Protein AF-A0A848ELS6-F1 (afdb_monomer)

Sequence (391 aa):
MSLEEKAADKYSKFLKRFTGLFLILMVSISIGLASFASNVETVEQQTDDFLPDSEPVIKAFDALDAEFFSAGGTNYVILIEPEPRYGNSSEIRDVRNPEFLRYVRTVTAELNSLQKITDVSSPSDLFKDIPSSKRSVQNALDQMGESRWSQSIAKDYSAVKIQVTTAGLTSEEQSQVADTIRNSIQAQQMSSKLDISYTGQLYIDEAFQEQSQESQSLTGLLSLLGVTLVVIILFRSIYYGLNSLLTVVFGLAVGFGIYGLLGLNITPQTSGSISLGIGIAVDFGIQPIARYREERQERDIQKSLKHTLTSVVTPMTVGLIAANIGFLALAFGKLTFLSDLGYLLALTTTFAYIAALTIVPASIVFYDKYITDKIPDINIKQLYYKVTKQS

Nearest PDB structures (foldseek):
  7b8p-assembly1_B  TM=5.856E-01  e=4.509E-08  Acinetobacter baumannii AYE
  6oev-assembly1_A  TM=6.803E-01  e=7.536E-07  Homo sapiens
  6iol-assembly1_F  TM=7.052E-01  e=8.758E-06  Pseudomonas aeruginosa PAO1
  2v50-assembly2_D  TM=6.032E-01  e=4.852E-06  Pseudomonas aeruginosa PAO1
  8p1i-assembly1_A  TM=5.762E-01  e=5.314E-06  Klebsiella pneumoniae subsp. pneumoniae DSM 30104 = JCM 1662 = NBRC 14940

Secondary structure (DSSP, 8-state):
--HHHHHHHHHHHHHHHSHHHHHHHHHHHHHHHHGGGGG--BPPPPSSTTS-TTSHHHHHHHHHHHHH--S-PPEEEEEEEE--SSTT--S---TT-HHHHHHHHHHHHHHTTSTTEEEEE-GGGG-SS--SSHHHHHHHHHHH-HHHHTTTB-TTSS-EEEEEEE----HHHHHHHHHHHHHHHHHS--SS-EEEEEESHHHHHHHHHHHHHHHHHHHHHHHHHHHHHHHHHHHT-HHHHHHHHHHHHHHHHHHHHHHHHTTPPB-GGGTTHHHHHHHHHHHHHHHHHHHHHHHTTTS-HHHHHHHHHHHHHHHHHHHHHHHHHHHHHGGGSS-HHHHHHHHHHHHHHHHHHHHHHTHHHHHHHHHHHHT-SS-----HHHHHHHHTT--

Foldseek 3Di:
DDPLLVVLLVVLVVLLVCLVVLLVVLVVVLVVLLVLLVLAAAFADDPLNQFDCPDPVSVVVVVCCVPPVVQPWFKKKKKKFFDAPDPPDPGDQFCLALLNLVLQVVLLVVLVPDPQWPHKDALNVLDPDNDPGSVVSVVSDVVVDCVVNCVAAPPVRRIGMMMIIGGDDTLVRLLVSVVVSVVSSVVRDDPTDMDMDMDTDSVVRNVLVVVLVVCLVVLLVVLLVVQLVVQCVVVVHNLLSVLLCLLLSSLQSNLSSVCSVVSHYHYSLLSCLSSVLSVLLSVLSSQLSVQLVVLVVPDDLSRSSSVSLSVCVVVLVVVLVVLLVVLCVLCVDSGVSSNSSSSSSNSSNVRSNVCSNRVSSSSVSVCCPPPDVDDPNVPCVVVVVVVVVVD

Mean predicted aligned error: 9.2 Å

Structure (mmCIF, N/CA/C/O backbone):
data_AF-A0A848ELS6-F1
#
_entry.id   AF-A0A848ELS6-F1
#
loop_
_atom_site.group_PDB
_atom_site.id
_atom_site.type_symbol
_atom_site.label_atom_id
_atom_site.label_alt_id
_atom_site.label_comp_id
_atom_site.label_asym_id
_atom_site.label_entity_id
_atom_site.label_seq_id
_atom_site.pdbx_PDB_ins_code
_atom_site.Cartn_x
_atom_site.Cartn_y
_atom_site.Cartn_z
_atom_site.occupancy
_atom_site.B_iso_or_equiv
_atom_site.auth_seq_id
_atom_site.auth_comp_id
_atom_site.auth_asym_id
_atom_site.auth_atom_id
_atom_site.pdbx_PDB_model_num
ATOM 1 N N . MET A 1 1 ? -20.644 12.980 41.607 1.00 61.28 1 MET A N 1
ATOM 2 C CA . MET A 1 1 ? -20.692 12.645 40.171 1.00 61.28 1 MET A CA 1
ATOM 3 C C . MET A 1 1 ? -19.830 13.648 39.423 1.00 61.28 1 MET A C 1
ATOM 5 O O . MET A 1 1 ? -20.187 14.828 39.415 1.00 61.28 1 MET A O 1
ATOM 9 N N . SER A 1 2 ? -18.680 13.216 38.899 1.00 79.56 2 SER A N 1
ATOM 10 C CA . SER A 1 2 ? -17.786 14.071 38.100 1.00 79.56 2 SER A CA 1
ATOM 11 C C . SER A 1 2 ? -18.467 14.497 36.787 1.00 79.56 2 SER A C 1
ATOM 13 O O . SER A 1 2 ? -19.496 13.933 36.401 1.00 79.56 2 SER A O 1
ATOM 15 N N . LEU A 1 3 ? -17.935 15.520 36.106 1.00 77.94 3 LEU A N 1
ATOM 16 C CA . LEU A 1 3 ? -18.437 15.955 34.791 1.00 77.94 3 LEU A CA 1
ATOM 17 C C . LEU A 1 3 ? -18.415 14.806 33.771 1.00 77.94 3 LEU A C 1
ATOM 19 O O . LEU A 1 3 ? -19.400 14.600 33.063 1.00 77.94 3 LEU A O 1
ATOM 23 N N . GLU A 1 4 ? -17.341 14.018 33.771 1.00 78.06 4 GLU A N 1
ATOM 24 C CA . GLU A 1 4 ? -17.178 12.824 32.934 1.00 78.06 4 GLU A CA 1
ATOM 25 C C . GLU A 1 4 ? -18.273 11.791 33.197 1.00 78.06 4 GLU A C 1
ATOM 27 O O . GLU A 1 4 ? -18.920 11.303 32.275 1.00 78.06 4 GLU A O 1
ATOM 32 N N . GLU A 1 5 ? -18.562 11.518 34.468 1.00 80.44 5 GLU A N 1
ATOM 33 C CA . GLU A 1 5 ? -19.562 10.528 34.847 1.00 80.44 5 GLU A CA 1
ATOM 34 C C . GLU A 1 5 ? -20.985 10.969 34.444 1.00 80.44 5 GLU A C 1
ATOM 36 O O . GLU A 1 5 ? -21.829 10.139 34.087 1.00 80.44 5 GLU A O 1
ATOM 41 N N . LYS A 1 6 ? -21.264 12.284 34.455 1.00 81.50 6 LYS A N 1
ATOM 42 C CA . LYS A 1 6 ? -22.530 12.864 33.956 1.00 81.50 6 LYS A CA 1
ATOM 43 C C . LYS A 1 6 ? -22.638 12.772 32.440 1.00 81.50 6 LYS A C 1
ATOM 45 O O . LYS A 1 6 ? -23.714 12.445 31.934 1.00 81.50 6 LYS A O 1
ATOM 50 N N . ALA A 1 7 ? -21.546 13.030 31.725 1.00 84.56 7 ALA A N 1
ATOM 51 C CA . ALA A 1 7 ? -21.493 12.874 30.277 1.00 84.56 7 ALA A CA 1
ATOM 52 C C . ALA A 1 7 ? -21.700 11.404 29.873 1.00 84.56 7 ALA A C 1
ATOM 54 O O . ALA A 1 7 ? -22.560 11.121 29.039 1.00 84.56 7 ALA A O 1
ATOM 55 N N . ALA A 1 8 ? -21.011 10.469 30.534 1.00 83.75 8 ALA A N 1
ATOM 56 C CA . ALA A 1 8 ? -21.144 9.032 30.301 1.00 83.75 8 ALA A CA 1
ATOM 57 C C . ALA A 1 8 ? -22.562 8.513 30.604 1.00 83.75 8 ALA A C 1
ATOM 59 O O . ALA A 1 8 ? -23.108 7.713 29.842 1.00 83.75 8 ALA A O 1
ATOM 60 N N . ASP A 1 9 ? -23.213 8.990 31.671 1.00 85.75 9 ASP A N 1
ATOM 61 C CA . ASP A 1 9 ? -24.608 8.630 31.967 1.00 85.75 9 ASP A CA 1
ATOM 62 C C . ASP A 1 9 ? -25.578 9.144 30.891 1.00 85.75 9 ASP A C 1
ATOM 64 O O . ASP A 1 9 ? -26.430 8.400 30.403 1.00 85.75 9 ASP A O 1
ATOM 68 N N . LYS A 1 10 ? -25.429 10.402 30.457 1.00 88.25 10 LYS A N 1
ATOM 69 C CA . LYS A 1 10 ? -26.273 10.970 29.395 1.00 88.25 10 LYS A CA 1
ATOM 70 C C . LYS A 1 10 ? -26.068 10.240 28.063 1.00 88.25 10 LYS A C 1
ATOM 72 O O . LYS A 1 10 ? -27.044 9.903 27.392 1.00 88.25 10 LYS A O 1
ATOM 77 N N . TYR A 1 11 ? -24.816 9.968 27.703 1.00 89.12 11 TYR A N 1
ATOM 78 C CA . TYR A 1 11 ? -24.450 9.305 26.455 1.00 89.12 11 TYR A CA 1
ATOM 79 C C . TYR A 1 11 ? -24.871 7.829 26.428 1.00 89.12 11 TYR A C 1
ATOM 81 O O . TYR A 1 11 ? -25.490 7.385 25.464 1.00 89.12 11 TYR A O 1
ATOM 89 N N . SER A 1 12 ? -24.665 7.083 27.516 1.00 86.12 12 SER A N 1
ATOM 90 C CA . SER A 1 12 ? -25.131 5.691 27.625 1.00 86.12 12 SER A CA 1
ATOM 91 C C . SER A 1 12 ? -26.656 5.575 27.496 1.00 86.12 12 SER A C 1
ATOM 93 O O . SER A 1 12 ? -27.153 4.690 26.800 1.00 86.12 12 SER A O 1
ATOM 95 N N . LYS A 1 13 ? -27.423 6.494 28.107 1.00 86.88 13 LYS A N 1
ATOM 96 C CA . LYS A 1 13 ? -28.890 6.555 27.943 1.00 86.88 13 LYS A CA 1
ATOM 97 C C . LYS A 1 13 ? -29.293 6.822 26.493 1.00 86.88 13 LYS A C 1
ATOM 99 O O . LYS A 1 13 ? -30.236 6.202 26.002 1.00 86.88 13 LYS A O 1
ATOM 104 N N . PHE A 1 14 ? -28.590 7.730 25.813 1.00 88.44 14 PHE A N 1
AT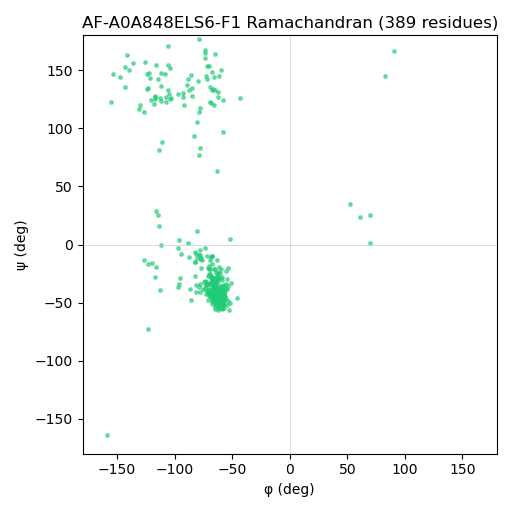OM 105 C CA . PHE A 1 14 ? -28.814 8.023 24.397 1.00 88.44 14 PHE A CA 1
ATOM 106 C C . PHE A 1 14 ? -28.563 6.787 23.521 1.00 88.44 14 PHE A C 1
ATOM 108 O O . PHE A 1 14 ? -29.463 6.380 22.782 1.00 88.44 14 PHE A O 1
ATOM 115 N N . LEU A 1 15 ? -27.405 6.137 23.682 1.00 85.44 15 LEU A N 1
ATOM 116 C CA . LEU A 1 15 ? -27.045 4.920 22.948 1.00 85.44 15 LEU A CA 1
ATOM 117 C C . LEU A 1 15 ? -28.062 3.796 23.158 1.00 85.44 15 LEU A C 1
ATOM 119 O O . LEU A 1 15 ? -28.465 3.156 22.192 1.00 85.44 15 LEU A O 1
ATOM 123 N N . LYS A 1 16 ? -28.531 3.576 24.394 1.00 83.81 16 LYS A N 1
ATOM 124 C CA . LYS A 1 16 ? -29.540 2.546 24.696 1.00 83.81 16 LYS A CA 1
ATOM 125 C C . LYS A 1 16 ? -30.911 2.848 24.083 1.00 83.81 16 LYS A C 1
ATOM 127 O O . LYS A 1 16 ? -31.657 1.926 23.744 1.00 83.81 16 LYS A O 1
ATOM 132 N N . ARG A 1 17 ? -31.279 4.128 23.968 1.00 85.81 17 ARG A N 1
ATOM 133 C CA . ARG A 1 17 ? -32.580 4.542 23.422 1.00 85.81 17 ARG A CA 1
ATOM 134 C C . ARG A 1 17 ? -32.620 4.462 21.897 1.00 85.81 17 ARG A C 1
ATOM 136 O O . ARG A 1 17 ? -33.628 4.016 21.360 1.00 85.81 17 ARG A O 1
ATOM 143 N N . PHE A 1 18 ? -31.546 4.868 21.221 1.00 86.31 18 PHE A N 1
ATOM 144 C CA . PHE A 1 18 ? -31.505 5.030 19.761 1.00 86.31 18 PHE A CA 1
ATOM 145 C C . PHE A 1 18 ? -30.554 4.057 19.053 1.00 86.31 18 PHE A C 1
ATOM 147 O O . PHE A 1 18 ? -30.087 4.342 17.956 1.00 86.31 18 PHE A O 1
ATOM 154 N N . THR A 1 19 ? -30.285 2.893 19.648 1.00 84.06 19 THR A N 1
ATOM 155 C CA . THR A 1 19 ? -29.224 1.971 19.211 1.00 84.06 19 THR A CA 1
ATOM 156 C C . THR A 1 19 ? -29.276 1.613 17.722 1.00 84.06 19 THR A C 1
ATOM 158 O O . THR A 1 19 ? -28.277 1.760 17.028 1.00 84.06 19 THR A O 1
ATOM 161 N N . GLY A 1 20 ? -30.438 1.191 17.209 1.00 82.50 20 GLY A N 1
ATOM 162 C CA . GLY A 1 20 ? -30.575 0.788 15.803 1.00 82.50 20 GLY A CA 1
ATOM 163 C C . GLY A 1 20 ? -30.388 1.951 14.824 1.00 82.50 20 GLY A C 1
ATOM 164 O O . GLY A 1 20 ? -29.643 1.831 13.859 1.00 82.50 20 GLY A O 1
ATOM 165 N N . LEU A 1 21 ? -31.006 3.102 15.108 1.00 86.69 21 LEU A N 1
ATOM 166 C CA . LEU A 1 21 ? -30.900 4.293 14.259 1.00 86.69 21 LEU A CA 1
ATOM 167 C C . LEU A 1 21 ? -29.478 4.873 14.269 1.00 86.69 21 LEU A C 1
ATOM 169 O O . LEU A 1 21 ? -28.989 5.329 13.242 1.00 86.69 21 LEU A O 1
ATOM 173 N N . PHE A 1 22 ? -28.798 4.803 15.414 1.00 88.06 22 PHE A N 1
ATOM 174 C CA . PHE A 1 22 ? -27.411 5.230 15.552 1.00 88.06 22 PHE A CA 1
ATOM 175 C C . PHE A 1 22 ? -26.442 4.334 14.770 1.00 88.06 22 PHE A C 1
ATOM 177 O O . PHE A 1 22 ? -25.554 4.849 14.099 1.00 88.06 22 PHE A O 1
ATOM 184 N N . LEU A 1 23 ? -26.629 3.009 14.800 1.00 88.56 23 LEU A N 1
ATOM 185 C CA . LEU A 1 23 ? -25.822 2.088 13.993 1.00 88.56 23 LEU A CA 1
ATOM 186 C C . LEU A 1 23 ? -26.018 2.333 12.495 1.00 88.56 23 LEU A C 1
ATOM 188 O O . LEU A 1 23 ? -25.032 2.412 11.772 1.00 88.56 23 LEU A O 1
ATOM 192 N N . ILE A 1 24 ? -27.262 2.526 12.041 1.00 90.00 24 ILE A N 1
ATOM 193 C CA . ILE A 1 24 ? -27.548 2.870 10.639 1.00 90.00 24 ILE A CA 1
ATOM 194 C C . ILE A 1 24 ? -26.848 4.176 10.259 1.00 90.00 24 ILE A C 1
ATOM 196 O O . ILE A 1 24 ? -26.190 4.232 9.227 1.00 90.00 24 ILE A O 1
ATOM 200 N N . LEU A 1 25 ? -26.934 5.206 11.106 1.00 91.75 25 LEU A N 1
ATOM 201 C CA . LEU A 1 25 ? -26.254 6.478 10.870 1.00 91.75 25 LEU A CA 1
ATOM 202 C C . LEU A 1 25 ? -24.736 6.297 10.742 1.00 91.75 25 LEU A C 1
ATOM 204 O O . LEU A 1 25 ? -24.143 6.825 9.806 1.00 91.75 25 LEU A O 1
ATOM 208 N N . MET A 1 26 ? -24.111 5.539 11.645 1.00 89.94 26 MET A N 1
ATOM 209 C CA . MET A 1 26 ? -22.665 5.302 11.602 1.00 89.94 26 MET A CA 1
ATOM 210 C C . MET A 1 26 ? -22.239 4.486 10.383 1.00 89.94 26 MET A C 1
ATOM 212 O O . MET A 1 26 ? -21.210 4.791 9.789 1.00 89.94 26 MET A O 1
ATOM 216 N N . VAL A 1 27 ? -23.037 3.499 9.968 1.00 90.38 27 VAL A N 1
ATOM 217 C CA . VAL A 1 27 ? -22.798 2.749 8.728 1.00 90.38 27 VAL A CA 1
ATOM 218 C C . VAL A 1 27 ? -22.915 3.671 7.513 1.00 90.38 27 VAL A C 1
ATOM 220 O O . VAL A 1 27 ? -22.028 3.658 6.668 1.00 90.38 27 VAL A O 1
ATOM 223 N N . SER A 1 28 ? -23.938 4.526 7.446 1.00 90.81 28 SER A N 1
ATOM 224 C CA . SER A 1 28 ? -24.093 5.495 6.353 1.00 90.81 28 SER A CA 1
ATOM 225 C C . SER A 1 28 ? -22.937 6.494 6.288 1.00 90.81 28 SER A C 1
ATOM 227 O O . SER A 1 28 ? -22.431 6.767 5.202 1.00 90.81 28 SER A O 1
ATOM 229 N N . ILE A 1 29 ? -22.483 7.011 7.437 1.00 90.06 29 ILE A N 1
ATOM 230 C CA . ILE A 1 29 ? -21.303 7.887 7.514 1.00 90.06 29 ILE A CA 1
ATOM 231 C C . ILE A 1 29 ? -20.055 7.131 7.054 1.00 90.06 29 ILE A C 1
ATOM 233 O O . ILE A 1 29 ? -19.276 7.664 6.269 1.00 90.06 29 ILE A O 1
ATOM 237 N N . SER A 1 30 ? -19.881 5.886 7.505 1.00 91.62 30 SER A N 1
ATOM 238 C CA . SER A 1 30 ? -18.750 5.051 7.106 1.00 91.62 30 SER A CA 1
ATOM 239 C C . SER A 1 30 ? -18.728 4.822 5.600 1.00 91.62 30 SER A C 1
ATOM 241 O O . SER A 1 30 ? -17.671 4.957 5.008 1.00 91.62 30 SER A O 1
ATOM 243 N N . ILE A 1 31 ? -19.870 4.513 4.978 1.00 92.12 31 ILE A N 1
ATOM 244 C CA . ILE A 1 31 ? -19.972 4.310 3.525 1.00 92.12 31 ILE A CA 1
ATOM 245 C C . ILE A 1 31 ? -19.678 5.616 2.778 1.00 92.12 31 ILE A C 1
ATOM 247 O O . ILE A 1 31 ? -18.914 5.604 1.819 1.00 92.12 31 ILE A O 1
ATOM 251 N N . GLY A 1 32 ? -20.246 6.739 3.228 1.00 91.50 32 GLY A N 1
ATOM 252 C CA . GLY A 1 32 ? -20.046 8.040 2.585 1.00 91.50 32 GLY A CA 1
ATOM 253 C C . GLY A 1 32 ? -18.619 8.579 2.702 1.00 91.50 32 GLY A C 1
ATOM 254 O O . GLY A 1 32 ? -18.162 9.277 1.809 1.00 91.50 32 GLY A O 1
ATOM 255 N N . LEU A 1 33 ? -17.897 8.263 3.780 1.00 91.69 33 LEU A N 1
ATOM 256 C CA . LEU A 1 33 ? -16.477 8.609 3.892 1.00 91.69 33 LEU A CA 1
ATOM 257 C C . LEU A 1 33 ? -15.601 7.604 3.142 1.00 91.69 33 LEU A C 1
ATOM 259 O O . LEU A 1 33 ? -14.688 8.008 2.433 1.00 91.69 33 LEU A O 1
ATOM 263 N N . ALA A 1 34 ? -15.914 6.311 3.225 1.00 90.50 34 ALA A N 1
ATOM 264 C CA . ALA A 1 34 ? -15.180 5.268 2.516 1.00 90.50 34 ALA A CA 1
ATOM 265 C C . ALA A 1 34 ? -15.290 5.384 0.993 1.00 90.50 34 ALA A C 1
ATOM 267 O O . ALA A 1 34 ? -14.385 4.938 0.299 1.00 90.50 34 ALA A O 1
ATOM 268 N N . SER A 1 35 ? -16.342 6.008 0.450 1.00 89.38 35 SER A N 1
ATOM 269 C CA . SER A 1 35 ? -16.414 6.264 -0.992 1.00 89.38 35 SER A CA 1
ATOM 270 C C . SER A 1 35 ? -15.293 7.171 -1.485 1.00 89.38 35 SER A C 1
ATOM 272 O O . SER A 1 35 ? -14.945 7.097 -2.651 1.00 89.38 35 SER A O 1
ATOM 274 N N . PHE A 1 36 ? -14.696 7.997 -0.622 1.00 88.50 36 PHE A N 1
ATOM 275 C CA . PHE A 1 36 ? -13.525 8.790 -0.993 1.00 88.50 36 PHE A CA 1
ATOM 276 C C . PHE A 1 36 ? -12.223 7.987 -0.985 1.00 88.50 36 PHE A C 1
ATOM 278 O O . PHE A 1 36 ? -11.219 8.471 -1.495 1.00 88.50 36 PHE A O 1
ATOM 285 N N . ALA A 1 37 ? -12.227 6.750 -0.479 1.00 85.31 37 ALA A N 1
ATOM 286 C CA . ALA A 1 37 ? -11.070 5.870 -0.593 1.00 85.31 37 ALA A CA 1
ATOM 287 C C . ALA A 1 37 ? -10.795 5.486 -2.057 1.00 85.31 37 ALA A C 1
ATOM 289 O O . ALA A 1 37 ? -9.666 5.146 -2.377 1.00 85.31 37 ALA A O 1
ATOM 290 N N . SER A 1 38 ? -11.781 5.590 -2.961 1.00 80.81 38 SER A N 1
ATOM 291 C CA . SER A 1 38 ? -11.542 5.409 -4.401 1.00 80.81 38 SER A CA 1
ATOM 292 C C . SER A 1 38 ? -10.685 6.513 -5.018 1.00 80.81 38 SER A C 1
ATOM 294 O O . SER A 1 38 ? -10.203 6.333 -6.126 1.00 80.81 38 SER A O 1
ATOM 296 N N . ASN A 1 39 ? -10.529 7.653 -4.336 1.00 81.69 39 ASN A N 1
ATOM 297 C CA . ASN A 1 39 ? -9.629 8.722 -4.768 1.00 81.69 39 ASN A CA 1
ATOM 298 C C . ASN A 1 39 ? -8.179 8.460 -4.348 1.00 81.69 39 ASN A C 1
ATOM 300 O O . ASN A 1 39 ? -7.304 9.243 -4.694 1.00 81.69 39 ASN A O 1
ATOM 304 N N . VAL A 1 40 ? -7.935 7.415 -3.552 1.00 78.31 40 VAL A N 1
ATOM 305 C CA . VAL A 1 40 ? -6.581 6.996 -3.213 1.00 78.31 40 VAL A CA 1
ATOM 306 C C . VAL A 1 40 ? -6.057 6.188 -4.386 1.00 78.31 40 VAL A C 1
ATOM 308 O O . VAL A 1 40 ? -6.457 5.039 -4.587 1.00 78.31 40 VAL A O 1
ATOM 311 N N . GLU A 1 41 ? -5.163 6.786 -5.159 1.00 72.94 41 GLU A N 1
ATOM 312 C CA . GLU A 1 41 ? -4.454 6.068 -6.205 1.00 72.94 41 GLU A CA 1
ATOM 313 C C . GLU A 1 41 ? -3.224 5.386 -5.604 1.00 72.94 41 GLU A C 1
ATOM 315 O O . GLU A 1 41 ? -2.608 5.872 -4.648 1.00 72.94 41 GLU A O 1
ATOM 320 N N . THR A 1 42 ? -2.885 4.214 -6.143 1.00 70.19 42 THR A N 1
ATOM 321 C CA . THR A 1 42 ? -1.579 3.618 -5.860 1.00 70.19 42 THR A CA 1
ATOM 322 C C . THR A 1 42 ? -0.595 4.261 -6.814 1.00 70.19 42 THR A C 1
ATOM 324 O O . THR A 1 42 ? -0.481 3.839 -7.963 1.00 70.19 42 THR A O 1
ATOM 327 N N . VAL A 1 43 ? 0.049 5.320 -6.340 1.00 69.56 43 VAL A N 1
ATOM 328 C CA . VAL A 1 43 ? 1.034 6.054 -7.121 1.00 69.56 43 VAL A CA 1
ATOM 329 C C . VAL A 1 43 ? 2.395 5.475 -6.809 1.00 69.56 43 VAL A C 1
ATOM 331 O O . VAL A 1 43 ? 2.772 5.256 -5.654 1.00 69.56 43 VAL A O 1
ATOM 334 N N . GLU A 1 44 ? 3.118 5.172 -7.869 1.00 65.44 44 GLU A N 1
ATOM 335 C CA . GLU A 1 44 ? 4.512 4.824 -7.742 1.00 65.44 44 GLU A CA 1
ATOM 336 C C . GLU A 1 44 ? 5.317 6.039 -7.283 1.00 65.44 44 GLU A C 1
ATOM 338 O O . GLU A 1 44 ? 5.160 7.127 -7.825 1.00 65.44 44 GLU A O 1
ATOM 343 N N . GLN A 1 45 ? 6.180 5.840 -6.287 1.00 61.88 45 GLN A N 1
ATOM 344 C CA . GLN A 1 45 ? 7.177 6.839 -5.929 1.00 61.88 45 GLN A CA 1
ATOM 345 C C . GLN A 1 45 ? 8.462 6.566 -6.689 1.00 61.88 45 GLN A C 1
ATOM 347 O O . GLN A 1 45 ? 9.084 5.514 -6.497 1.00 61.88 45 GLN A O 1
ATOM 352 N N . GLN 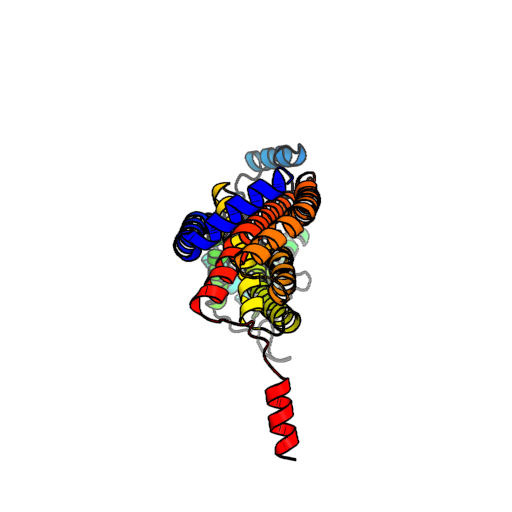A 1 46 ? 8.877 7.545 -7.483 1.00 62.44 46 GLN A N 1
ATOM 353 C CA . GLN A 1 46 ? 10.215 7.577 -8.042 1.00 62.44 46 GLN A CA 1
ATOM 354 C C . GLN A 1 46 ? 11.233 7.951 -6.949 1.00 62.44 46 GLN A C 1
ATOM 356 O O . GLN A 1 46 ? 10.898 8.287 -5.810 1.00 62.44 46 GLN A O 1
ATOM 361 N N . THR A 1 47 ? 12.523 7.774 -7.238 1.00 64.38 47 THR A N 1
ATOM 362 C CA . THR A 1 47 ? 13.579 7.910 -6.212 1.00 64.38 47 THR A CA 1
ATOM 363 C C . THR A 1 47 ? 13.721 9.351 -5.700 1.00 64.38 47 THR A C 1
ATOM 365 O O . THR A 1 47 ? 14.118 9.575 -4.557 1.00 64.38 47 THR A O 1
ATOM 368 N N . ASP A 1 48 ? 13.401 10.322 -6.542 1.00 64.38 48 ASP A N 1
ATOM 369 C CA . ASP A 1 48 ? 13.262 11.748 -6.247 1.00 64.38 48 ASP A CA 1
ATOM 370 C C . ASP A 1 48 ? 12.073 12.048 -5.321 1.00 64.38 48 ASP A C 1
ATOM 372 O O . ASP A 1 48 ? 12.250 12.803 -4.362 1.00 64.38 48 ASP A O 1
ATOM 376 N N . ASP A 1 49 ? 10.939 11.358 -5.487 1.00 72.94 49 ASP A N 1
ATOM 377 C CA . ASP A 1 49 ? 9.749 11.512 -4.630 1.00 72.94 49 ASP A CA 1
ATOM 378 C C . ASP A 1 49 ? 9.984 11.110 -3.165 1.00 72.94 49 ASP A C 1
ATOM 380 O O . ASP A 1 49 ? 9.160 11.385 -2.287 1.00 72.94 49 ASP A O 1
ATOM 384 N N . PHE A 1 50 ? 11.097 10.434 -2.857 1.00 81.25 50 PHE A N 1
ATOM 385 C CA . PHE A 1 50 ? 11.432 10.049 -1.484 1.00 81.25 50 PHE A CA 1
ATOM 386 C C . PHE A 1 50 ? 11.804 11.255 -0.630 1.00 81.25 50 PHE A C 1
ATOM 388 O O . PHE A 1 50 ? 11.696 11.182 0.596 1.00 81.25 50 PHE A O 1
ATOM 395 N N . LEU A 1 51 ? 12.274 12.340 -1.243 1.00 83.38 51 LEU A N 1
ATOM 396 C CA . LEU A 1 51 ? 12.598 13.576 -0.549 1.00 83.38 51 LEU A CA 1
ATOM 397 C C . LEU A 1 51 ? 11.524 14.629 -0.831 1.00 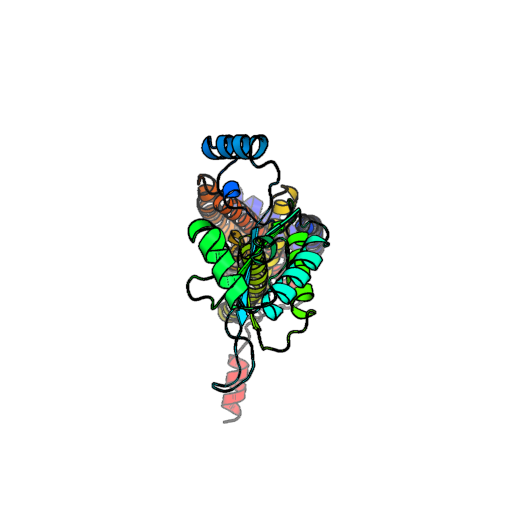83.38 51 LEU A C 1
ATOM 399 O O . LEU A 1 51 ? 10.873 14.589 -1.864 1.00 83.38 51 LEU A O 1
ATOM 403 N N . PRO A 1 52 ? 11.333 15.610 0.062 1.00 83.19 52 PRO A N 1
ATOM 404 C CA . PRO A 1 52 ? 10.370 16.667 -0.180 1.00 83.19 52 PRO A CA 1
ATOM 405 C C . PRO A 1 52 ? 10.896 17.608 -1.271 1.00 83.19 52 PRO A C 1
ATOM 407 O O . PRO A 1 52 ? 12.060 18.013 -1.204 1.00 83.19 52 PRO A O 1
ATOM 410 N N . ASP A 1 53 ? 10.015 18.109 -2.139 1.00 81.44 53 ASP A N 1
ATOM 411 C CA . ASP A 1 53 ? 10.318 19.081 -3.215 1.00 81.44 53 ASP A CA 1
ATOM 412 C C . ASP A 1 53 ? 11.040 20.350 -2.724 1.00 81.44 53 ASP A C 1
ATOM 414 O O . ASP A 1 53 ? 11.651 21.119 -3.470 1.00 81.44 53 ASP A O 1
ATOM 418 N N . SER A 1 54 ? 10.947 20.628 -1.422 1.00 84.00 54 SER A N 1
ATOM 419 C CA . SER A 1 54 ? 11.638 21.750 -0.792 1.00 84.00 54 SER A CA 1
ATOM 420 C C . SER A 1 54 ? 13.163 21.582 -0.716 1.00 84.00 54 SER A C 1
ATOM 422 O O . SER A 1 54 ? 13.856 22.601 -0.596 1.00 84.00 54 SER A O 1
ATOM 424 N N . GLU A 1 55 ? 13.686 20.352 -0.796 1.00 86.62 55 GLU A N 1
ATOM 425 C CA . GLU A 1 55 ? 15.113 20.055 -0.661 1.00 86.62 55 GLU A CA 1
ATOM 426 C C . GLU A 1 55 ? 15.925 20.638 -1.832 1.00 86.62 55 GLU A C 1
ATOM 428 O O . GLU A 1 55 ? 15.560 20.467 -2.997 1.00 86.62 55 GLU A O 1
ATOM 433 N N . PRO A 1 56 ? 17.068 21.305 -1.567 1.00 87.88 56 PRO A N 1
ATOM 434 C CA . PRO A 1 56 ? 17.874 21.927 -2.619 1.00 87.88 56 PRO A CA 1
ATOM 435 C C . PRO A 1 56 ? 18.364 20.952 -3.693 1.00 87.88 56 PRO A C 1
ATOM 437 O O . PRO A 1 56 ? 18.558 21.358 -4.834 1.00 87.88 56 PRO A O 1
ATOM 440 N N . VAL A 1 57 ? 18.584 19.687 -3.320 1.00 85.75 57 VAL A N 1
ATOM 441 C CA . VAL A 1 57 ? 19.042 18.640 -4.243 1.00 85.75 57 VAL A CA 1
ATOM 442 C C . VAL A 1 57 ? 17.955 18.295 -5.259 1.00 85.75 57 VAL A C 1
ATOM 444 O O . VAL A 1 57 ? 18.279 18.200 -6.436 1.00 85.75 57 VAL A O 1
ATOM 447 N N . ILE A 1 58 ? 16.690 18.197 -4.830 1.00 83.69 58 ILE A N 1
ATOM 448 C CA . ILE A 1 58 ? 15.552 17.926 -5.721 1.00 83.69 58 ILE A CA 1
ATOM 449 C C . ILE A 1 58 ? 15.371 19.082 -6.701 1.00 83.69 58 ILE A C 1
ATOM 451 O O . ILE A 1 58 ? 15.444 18.883 -7.902 1.00 83.69 58 ILE A O 1
ATOM 455 N N . LYS A 1 59 ? 15.354 20.327 -6.214 1.00 85.44 59 LYS A N 1
ATOM 456 C CA . LYS A 1 59 ? 15.263 21.508 -7.094 1.00 85.44 59 LYS A CA 1
ATOM 457 C C . LYS A 1 59 ? 16.391 21.608 -8.120 1.00 85.44 59 LYS A C 1
ATOM 459 O O . LYS A 1 59 ? 16.180 22.110 -9.221 1.00 85.44 59 LYS A O 1
ATOM 464 N N . ALA A 1 60 ? 17.609 21.221 -7.736 1.00 86.12 60 ALA A N 1
ATOM 465 C CA . ALA A 1 60 ? 18.741 21.200 -8.654 1.00 86.12 60 ALA A CA 1
ATOM 466 C C . ALA A 1 60 ? 18.588 20.090 -9.702 1.00 86.12 60 ALA A C 1
ATOM 468 O O . ALA A 1 60 ? 18.931 20.311 -10.860 1.00 86.12 60 ALA A O 1
ATOM 469 N N . PHE A 1 61 ? 18.066 18.932 -9.295 1.00 82.06 61 PHE A N 1
ATOM 470 C CA . PHE A 1 61 ? 17.762 17.818 -10.182 1.00 82.06 61 PHE A CA 1
ATOM 471 C C . PHE A 1 61 ? 16.652 18.188 -11.177 1.00 82.06 61 PHE A C 1
ATOM 473 O O . PHE A 1 61 ? 16.903 18.144 -12.374 1.00 82.06 61 PHE A O 1
ATOM 480 N N . ASP A 1 62 ? 15.519 18.720 -10.709 1.00 81.31 62 ASP A N 1
ATOM 481 C CA . ASP A 1 62 ? 14.404 19.178 -11.555 1.00 81.31 62 ASP A CA 1
ATOM 482 C C . ASP A 1 62 ? 14.845 20.220 -12.591 1.00 81.31 62 ASP A C 1
ATOM 484 O O . ASP A 1 62 ? 14.411 20.211 -13.744 1.00 81.31 62 ASP A O 1
ATOM 488 N N . ALA A 1 63 ? 15.726 21.143 -12.187 1.00 83.94 63 ALA A N 1
ATOM 489 C CA . ALA A 1 63 ? 16.270 22.156 -13.084 1.00 83.94 63 ALA A CA 1
ATOM 490 C C . ALA A 1 63 ? 17.172 21.542 -14.168 1.00 83.94 63 ALA A C 1
ATOM 492 O O . ALA A 1 63 ? 17.093 21.952 -15.327 1.00 83.94 63 ALA A O 1
ATOM 493 N N . LEU A 1 64 ? 18.009 20.561 -13.805 1.00 82.19 64 LEU A N 1
ATOM 494 C CA . LEU A 1 64 ? 18.837 19.827 -14.763 1.00 82.19 64 LEU A CA 1
ATOM 495 C C . LEU A 1 64 ? 17.978 18.998 -15.718 1.00 82.19 64 LEU A C 1
ATOM 497 O O . LEU A 1 64 ? 18.243 19.001 -16.919 1.00 82.19 64 LEU A O 1
ATOM 501 N N . ASP A 1 65 ? 16.940 18.340 -15.211 1.00 75.19 65 ASP A N 1
ATOM 502 C CA . ASP A 1 65 ? 16.033 17.526 -16.016 1.00 75.19 65 ASP A CA 1
ATOM 503 C C . ASP A 1 65 ? 15.237 18.362 -17.012 1.00 75.19 65 ASP A C 1
ATOM 505 O O . ASP A 1 65 ? 15.172 18.025 -18.198 1.00 75.19 65 ASP A O 1
ATOM 509 N N . ALA A 1 66 ? 14.734 19.518 -16.578 1.00 78.44 66 ALA A N 1
ATOM 510 C CA . ALA A 1 66 ? 14.059 20.460 -17.459 1.00 78.44 66 ALA A CA 1
ATOM 511 C C . ALA A 1 66 ? 14.973 20.971 -18.592 1.00 78.44 66 ALA A C 1
ATOM 513 O O . ALA A 1 66 ? 14.517 21.107 -19.732 1.00 78.44 66 ALA A O 1
ATOM 514 N N . GLU A 1 67 ? 16.248 21.251 -18.298 1.00 78.88 67 GLU A N 1
ATOM 515 C CA . GLU A 1 67 ? 17.184 21.879 -19.242 1.00 78.88 67 GLU A CA 1
ATOM 516 C C . GLU A 1 67 ? 17.906 20.880 -20.164 1.00 78.88 67 GLU A C 1
ATOM 518 O O . GLU A 1 67 ? 18.108 21.172 -21.344 1.00 78.88 67 GLU A O 1
ATOM 523 N N . PHE A 1 68 ? 18.287 19.705 -19.656 1.00 73.25 68 PHE A N 1
ATOM 524 C CA . PHE A 1 68 ? 19.160 18.757 -20.362 1.00 73.25 68 PHE A CA 1
ATOM 525 C C . PHE A 1 68 ? 18.502 17.418 -20.684 1.00 73.25 68 PHE A C 1
ATOM 527 O O . PHE A 1 68 ? 18.891 16.779 -21.666 1.00 73.25 68 PHE A O 1
ATOM 534 N N . PHE A 1 69 ? 17.526 16.986 -19.887 1.00 63.62 69 PHE A N 1
ATOM 535 C CA . PHE A 1 69 ? 16.951 15.644 -19.966 1.00 63.62 69 PHE A CA 1
ATOM 536 C C . PHE A 1 69 ? 15.472 15.667 -20.357 1.00 63.62 69 PHE A C 1
ATOM 538 O O . PHE A 1 69 ? 14.754 14.741 -20.010 1.00 63.62 69 PHE A O 1
ATOM 545 N N . SER A 1 70 ? 15.024 16.678 -21.123 1.00 50.72 70 SER A N 1
ATOM 546 C CA . SER A 1 70 ? 13.625 16.999 -21.493 1.00 50.72 70 SER A CA 1
ATOM 547 C C . SER A 1 70 ? 12.773 15.862 -22.109 1.00 50.72 70 SER A C 1
ATOM 549 O O . SER A 1 70 ? 11.639 16.090 -22.524 1.00 50.72 70 SER A O 1
ATOM 551 N N . ALA A 1 71 ? 13.293 14.640 -22.180 1.00 53.06 71 ALA A N 1
ATOM 552 C CA . ALA A 1 71 ? 12.545 13.401 -22.265 1.00 53.06 71 ALA A CA 1
ATOM 553 C C . ALA A 1 71 ? 12.738 12.630 -20.945 1.00 53.06 71 ALA A C 1
ATOM 555 O O . ALA A 1 71 ? 13.656 11.819 -20.846 1.00 53.06 71 ALA A O 1
ATOM 556 N N . GLY A 1 72 ? 11.885 12.893 -19.946 1.00 54.72 72 GLY A N 1
ATOM 557 C CA . GLY A 1 72 ? 11.772 12.137 -18.687 1.00 54.72 72 GLY A CA 1
ATOM 558 C C . GLY A 1 72 ? 11.325 10.693 -18.930 1.00 54.72 72 GLY A C 1
ATOM 559 O O . GLY A 1 72 ? 10.219 10.293 -18.580 1.00 54.72 72 GLY A O 1
ATOM 560 N N . GLY A 1 73 ? 12.159 9.950 -19.647 1.00 64.62 73 GLY A N 1
ATOM 561 C CA . GLY A 1 73 ? 11.905 8.609 -20.117 1.00 64.62 73 GLY A CA 1
ATOM 562 C C . GLY A 1 73 ? 12.511 7.587 -19.185 1.00 64.62 73 GLY A C 1
ATOM 563 O O . GLY A 1 73 ? 13.700 7.643 -18.868 1.00 64.62 73 GLY A O 1
ATOM 564 N N . THR A 1 74 ? 11.712 6.610 -18.778 1.00 76.50 74 THR A N 1
ATOM 565 C CA . THR A 1 74 ? 12.233 5.455 -18.057 1.00 76.50 74 THR A CA 1
ATOM 566 C C . THR A 1 74 ? 12.853 4.478 -19.049 1.00 76.50 74 THR A C 1
ATOM 568 O O . THR A 1 74 ? 12.364 4.267 -20.165 1.00 76.50 74 THR A O 1
ATOM 571 N N . ASN A 1 75 ? 13.976 3.890 -18.639 1.00 86.69 75 ASN A N 1
ATOM 572 C CA . ASN A 1 75 ? 14.674 2.890 -19.431 1.00 86.69 75 ASN A CA 1
ATOM 573 C C . ASN A 1 75 ? 14.112 1.501 -19.131 1.00 86.69 75 ASN A C 1
ATOM 575 O O . ASN A 1 75 ? 14.020 1.098 -17.970 1.00 86.69 75 ASN A O 1
ATOM 579 N N . TYR A 1 76 ? 13.840 0.746 -20.186 1.00 90.19 76 TYR A N 1
ATOM 580 C CA . TYR A 1 76 ? 13.522 -0.673 -20.152 1.00 90.19 76 TYR A CA 1
ATOM 581 C C . TYR A 1 76 ? 14.608 -1.428 -20.917 1.00 90.19 76 TYR A C 1
ATOM 583 O O . TYR A 1 76 ? 14.938 -1.101 -22.055 1.00 90.19 76 TYR A O 1
ATOM 591 N N . VAL A 1 77 ? 15.227 -2.412 -20.281 1.00 93.25 77 VAL A N 1
ATOM 592 C CA . VAL A 1 77 ? 16.398 -3.111 -20.813 1.00 93.25 77 VAL A CA 1
ATOM 593 C C . VAL A 1 77 ? 16.049 -4.571 -21.032 1.00 93.25 77 VAL A C 1
ATOM 595 O O . VAL A 1 77 ? 15.593 -5.257 -20.123 1.00 93.25 77 VAL A O 1
ATOM 598 N N . ILE A 1 78 ? 16.312 -5.055 -22.238 1.00 94.56 78 ILE A N 1
ATOM 599 C CA . ILE A 1 78 ? 16.107 -6.446 -22.629 1.00 94.56 78 ILE A CA 1
ATOM 600 C C . ILE A 1 78 ? 17.477 -7.064 -22.885 1.00 94.56 78 ILE A C 1
ATOM 602 O O . ILE A 1 78 ? 18.265 -6.549 -23.683 1.00 94.56 78 ILE A O 1
ATOM 606 N N . LEU A 1 79 ? 17.753 -8.180 -22.226 1.00 94.19 79 LEU A N 1
ATOM 607 C CA . LEU A 1 79 ? 18.914 -9.019 -22.472 1.00 94.19 79 LEU A CA 1
ATOM 608 C C . LEU A 1 79 ? 18.456 -10.260 -23.240 1.00 94.19 79 LEU A C 1
ATOM 610 O O . LEU A 1 79 ? 17.542 -10.953 -22.800 1.00 94.19 79 LEU A O 1
ATOM 614 N N . ILE A 1 80 ? 19.068 -10.521 -24.394 1.00 93.31 80 ILE A N 1
ATOM 615 C CA . ILE A 1 80 ? 18.752 -11.682 -25.234 1.00 93.31 80 ILE A CA 1
ATOM 616 C C . ILE A 1 80 ? 19.992 -12.561 -25.349 1.00 93.31 80 ILE A C 1
ATOM 618 O O . ILE A 1 80 ? 21.026 -12.123 -25.869 1.00 93.31 80 ILE A O 1
ATOM 622 N N . GLU A 1 81 ? 19.851 -13.810 -24.919 1.00 91.62 81 GLU A N 1
ATOM 623 C CA . GLU A 1 81 ? 20.889 -14.836 -24.927 1.00 91.62 81 GLU A CA 1
ATOM 624 C C . GLU A 1 81 ? 20.435 -16.033 -25.774 1.00 91.62 81 GLU A C 1
ATOM 626 O O . GLU A 1 81 ? 19.372 -16.607 -25.534 1.00 91.62 81 GLU A O 1
ATOM 631 N N . PRO A 1 82 ? 21.196 -16.449 -26.799 1.00 88.88 82 PRO A N 1
ATOM 632 C CA . PRO A 1 82 ? 20.920 -17.699 -27.491 1.00 88.88 82 PRO A CA 1
ATOM 633 C C . PRO A 1 82 ? 21.193 -18.901 -26.573 1.00 88.88 82 PRO A C 1
ATOM 635 O O . PRO A 1 82 ? 22.325 -19.107 -26.135 1.00 88.88 82 PRO A O 1
ATOM 638 N N . GLU A 1 83 ? 20.179 -19.737 -26.338 1.00 83.56 83 GLU A N 1
ATOM 639 C CA . GLU A 1 83 ? 20.255 -20.898 -25.442 1.00 83.56 83 GLU A CA 1
ATOM 640 C C . GLU A 1 83 ? 20.125 -22.214 -26.245 1.00 83.56 83 GLU A C 1
ATOM 642 O O . GLU A 1 83 ? 19.043 -22.803 -26.347 1.00 83.56 83 GLU A O 1
ATOM 647 N N . PRO A 1 84 ? 21.211 -22.702 -26.874 1.00 75.81 84 PRO A N 1
ATOM 648 C CA . PRO A 1 84 ? 21.176 -23.908 -27.699 1.00 75.81 84 PRO A CA 1
ATOM 649 C C . PRO A 1 84 ? 20.783 -25.143 -26.870 1.00 75.81 84 PRO A C 1
ATOM 651 O O . PRO A 1 84 ? 21.391 -25.444 -25.844 1.00 75.81 84 PRO A O 1
ATOM 654 N N . ARG A 1 85 ? 19.822 -25.935 -27.357 1.00 67.00 85 ARG A N 1
ATOM 655 C CA . ARG A 1 85 ? 19.247 -27.091 -26.644 1.00 67.00 85 ARG A CA 1
ATOM 656 C C . ARG A 1 85 ? 20.233 -28.244 -26.447 1.00 67.00 85 ARG A C 1
ATOM 658 O O . ARG A 1 85 ? 20.099 -29.010 -25.497 1.00 67.00 85 ARG A O 1
ATOM 665 N N . TYR A 1 86 ? 21.204 -28.399 -27.352 1.00 72.75 86 TYR A N 1
ATOM 666 C CA . TYR A 1 86 ? 22.182 -29.492 -27.322 1.00 72.75 86 TYR A CA 1
ATOM 667 C C . TYR A 1 86 ? 23.574 -29.042 -27.765 1.00 72.75 86 TYR A C 1
ATOM 669 O O . TYR A 1 86 ? 23.720 -28.171 -28.621 1.00 72.75 86 TYR A O 1
ATOM 677 N N . GLY A 1 87 ? 24.607 -29.732 -27.264 1.00 64.62 87 GLY A N 1
ATOM 678 C CA . GLY A 1 87 ? 26.025 -29.493 -27.572 1.00 64.62 87 GLY A CA 1
ATOM 679 C C . GLY A 1 87 ? 26.392 -29.507 -29.066 1.00 64.62 87 GLY A C 1
ATOM 680 O O . GLY A 1 87 ? 27.267 -28.740 -29.461 1.00 64.62 87 GLY A O 1
ATOM 681 N N . ASN A 1 88 ? 25.667 -30.271 -29.889 1.00 72.00 88 ASN A N 1
ATOM 682 C CA . ASN A 1 88 ? 25.914 -30.434 -31.329 1.00 72.00 88 ASN A CA 1
ATOM 683 C C . ASN A 1 88 ? 24.795 -29.855 -32.222 1.00 72.00 88 ASN A C 1
ATOM 685 O O . ASN A 1 88 ? 24.713 -30.227 -33.392 1.00 72.00 88 ASN A O 1
ATOM 689 N N . SER A 1 89 ? 23.898 -29.010 -31.697 1.00 73.12 89 SER A N 1
ATOM 690 C CA . SER A 1 89 ? 22.856 -28.398 -32.535 1.00 73.12 89 SER A CA 1
ATOM 691 C C . SER A 1 89 ? 23.448 -27.334 -33.469 1.00 73.12 89 SER A C 1
ATOM 693 O O . SER A 1 89 ? 24.479 -26.726 -33.178 1.00 73.12 89 SER A O 1
ATOM 695 N N . SER A 1 90 ? 22.783 -27.097 -34.602 1.00 74.25 90 SER A N 1
ATOM 696 C CA . SER A 1 90 ? 23.082 -25.986 -35.516 1.00 74.25 90 SER A CA 1
ATOM 697 C C . SER A 1 90 ? 22.475 -24.656 -35.051 1.00 74.25 90 SER A C 1
ATOM 699 O O . SER A 1 90 ? 22.402 -23.713 -35.836 1.00 74.25 90 SER A O 1
ATOM 701 N N . GLU A 1 91 ? 21.986 -24.595 -33.811 1.00 81.56 91 GLU A N 1
ATOM 702 C CA . GLU A 1 91 ? 21.384 -23.393 -33.245 1.00 81.56 91 GLU A CA 1
ATOM 703 C C . GLU A 1 91 ? 22.449 -22.324 -33.007 1.00 81.56 91 GLU A C 1
ATOM 705 O O . GLU A 1 91 ? 23.645 -22.587 -32.832 1.00 81.56 91 GLU A O 1
ATOM 710 N N . ILE A 1 92 ? 21.994 -21.082 -33.026 1.00 82.50 92 ILE A N 1
ATOM 711 C CA . ILE A 1 92 ? 22.837 -19.917 -32.848 1.00 82.50 92 ILE A CA 1
ATOM 712 C C . ILE A 1 92 ? 23.327 -19.890 -31.401 1.00 82.50 92 ILE A C 1
ATOM 714 O O . ILE A 1 92 ? 22.566 -20.116 -30.469 1.00 82.50 92 ILE A O 1
ATOM 718 N N . ARG A 1 93 ? 24.622 -19.613 -31.231 1.00 83.31 93 ARG A N 1
ATOM 719 C CA . ARG A 1 93 ? 25.293 -19.477 -29.924 1.00 83.31 93 ARG A CA 1
ATOM 720 C C . ARG A 1 93 ? 26.054 -18.176 -29.755 1.00 83.31 93 ARG A C 1
ATOM 722 O O . ARG A 1 93 ? 26.566 -17.886 -28.688 1.00 83.31 93 ARG A O 1
ATOM 729 N N . ASP A 1 94 ? 26.245 -17.473 -30.861 1.00 88.81 94 ASP A N 1
ATOM 730 C CA . ASP A 1 94 ? 27.097 -16.303 -30.932 1.00 88.81 94 ASP A CA 1
ATOM 731 C C . ASP A 1 94 ? 26.300 -15.204 -31.603 1.00 88.81 94 ASP A C 1
ATOM 733 O O . ASP A 1 94 ? 25.862 -15.347 -32.752 1.00 88.81 94 ASP A O 1
ATOM 737 N N . VAL A 1 95 ? 26.119 -14.115 -30.872 1.00 91.44 95 VAL A N 1
ATOM 738 C CA . VAL A 1 95 ? 25.242 -13.015 -31.271 1.00 91.44 95 VAL A CA 1
ATOM 739 C C . VAL A 1 95 ? 25.767 -12.235 -32.478 1.00 91.44 95 VAL A C 1
ATOM 741 O O . VAL A 1 95 ? 25.027 -11.473 -33.092 1.00 91.44 95 VAL A O 1
ATOM 744 N N . ARG A 1 96 ? 27.020 -12.474 -32.900 1.00 92.56 96 ARG A N 1
ATOM 745 C CA . ARG A 1 96 ? 27.567 -11.958 -34.168 1.00 92.56 96 ARG A CA 1
ATOM 746 C C . ARG A 1 96 ? 27.019 -12.689 -35.398 1.00 92.56 96 ARG A C 1
ATOM 748 O O . ARG A 1 96 ? 27.409 -12.362 -36.520 1.00 92.56 96 ARG A O 1
ATOM 755 N N . ASN A 1 97 ? 26.185 -13.718 -35.234 1.00 92.75 97 ASN A N 1
ATOM 756 C CA . ASN A 1 97 ? 25.532 -14.373 -36.363 1.00 92.75 97 ASN A CA 1
ATOM 757 C C . ASN A 1 97 ? 24.613 -13.366 -37.101 1.00 92.75 97 ASN A C 1
ATOM 759 O O . ASN A 1 97 ? 23.744 -12.768 -36.468 1.00 92.75 97 ASN A O 1
ATOM 763 N N . PRO A 1 98 ? 24.751 -13.189 -38.431 1.00 92.00 98 PRO A N 1
ATOM 764 C CA . PRO A 1 98 ? 23.891 -12.293 -39.206 1.00 92.00 98 PRO A CA 1
ATOM 765 C C . PRO A 1 98 ? 22.386 -12.561 -39.081 1.00 92.00 98 PRO A C 1
ATOM 767 O O . PRO A 1 98 ? 21.603 -11.617 -39.130 1.00 92.00 98 PRO A O 1
ATOM 770 N N . GLU A 1 99 ? 21.966 -13.820 -38.926 1.00 91.00 99 GLU A N 1
ATOM 771 C CA . GLU A 1 99 ? 20.557 -14.176 -38.702 1.00 91.00 99 GLU A CA 1
ATOM 772 C C . GLU A 1 99 ? 20.057 -13.604 -37.369 1.00 91.00 99 GLU A C 1
ATOM 774 O O . GLU A 1 99 ? 18.987 -13.002 -37.319 1.00 91.00 99 GLU A O 1
ATOM 779 N N . PHE A 1 100 ? 20.878 -13.687 -36.319 1.00 92.19 100 PHE A N 1
ATOM 780 C CA . PHE A 1 100 ? 20.572 -13.116 -35.008 1.00 92.19 100 PHE A CA 1
ATOM 781 C C . PHE A 1 100 ? 20.488 -11.592 -35.043 1.00 92.19 100 PHE A C 1
ATOM 783 O O . PHE A 1 100 ? 19.519 -11.017 -34.561 1.00 92.19 100 PHE A O 1
ATOM 790 N N . LEU A 1 101 ? 21.441 -10.922 -35.693 1.00 92.94 101 LEU A N 1
ATOM 791 C CA . LEU A 1 101 ? 21.393 -9.464 -35.834 1.00 92.94 101 LEU A CA 1
ATOM 792 C C . LEU A 1 101 ? 20.174 -8.988 -36.643 1.00 92.94 101 LEU A C 1
ATOM 794 O O . LEU A 1 101 ? 19.664 -7.899 -36.386 1.00 92.94 101 LEU A O 1
ATOM 798 N N . ARG A 1 102 ? 19.682 -9.786 -37.604 1.00 92.31 102 ARG A N 1
ATOM 799 C CA . ARG A 1 102 ? 18.445 -9.483 -38.353 1.00 92.31 102 ARG A CA 1
ATOM 800 C C . ARG A 1 102 ? 17.198 -9.660 -37.499 1.00 92.31 102 ARG A C 1
ATOM 802 O O . ARG A 1 102 ? 16.293 -8.834 -37.594 1.00 92.31 102 ARG A O 1
ATOM 809 N N . TYR A 1 103 ? 17.169 -10.698 -36.667 1.00 92.31 103 TYR A N 1
ATOM 810 C CA . TYR A 1 103 ? 16.129 -10.869 -35.658 1.00 92.31 103 TYR A CA 1
ATOM 811 C C . TYR A 1 103 ? 16.091 -9.654 -34.720 1.00 92.31 103 TYR A C 1
ATOM 813 O O . TYR A 1 103 ? 15.057 -9.001 -34.622 1.00 92.31 103 TYR A O 1
ATOM 821 N N . VAL A 1 104 ? 17.241 -9.262 -34.156 1.00 92.88 104 VAL A N 1
ATOM 822 C CA . VAL A 1 104 ? 17.356 -8.069 -33.298 1.00 92.88 104 VAL A CA 1
ATOM 823 C C . VAL A 1 104 ? 16.872 -6.815 -34.027 1.00 92.88 104 VAL A C 1
ATOM 825 O O . VAL A 1 104 ? 16.078 -6.074 -33.469 1.00 92.88 104 VAL A O 1
ATOM 828 N N . ARG A 1 105 ? 17.261 -6.602 -35.292 1.00 94.06 105 ARG A N 1
ATOM 829 C CA . ARG A 1 105 ? 16.776 -5.460 -36.090 1.00 94.06 105 ARG A CA 1
ATOM 830 C C . ARG A 1 105 ? 15.257 -5.453 -36.264 1.00 94.06 105 ARG A C 1
ATOM 832 O O . ARG A 1 105 ? 14.656 -4.385 -36.272 1.00 94.06 105 ARG A O 1
ATOM 839 N N . THR A 1 106 ? 14.651 -6.626 -36.432 1.00 92.69 106 THR A N 1
ATOM 840 C CA . THR A 1 106 ? 13.195 -6.761 -36.587 1.00 92.69 106 THR A CA 1
ATOM 841 C C . THR A 1 106 ? 12.488 -6.400 -35.286 1.00 92.69 106 THR A C 1
ATOM 843 O O . THR A 1 106 ? 11.589 -5.565 -35.305 1.00 92.69 106 THR A O 1
ATOM 846 N N . VAL A 1 107 ? 12.965 -6.940 -34.159 1.00 92.12 107 VAL A N 1
ATOM 847 C CA . VAL A 1 107 ? 12.478 -6.594 -32.816 1.00 92.12 107 VAL A C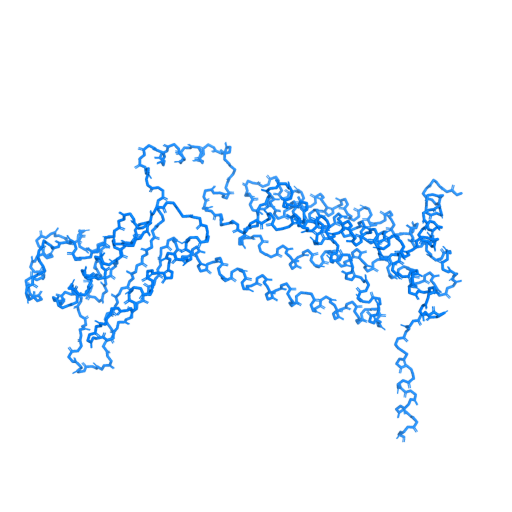A 1
ATOM 848 C C . VAL A 1 107 ? 12.625 -5.091 -32.559 1.00 92.12 107 VAL A C 1
ATOM 850 O O . VAL A 1 107 ? 11.655 -4.439 -32.196 1.00 92.12 107 VAL A O 1
ATOM 853 N N . THR A 1 108 ? 13.799 -4.506 -32.818 1.00 93.12 108 THR A N 1
ATOM 854 C CA . THR A 1 108 ? 14.043 -3.064 -32.649 1.00 93.12 108 THR A CA 1
ATOM 855 C C . THR A 1 108 ? 13.088 -2.213 -33.488 1.00 93.12 108 THR A C 1
ATOM 857 O O . THR A 1 108 ? 12.577 -1.207 -33.005 1.00 93.12 108 THR A O 1
ATOM 860 N N . ALA A 1 109 ? 12.830 -2.597 -34.742 1.00 92.81 109 ALA A N 1
ATOM 861 C CA . ALA A 1 109 ? 11.916 -1.866 -35.617 1.00 92.81 109 ALA A CA 1
ATOM 862 C C . ALA A 1 109 ? 10.456 -1.948 -35.141 1.00 92.81 109 ALA A C 1
ATOM 864 O O . ALA A 1 109 ? 9.737 -0.955 -35.224 1.00 92.81 109 ALA A O 1
ATOM 865 N N . GLU A 1 110 ? 10.028 -3.104 -34.628 1.00 92.06 110 GLU A N 1
ATOM 866 C CA . GLU A 1 110 ? 8.695 -3.272 -34.044 1.00 92.06 110 GLU A CA 1
ATOM 867 C C . GLU A 1 110 ? 8.541 -2.438 -32.770 1.00 92.06 110 GLU A C 1
ATOM 869 O O . GLU A 1 110 ? 7.590 -1.665 -32.668 1.00 92.06 110 GLU A O 1
ATOM 874 N N . LEU A 1 111 ? 9.497 -2.519 -31.841 1.00 92.38 111 LEU A N 1
ATOM 875 C CA . LEU A 1 111 ? 9.458 -1.746 -30.598 1.00 92.38 111 LEU A CA 1
ATOM 876 C C . LEU A 1 111 ? 9.449 -0.235 -30.876 1.00 92.38 111 LEU A C 1
ATOM 878 O O . LEU A 1 111 ? 8.634 0.483 -30.310 1.00 92.38 111 LEU A O 1
ATOM 882 N N . ASN A 1 112 ? 10.258 0.247 -31.825 1.00 91.62 112 ASN A N 1
ATOM 883 C CA . ASN A 1 112 ? 10.230 1.653 -32.253 1.00 91.62 112 ASN A CA 1
ATOM 884 C C . ASN A 1 112 ? 8.880 2.098 -32.849 1.00 91.62 112 ASN A C 1
ATOM 886 O O . ASN A 1 112 ? 8.624 3.295 -32.951 1.00 91.62 112 ASN A O 1
ATOM 890 N N . SER A 1 113 ? 8.027 1.166 -33.286 1.00 90.81 113 SER A N 1
ATOM 891 C CA . SER A 1 113 ? 6.699 1.485 -33.828 1.00 90.81 113 SER A CA 1
ATOM 892 C C . SER A 1 113 ? 5.605 1.580 -32.759 1.00 90.81 113 SER A C 1
ATOM 894 O O . SER A 1 113 ? 4.499 2.039 -33.059 1.00 90.81 113 SER A O 1
ATOM 896 N N . LEU A 1 114 ? 5.893 1.154 -31.525 1.00 88.75 114 LEU A N 1
ATOM 897 C CA . LEU A 1 114 ? 4.931 1.187 -30.429 1.00 88.75 114 LEU A CA 1
ATOM 898 C C . LEU A 1 114 ? 4.708 2.619 -29.936 1.00 88.75 114 LEU A C 1
ATOM 900 O O . LEU A 1 114 ? 5.615 3.450 -29.887 1.00 88.75 114 LEU A O 1
ATOM 904 N N . GLN A 1 115 ? 3.473 2.908 -29.527 1.00 84.38 115 GLN A N 1
ATOM 905 C CA . GLN A 1 115 ? 3.150 4.192 -28.915 1.00 84.38 115 GLN A CA 1
ATOM 906 C C . GLN A 1 115 ? 3.876 4.335 -27.572 1.00 84.38 115 GLN A C 1
ATOM 908 O O . GLN A 1 115 ? 3.997 3.369 -26.824 1.00 84.38 115 GLN A O 1
ATOM 913 N N . LYS A 1 116 ? 4.313 5.562 -27.261 1.00 85.56 116 LYS A N 1
ATOM 914 C CA . LYS A 1 116 ? 5.019 5.942 -26.020 1.00 85.56 116 LYS A CA 1
ATOM 915 C C . LYS A 1 116 ? 6.446 5.415 -25.858 1.00 85.56 116 LYS A C 1
ATOM 917 O O . LYS A 1 116 ? 7.093 5.755 -24.869 1.00 85.56 116 LYS A O 1
ATOM 922 N N . ILE A 1 117 ? 6.960 4.676 -26.835 1.00 88.56 117 ILE A N 1
ATOM 923 C CA . ILE A 1 117 ? 8.396 4.434 -26.979 1.00 88.56 117 ILE A CA 1
ATOM 924 C C . ILE A 1 117 ? 8.999 5.615 -27.745 1.00 88.56 117 ILE A C 1
ATOM 926 O O . ILE A 1 117 ? 8.485 6.015 -28.790 1.00 88.56 117 ILE A O 1
ATOM 930 N N . THR A 1 118 ? 10.046 6.220 -27.188 1.00 88.00 118 THR A N 1
ATOM 931 C CA . THR A 1 118 ? 10.724 7.394 -27.760 1.00 88.00 118 THR A CA 1
ATOM 932 C C . THR A 1 118 ? 11.964 7.004 -28.550 1.00 88.00 118 THR A C 1
ATOM 934 O O . THR A 1 118 ? 12.232 7.605 -29.588 1.00 88.00 118 THR A O 1
ATOM 937 N N . ASP A 1 119 ? 12.696 5.996 -28.078 1.00 89.75 119 ASP A N 1
ATOM 938 C CA . ASP A 1 119 ? 13.906 5.492 -28.721 1.00 89.75 119 ASP A CA 1
ATOM 939 C C . ASP A 1 119 ? 14.131 4.018 -28.374 1.00 89.75 119 ASP A C 1
ATOM 941 O O . ASP A 1 119 ? 13.841 3.578 -27.259 1.00 89.75 119 ASP A O 1
ATOM 945 N N . VAL A 1 120 ? 14.687 3.252 -29.311 1.00 91.88 120 VAL A N 1
ATOM 946 C CA . VAL A 1 120 ? 15.176 1.895 -29.055 1.00 91.88 120 VAL A CA 1
ATOM 947 C C . VAL A 1 120 ? 16.581 1.761 -29.614 1.00 91.88 120 VAL A C 1
ATOM 949 O O . VAL A 1 120 ? 16.788 1.810 -30.826 1.00 91.88 120 VAL A O 1
ATOM 952 N N . SER A 1 121 ? 17.533 1.518 -28.720 1.00 91.94 121 SER A N 1
ATOM 953 C CA . SER A 1 121 ? 18.945 1.321 -29.021 1.00 91.94 121 SER A CA 1
ATOM 954 C C . SER A 1 121 ? 19.313 -0.156 -28.953 1.00 91.94 121 SER A C 1
ATOM 956 O O . SER A 1 121 ? 19.082 -0.843 -27.953 1.00 91.94 121 SER A O 1
ATOM 958 N N . SER A 1 122 ? 19.913 -0.666 -30.025 1.00 93.81 122 SER A N 1
ATOM 959 C CA . SER A 1 122 ? 20.274 -2.072 -30.163 1.00 93.81 122 SER A CA 1
ATOM 960 C C . SER A 1 122 ? 21.631 -2.256 -30.855 1.00 93.81 122 SER A C 1
ATOM 962 O O . SER A 1 122 ? 22.114 -1.373 -31.567 1.00 93.81 122 SER A O 1
ATOM 964 N N . PRO A 1 123 ? 22.256 -3.444 -30.758 1.00 92.31 123 PRO A N 1
ATOM 965 C CA . PRO A 1 123 ? 23.455 -3.745 -31.540 1.00 92.31 123 PRO A CA 1
ATOM 966 C C . PRO A 1 123 ? 23.245 -3.671 -33.052 1.00 92.31 123 PRO A C 1
ATOM 968 O O . PRO A 1 123 ? 24.214 -3.551 -33.799 1.00 92.31 123 PRO A O 1
ATOM 971 N N . SER A 1 124 ? 22.000 -3.787 -33.525 1.00 90.31 124 SER A N 1
ATOM 972 C CA . SER A 1 124 ? 21.702 -3.749 -34.956 1.00 90.31 124 SER A CA 1
ATOM 973 C C . SER A 1 124 ? 21.895 -2.356 -35.571 1.00 90.31 124 SER A C 1
ATOM 975 O O . SER A 1 124 ? 22.106 -2.266 -36.785 1.00 90.31 124 SER A O 1
ATOM 977 N N . ASP A 1 125 ? 21.916 -1.315 -34.729 1.00 90.00 125 ASP A N 1
ATOM 978 C CA . ASP A 1 125 ? 22.139 0.091 -35.090 1.00 90.00 125 ASP A CA 1
ATOM 979 C C . ASP A 1 125 ? 23.630 0.424 -35.241 1.00 90.00 125 ASP A C 1
ATOM 981 O O . ASP A 1 125 ? 24.002 1.418 -35.866 1.00 90.00 125 ASP A O 1
ATOM 985 N N . LEU A 1 126 ? 24.517 -0.450 -34.741 1.00 88.81 126 LEU A N 1
ATOM 986 C CA . LEU A 1 126 ? 25.963 -0.349 -34.972 1.00 88.81 126 LEU A CA 1
ATOM 987 C C . LEU A 1 126 ? 26.321 -0.543 -36.454 1.00 88.81 126 LEU A C 1
ATOM 989 O O . LEU A 1 126 ? 27.388 -0.119 -36.898 1.00 88.81 126 LEU A O 1
ATOM 993 N N . PHE A 1 127 ? 25.437 -1.172 -37.230 1.00 90.75 127 PHE A N 1
ATOM 994 C CA . PHE A 1 127 ? 25.671 -1.506 -38.627 1.00 90.75 127 PHE A CA 1
ATOM 995 C C . PHE A 1 127 ? 24.673 -0.778 -39.521 1.00 90.75 127 PHE A C 1
ATOM 997 O O . PHE A 1 127 ? 23.466 -0.949 -39.379 1.00 90.75 127 PHE A O 1
ATOM 1004 N N . LYS A 1 128 ? 25.160 -0.047 -40.530 1.00 87.62 128 LYS A N 1
ATOM 1005 C CA . LYS A 1 128 ? 24.286 0.504 -41.578 1.00 87.62 128 LYS A CA 1
ATOM 1006 C C . LYS A 1 128 ? 23.514 -0.624 -42.281 1.00 87.62 128 LYS A C 1
ATOM 1008 O O . LYS A 1 128 ? 22.287 -0.651 -42.277 1.00 87.62 128 LYS A O 1
ATOM 1013 N N . ASP A 1 129 ? 24.248 -1.631 -42.744 1.00 90.94 129 ASP A N 1
ATOM 1014 C CA . ASP A 1 129 ? 23.716 -2.875 -43.297 1.00 90.94 129 ASP A CA 1
ATOM 1015 C C . ASP A 1 129 ? 24.288 -4.059 -42.518 1.00 90.94 129 ASP A C 1
ATOM 1017 O O . ASP A 1 129 ? 25.493 -4.101 -42.258 1.00 90.94 129 ASP A O 1
ATOM 1021 N N . ILE A 1 130 ? 23.442 -5.026 -42.144 1.00 91.56 130 ILE A N 1
ATOM 1022 C CA . ILE A 1 130 ? 23.898 -6.212 -41.406 1.00 91.56 130 ILE A CA 1
ATOM 1023 C C . ILE A 1 130 ? 24.820 -7.035 -42.317 1.00 91.56 130 ILE A C 1
ATOM 1025 O O . ILE A 1 130 ? 24.363 -7.503 -43.369 1.00 91.56 130 ILE A O 1
ATOM 1029 N N . PRO A 1 131 ? 26.093 -7.255 -41.933 1.00 92.75 131 PRO A N 1
ATOM 1030 C CA . PRO A 1 131 ? 27.031 -8.010 -42.753 1.00 92.75 131 PRO A CA 1
ATOM 1031 C C . PRO A 1 131 ? 26.557 -9.443 -43.014 1.00 92.75 131 PRO A C 1
ATOM 1033 O O . PRO A 1 131 ? 25.903 -10.064 -42.183 1.00 92.75 131 PRO A O 1
ATOM 1036 N N . SER A 1 132 ? 26.933 -10.010 -44.160 1.00 90.94 132 SER A N 1
ATOM 1037 C CA . SER A 1 132 ? 26.476 -11.340 -44.590 1.00 90.94 132 SER A CA 1
ATOM 1038 C C . SER A 1 132 ? 27.163 -12.514 -43.886 1.00 90.94 132 SER A C 1
ATOM 1040 O O . SER A 1 132 ? 26.708 -13.648 -44.018 1.00 90.94 132 SER A O 1
ATOM 1042 N N . SER A 1 133 ? 28.251 -12.275 -43.145 1.00 93.12 133 SER A N 1
ATOM 1043 C CA . SER A 1 133 ? 29.005 -13.327 -42.457 1.00 93.12 133 SER A CA 1
ATOM 1044 C C . SER A 1 133 ? 29.466 -12.894 -41.068 1.00 93.12 133 SER A C 1
ATOM 1046 O O . SER A 1 133 ? 29.803 -11.731 -40.848 1.00 93.12 133 SER A O 1
ATOM 1048 N N . LYS A 1 134 ? 29.584 -13.861 -40.152 1.00 91.94 134 LYS A N 1
ATOM 1049 C CA . LYS A 1 134 ? 30.119 -13.652 -38.796 1.00 91.94 134 LYS A CA 1
ATOM 1050 C C . LYS A 1 134 ? 31.508 -12.997 -38.799 1.00 91.94 134 LYS A C 1
ATOM 1052 O O . LYS A 1 134 ? 31.799 -12.146 -37.967 1.00 91.94 134 LYS A O 1
ATOM 1057 N N . ARG A 1 135 ? 32.371 -13.366 -39.753 1.00 92.50 135 ARG A N 1
ATOM 1058 C CA . ARG A 1 135 ? 33.715 -12.780 -39.889 1.00 92.50 135 ARG A CA 1
ATOM 1059 C C . ARG A 1 135 ? 33.648 -11.303 -40.274 1.00 92.50 135 ARG A C 1
ATOM 1061 O O . ARG A 1 135 ? 34.416 -10.502 -39.759 1.00 92.50 135 ARG A O 1
ATOM 1068 N N . SER A 1 136 ? 32.722 -10.946 -41.159 1.00 92.75 136 SER A N 1
ATOM 1069 C CA . SER A 1 136 ? 32.489 -9.555 -41.547 1.00 92.75 136 SER A CA 1
ATOM 1070 C C . SER A 1 136 ? 31.940 -8.730 -40.383 1.00 92.75 136 SER A C 1
ATOM 1072 O O . SER A 1 136 ? 32.362 -7.591 -40.215 1.00 92.75 136 SER A O 1
ATOM 1074 N N . VAL A 1 137 ? 31.061 -9.316 -39.557 1.00 92.56 137 VAL A N 1
ATOM 1075 C CA . VAL A 1 137 ? 30.596 -8.693 -38.307 1.00 92.56 137 VAL A CA 1
ATOM 1076 C C . VAL A 1 137 ? 31.776 -8.434 -37.372 1.00 92.56 137 VAL A C 1
ATOM 1078 O O . VAL A 1 137 ? 31.944 -7.305 -36.928 1.00 92.56 137 VAL A O 1
ATOM 1081 N N . GLN A 1 138 ? 32.646 -9.426 -37.142 1.00 92.25 138 GLN A N 1
ATOM 1082 C CA . GLN A 1 138 ? 33.823 -9.244 -36.285 1.00 92.25 138 GLN A CA 1
ATOM 1083 C C . GLN A 1 138 ? 34.736 -8.115 -36.774 1.00 92.25 138 GLN A C 1
ATOM 1085 O O . GLN A 1 138 ? 35.078 -7.232 -35.997 1.00 92.25 138 GLN A O 1
ATOM 1090 N N . ASN A 1 139 ? 35.075 -8.102 -38.065 1.00 93.00 139 ASN A N 1
ATOM 1091 C CA . ASN A 1 139 ? 35.939 -7.065 -38.630 1.00 93.00 139 ASN A CA 1
ATOM 1092 C C . ASN A 1 139 ? 35.352 -5.653 -38.447 1.00 93.00 139 ASN A C 1
ATOM 1094 O O . ASN A 1 139 ? 36.101 -4.697 -38.267 1.00 93.00 139 ASN A O 1
ATOM 1098 N N . ALA A 1 140 ? 34.026 -5.512 -38.525 1.00 92.56 140 ALA A N 1
ATOM 1099 C CA . ALA A 1 140 ? 33.354 -4.239 -38.292 1.00 92.56 140 ALA A CA 1
ATOM 1100 C C . ALA A 1 140 ? 33.418 -3.826 -36.810 1.00 92.56 140 ALA A C 1
ATOM 1102 O O . ALA A 1 140 ? 33.716 -2.669 -36.519 1.00 92.56 140 ALA A O 1
ATOM 1103 N N . LEU A 1 141 ? 33.224 -4.767 -35.879 1.00 91.88 141 LEU A N 1
ATOM 1104 C CA . LEU A 1 141 ? 33.372 -4.511 -34.441 1.00 91.88 141 LEU A CA 1
ATOM 1105 C C . LEU A 1 141 ? 34.805 -4.089 -34.075 1.00 91.88 141 LEU A C 1
ATOM 1107 O O . LEU A 1 141 ? 34.986 -3.137 -33.315 1.00 91.88 141 LEU A O 1
ATOM 1111 N N . ASP A 1 142 ? 35.814 -4.741 -34.660 1.00 91.38 142 ASP A N 1
ATOM 1112 C CA . ASP A 1 142 ? 37.229 -4.413 -34.444 1.00 91.38 142 ASP A CA 1
ATOM 1113 C C . ASP A 1 142 ? 37.561 -2.981 -34.905 1.00 91.38 142 ASP A C 1
ATOM 1115 O O . ASP A 1 142 ? 38.323 -2.276 -34.247 1.00 91.38 142 ASP A O 1
ATOM 1119 N N . GLN A 1 143 ? 36.956 -2.521 -36.008 1.00 91.56 143 GLN A N 1
ATOM 1120 C CA . GLN A 1 143 ? 37.147 -1.159 -36.526 1.00 91.56 143 GLN A CA 1
ATOM 1121 C C . GLN A 1 143 ? 36.470 -0.082 -35.670 1.00 91.56 143 GLN A C 1
ATOM 1123 O O . GLN A 1 143 ? 36.984 1.031 -35.575 1.00 91.56 143 GLN A O 1
ATOM 1128 N N . MET A 1 144 ? 35.318 -0.385 -35.062 1.00 90.19 144 MET A N 1
ATOM 1129 C CA . MET A 1 144 ? 34.572 0.571 -34.231 1.00 90.19 144 MET A CA 1
ATOM 1130 C C . MET A 1 144 ? 35.184 0.769 -32.839 1.00 90.19 144 MET A C 1
ATOM 1132 O O . MET A 1 144 ? 34.916 1.789 -32.201 1.00 90.19 144 MET A O 1
ATOM 1136 N N . GLY A 1 145 ? 35.997 -0.185 -32.381 1.00 89.81 145 GLY A N 1
ATOM 1137 C CA . GLY A 1 145 ? 36.602 -0.188 -31.054 1.00 89.81 145 GLY A CA 1
ATOM 1138 C C . GLY A 1 145 ? 35.673 -0.737 -29.965 1.00 89.81 145 GLY A C 1
ATOM 1139 O O . GLY A 1 145 ? 34.456 -0.537 -29.983 1.00 89.81 145 GLY A O 1
ATOM 1140 N N . GLU A 1 146 ? 36.267 -1.427 -28.987 1.00 89.69 146 GLU A N 1
ATOM 1141 C CA . GLU A 1 146 ? 35.550 -2.156 -27.929 1.00 89.69 146 GLU A CA 1
ATOM 1142 C C . GLU A 1 146 ? 34.592 -1.279 -27.120 1.00 89.69 146 GLU A C 1
ATOM 1144 O O . GLU A 1 146 ? 33.474 -1.701 -26.833 1.00 89.69 146 GLU A O 1
ATOM 1149 N N . SER A 1 147 ? 34.979 -0.043 -26.795 1.00 89.06 147 SER A N 1
ATOM 1150 C CA . SER A 1 147 ? 34.177 0.860 -25.958 1.00 89.06 147 SER A CA 1
ATOM 1151 C C . SER A 1 147 ? 32.791 1.161 -26.528 1.00 89.06 147 SER A C 1
ATOM 1153 O O . SER A 1 147 ? 31.870 1.427 -25.762 1.00 89.06 147 SER A O 1
ATOM 1155 N N . ARG A 1 148 ? 32.631 1.110 -27.856 1.00 87.94 148 ARG A N 1
ATOM 1156 C CA . ARG A 1 148 ? 31.372 1.445 -28.524 1.00 87.94 148 ARG A CA 1
ATOM 1157 C C . ARG A 1 148 ? 30.423 0.256 -28.599 1.00 87.94 148 ARG A C 1
ATOM 1159 O O . ARG A 1 148 ? 29.252 0.400 -28.276 1.00 87.94 148 ARG A O 1
ATOM 1166 N N . TRP A 1 149 ? 30.906 -0.915 -29.013 1.00 90.62 149 TRP A N 1
ATOM 1167 C CA . TRP A 1 149 ? 30.033 -2.082 -29.174 1.00 90.62 149 TRP A CA 1
ATOM 1168 C C . TRP A 1 149 ? 29.770 -2.825 -27.862 1.00 90.62 149 TRP A C 1
ATOM 1170 O O . TRP A 1 149 ? 28.707 -3.428 -27.715 1.00 90.62 149 TRP A O 1
ATOM 1180 N N . SER A 1 150 ? 30.690 -2.753 -26.891 1.00 91.38 150 SER A N 1
ATOM 1181 C CA . SER A 1 150 ? 30.531 -3.422 -25.587 1.00 91.38 150 SER A CA 1
ATOM 1182 C C . SER A 1 150 ? 29.411 -2.832 -24.723 1.00 91.38 150 SER A C 1
ATOM 1184 O O . SER A 1 150 ? 29.029 -3.431 -23.721 1.00 91.38 150 SER A O 1
ATOM 1186 N N . GLN A 1 151 ? 28.839 -1.688 -25.118 1.00 89.06 151 GLN A N 1
ATOM 1187 C CA . GLN A 1 151 ? 27.639 -1.133 -24.489 1.00 89.06 151 GLN A CA 1
ATOM 1188 C C . GLN A 1 151 ? 26.377 -1.949 -24.799 1.00 89.06 151 GLN A C 1
ATOM 1190 O O . GLN A 1 151 ? 25.456 -1.950 -23.980 1.00 89.06 151 GLN A O 1
ATOM 1195 N N . SER A 1 152 ? 26.344 -2.653 -25.938 1.00 90.50 152 SER A N 1
ATOM 1196 C CA . SER A 1 152 ? 25.167 -3.390 -26.422 1.00 90.50 152 SER A CA 1
ATOM 1197 C C . SER A 1 152 ? 25.430 -4.882 -26.659 1.00 90.50 152 SER A C 1
ATOM 1199 O O . SER A 1 152 ? 24.479 -5.649 -26.758 1.00 90.50 152 SER A O 1
ATOM 1201 N N . ILE A 1 153 ? 26.686 -5.328 -26.750 1.00 94.19 153 ILE A N 1
ATOM 1202 C CA . ILE A 1 153 ? 27.053 -6.740 -26.948 1.00 94.19 153 ILE A CA 1
ATOM 1203 C C . ILE A 1 153 ? 27.992 -7.186 -25.820 1.00 94.19 153 ILE A C 1
ATOM 1205 O O . ILE A 1 153 ? 28.967 -6.495 -25.519 1.00 94.19 153 ILE A O 1
ATOM 1209 N N . ALA A 1 154 ? 27.735 -8.352 -25.223 1.00 93.31 154 ALA A N 1
ATOM 1210 C CA . ALA A 1 154 ? 28.623 -8.941 -24.222 1.00 93.31 154 ALA A CA 1
ATOM 1211 C C . ALA A 1 154 ? 30.011 -9.247 -24.811 1.00 93.31 154 ALA A C 1
ATOM 1213 O O . ALA A 1 154 ? 30.141 -9.624 -25.977 1.00 93.31 154 ALA A O 1
ATOM 1214 N N . LYS A 1 155 ? 31.075 -9.103 -24.010 1.00 91.19 155 LYS A N 1
ATOM 1215 C CA . LYS A 1 155 ? 32.465 -9.246 -24.493 1.00 91.19 155 LYS A CA 1
ATOM 1216 C C . LYS A 1 155 ? 32.799 -10.640 -25.023 1.00 91.19 155 LYS A C 1
ATOM 1218 O O . LYS A 1 155 ? 33.671 -10.784 -25.873 1.00 91.19 155 LYS A O 1
ATOM 1223 N N . ASP A 1 156 ? 32.118 -11.653 -24.509 1.00 90.81 156 ASP A N 1
ATOM 1224 C CA . ASP A 1 156 ? 32.220 -13.045 -24.942 1.00 90.81 156 ASP A CA 1
ATOM 1225 C C . ASP A 1 156 ? 31.254 -13.391 -26.093 1.00 90.81 156 ASP A C 1
ATOM 1227 O O . ASP A 1 156 ? 31.251 -14.525 -26.571 1.00 90.81 156 ASP A O 1
ATOM 1231 N N . TYR A 1 157 ? 30.478 -12.415 -26.576 1.00 92.31 157 TYR A N 1
ATOM 1232 C CA . TYR A 1 157 ? 29.475 -12.551 -27.635 1.00 92.31 157 TYR A CA 1
ATOM 1233 C C . TYR A 1 157 ? 28.342 -13.539 -27.309 1.00 92.31 157 TYR A C 1
ATOM 1235 O O . TYR A 1 157 ? 27.702 -14.061 -28.229 1.00 92.31 157 TYR A O 1
ATOM 1243 N N . SER A 1 158 ? 28.094 -13.783 -26.018 1.00 90.81 158 SER A N 1
ATOM 1244 C CA . SER A 1 158 ? 27.002 -14.635 -25.531 1.00 90.81 158 SER A CA 1
ATOM 1245 C C . SER A 1 158 ? 25.646 -13.930 -25.563 1.00 90.81 158 SER A C 1
ATOM 1247 O O . SER A 1 158 ? 24.640 -14.560 -25.866 1.00 90.81 158 SER A O 1
ATOM 1249 N N . ALA A 1 159 ? 25.624 -12.619 -25.320 1.00 93.19 159 ALA A N 1
ATOM 1250 C CA . ALA A 1 159 ? 24.397 -11.865 -25.104 1.00 93.19 159 ALA A CA 1
ATOM 1251 C C . ALA A 1 159 ? 24.385 -10.528 -25.846 1.00 93.19 159 ALA A C 1
ATOM 1253 O O . ALA A 1 159 ? 25.433 -9.927 -26.125 1.00 93.19 159 ALA A O 1
ATOM 1254 N N . VAL A 1 160 ? 23.179 -10.025 -26.105 1.00 94.81 160 VAL A N 1
ATOM 1255 C CA . VAL A 1 160 ? 22.956 -8.637 -26.520 1.00 94.81 160 VAL A CA 1
ATOM 1256 C C . VAL A 1 160 ? 21.997 -7.922 -25.593 1.00 94.81 160 VAL A C 1
ATOM 1258 O O . VAL A 1 160 ? 21.040 -8.507 -25.098 1.00 94.81 160 VAL A O 1
ATOM 1261 N N . LYS A 1 161 ? 22.238 -6.627 -25.425 1.00 94.81 161 LYS A N 1
ATOM 1262 C CA . LYS A 1 161 ? 21.403 -5.698 -24.680 1.00 94.81 161 LYS A CA 1
ATOM 1263 C C . LYS A 1 161 ? 20.671 -4.780 -25.656 1.00 94.81 161 LYS A C 1
ATOM 1265 O O . LYS A 1 161 ? 21.317 -4.081 -26.439 1.00 94.81 161 LYS A O 1
ATOM 1270 N N . ILE A 1 162 ? 19.347 -4.767 -25.583 1.00 94.44 162 ILE A N 1
ATOM 1271 C CA . ILE A 1 162 ? 18.475 -3.787 -26.234 1.00 94.44 162 ILE A CA 1
ATOM 1272 C C . ILE A 1 162 ? 17.979 -2.838 -25.145 1.00 94.44 162 ILE A C 1
ATOM 1274 O O . ILE A 1 162 ? 17.519 -3.285 -24.096 1.00 94.44 162 ILE A O 1
ATOM 1278 N N . GLN A 1 163 ? 18.102 -1.537 -25.371 1.00 93.00 163 GLN A N 1
ATOM 1279 C CA . GLN A 1 163 ? 17.621 -0.506 -24.462 1.00 93.00 163 GLN A CA 1
ATOM 1280 C C . GLN A 1 163 ? 16.462 0.229 -25.123 1.00 93.00 163 GLN A C 1
ATOM 1282 O O . GLN A 1 163 ? 16.608 0.762 -26.215 1.00 93.00 163 GLN A O 1
ATOM 1287 N N . VAL A 1 164 ? 15.321 0.240 -24.455 1.00 92.69 164 VAL A N 1
ATOM 1288 C CA . VAL A 1 164 ? 14.100 0.928 -24.856 1.00 92.69 164 VAL A CA 1
ATOM 1289 C C . VAL A 1 164 ? 13.928 2.122 -23.927 1.00 92.69 164 VAL A C 1
ATOM 1291 O O . VAL A 1 164 ? 13.944 1.967 -22.708 1.00 92.69 164 VAL A O 1
ATOM 1294 N N . THR A 1 165 ? 13.763 3.303 -24.500 1.00 90.00 165 THR A N 1
ATOM 1295 C CA . THR A 1 165 ? 13.461 4.539 -23.779 1.00 90.00 165 THR A CA 1
ATOM 1296 C C . THR A 1 165 ? 12.000 4.879 -24.028 1.00 90.00 165 THR A C 1
ATOM 1298 O O . THR A 1 165 ? 11.524 4.820 -25.164 1.00 90.00 165 THR A O 1
ATOM 1301 N N . THR A 1 166 ? 11.268 5.208 -22.970 1.00 87.00 166 THR A N 1
ATOM 1302 C CA . THR A 1 166 ? 9.853 5.593 -23.059 1.00 87.00 166 THR A CA 1
ATOM 1303 C C . THR A 1 166 ? 9.677 7.100 -22.873 1.00 87.00 166 THR A C 1
ATOM 1305 O O . THR A 1 166 ? 10.636 7.814 -22.593 1.00 87.00 166 THR A O 1
ATOM 1308 N N . ALA A 1 167 ? 8.480 7.630 -23.116 1.00 81.44 167 ALA A N 1
ATOM 1309 C CA . ALA A 1 167 ? 8.100 8.954 -22.616 1.00 81.44 167 ALA A CA 1
ATOM 1310 C C . ALA A 1 167 ? 7.711 8.857 -21.128 1.00 81.44 167 ALA A C 1
ATOM 1312 O O . ALA A 1 167 ? 7.659 7.760 -20.587 1.00 81.44 167 ALA A O 1
ATOM 1313 N N . GLY A 1 168 ? 7.391 9.973 -20.467 1.00 74.44 168 GLY A N 1
ATOM 1314 C CA . GLY A 1 168 ? 6.792 9.910 -19.129 1.00 74.44 168 GLY A CA 1
ATOM 1315 C C . GLY A 1 168 ? 5.491 9.096 -19.158 1.00 74.44 168 GLY A C 1
ATOM 1316 O O . GLY A 1 168 ? 4.602 9.396 -19.959 1.00 74.44 168 GLY A O 1
ATOM 1317 N N . LEU A 1 169 ? 5.405 8.058 -18.323 1.00 74.31 169 LEU A N 1
ATOM 1318 C CA . LEU A 1 169 ? 4.272 7.131 -18.229 1.00 74.31 169 LEU A CA 1
ATOM 1319 C C . LEU A 1 169 ? 3.596 7.265 -16.863 1.00 74.31 169 LEU A C 1
ATOM 1321 O O . LEU A 1 169 ? 4.282 7.401 -15.850 1.00 74.31 169 LEU A O 1
ATOM 1325 N N . THR A 1 170 ? 2.268 7.161 -16.819 1.00 74.19 170 THR A N 1
ATOM 1326 C CA . THR A 1 170 ? 1.561 6.914 -15.548 1.00 74.19 170 THR A CA 1
ATOM 1327 C C . THR A 1 170 ? 1.753 5.459 -15.105 1.00 74.19 170 THR A C 1
ATOM 1329 O O . THR A 1 170 ? 2.054 4.601 -15.934 1.00 74.19 170 THR A O 1
ATOM 1332 N N . SER A 1 171 ? 1.535 5.140 -13.824 1.00 69.56 171 SER A N 1
ATOM 1333 C CA . SER A 1 171 ? 1.699 3.766 -13.313 1.00 69.56 171 SER A CA 1
ATOM 1334 C C . SER A 1 171 ? 0.855 2.727 -14.071 1.00 69.56 171 SER A C 1
ATOM 1336 O O . SER A 1 171 ? 1.324 1.631 -14.354 1.00 69.56 171 SER A O 1
ATOM 1338 N N . GLU A 1 172 ? -0.371 3.072 -14.482 1.00 73.12 172 GLU A N 1
ATOM 1339 C CA . GLU A 1 172 ? -1.208 2.170 -15.292 1.00 73.12 172 GLU A CA 1
ATOM 1340 C C . GLU A 1 172 ? -0.616 1.938 -16.693 1.00 73.12 172 GLU A C 1
ATOM 1342 O O . GLU A 1 172 ? -0.655 0.834 -17.237 1.00 73.12 172 GLU A O 1
ATOM 1347 N N . GLU A 1 173 ? -0.032 2.979 -17.280 1.00 81.88 173 GLU A N 1
ATOM 1348 C CA . GLU A 1 173 ? 0.554 2.924 -18.615 1.00 81.88 173 GLU A CA 1
ATOM 1349 C C . GLU A 1 173 ? 1.872 2.148 -18.632 1.00 81.88 173 GLU A C 1
ATOM 1351 O O . GLU A 1 173 ? 2.186 1.507 -19.633 1.00 81.88 173 GLU A O 1
ATOM 1356 N N . GLN A 1 174 ? 2.630 2.178 -17.535 1.00 79.25 174 GLN A N 1
ATOM 1357 C CA . GLN A 1 174 ? 3.882 1.443 -17.400 1.00 79.25 174 GLN A CA 1
ATOM 1358 C C . GLN A 1 174 ? 3.696 -0.064 -17.583 1.00 79.25 174 GLN A C 1
ATOM 1360 O O . GLN A 1 174 ? 4.372 -0.656 -18.427 1.00 79.25 174 GLN A O 1
ATOM 1365 N N . SER A 1 175 ? 2.745 -0.666 -16.858 1.00 81.94 175 SER A N 1
ATOM 1366 C CA . SER A 1 175 ? 2.476 -2.105 -16.973 1.00 81.94 175 SER A CA 1
ATOM 1367 C C . SER A 1 175 ? 1.980 -2.472 -18.375 1.00 81.94 175 SER A C 1
ATOM 1369 O O . SER A 1 175 ? 2.473 -3.415 -18.992 1.00 81.94 175 SER A O 1
ATOM 1371 N N . GLN A 1 176 ? 1.104 -1.650 -18.966 1.00 85.81 176 GLN A N 1
ATOM 1372 C CA . GLN A 1 176 ? 0.638 -1.859 -20.343 1.00 85.81 176 GLN A CA 1
ATOM 1373 C C . GLN A 1 176 ? 1.783 -1.813 -21.366 1.00 85.81 176 GLN A C 1
ATOM 1375 O O . GLN A 1 176 ? 1.831 -2.631 -22.291 1.00 85.81 176 GLN A O 1
ATOM 1380 N N . VAL A 1 177 ? 2.708 -0.858 -21.228 1.00 88.44 177 VAL A N 1
ATOM 1381 C CA . VAL A 1 177 ? 3.867 -0.726 -22.121 1.00 88.44 177 VAL A CA 1
ATOM 1382 C C . VAL A 1 177 ? 4.819 -1.905 -21.938 1.00 88.44 177 VAL A C 1
ATOM 1384 O O . VAL A 1 177 ? 5.241 -2.496 -22.933 1.00 88.44 177 VAL A O 1
ATOM 1387 N N . ALA A 1 178 ? 5.122 -2.292 -20.700 1.00 88.94 178 ALA A N 1
ATOM 1388 C CA . ALA A 1 178 ? 5.999 -3.419 -20.411 1.00 88.94 178 ALA A CA 1
ATOM 1389 C C . ALA A 1 178 ? 5.425 -4.753 -20.925 1.00 88.94 178 ALA A C 1
ATOM 1391 O O . ALA A 1 178 ? 6.141 -5.509 -21.590 1.00 88.94 178 ALA A O 1
ATOM 1392 N N . ASP A 1 179 ? 4.128 -5.007 -20.729 1.00 89.50 179 ASP A N 1
ATOM 1393 C CA . ASP A 1 179 ? 3.417 -6.149 -21.315 1.00 89.50 179 ASP A CA 1
ATOM 1394 C C . ASP A 1 179 ? 3.484 -6.135 -22.846 1.00 89.50 179 ASP A C 1
ATOM 1396 O O . ASP A 1 179 ? 3.748 -7.163 -23.475 1.00 89.50 179 ASP A O 1
ATOM 1400 N N . THR A 1 180 ? 3.277 -4.971 -23.466 1.00 90.00 180 THR A N 1
ATOM 1401 C CA . THR A 1 180 ? 3.336 -4.829 -24.928 1.00 90.00 180 THR A CA 1
ATOM 1402 C C . THR A 1 180 ? 4.735 -5.156 -25.455 1.00 90.00 180 THR A C 1
ATOM 1404 O O . THR A 1 180 ? 4.857 -5.925 -26.408 1.00 90.00 180 THR A O 1
ATOM 1407 N N . ILE A 1 181 ? 5.794 -4.658 -24.804 1.00 91.06 181 ILE A N 1
ATOM 1408 C CA . ILE A 1 181 ? 7.188 -4.978 -25.150 1.00 91.06 181 ILE A CA 1
ATOM 1409 C C . ILE A 1 181 ? 7.434 -6.491 -25.046 1.00 91.06 181 ILE A C 1
ATOM 1411 O O . ILE A 1 181 ? 7.962 -7.096 -25.984 1.00 91.06 181 ILE A O 1
ATOM 1415 N N . ARG A 1 182 ? 7.031 -7.119 -23.930 1.00 91.06 182 ARG A N 1
ATOM 1416 C CA . ARG A 1 182 ? 7.195 -8.566 -23.709 1.00 91.06 182 ARG A CA 1
ATOM 1417 C C . ARG A 1 182 ? 6.468 -9.382 -24.784 1.00 91.06 182 ARG A C 1
ATOM 1419 O O . ARG A 1 182 ? 7.065 -10.291 -25.363 1.00 91.06 182 ARG A O 1
ATOM 1426 N N . ASN A 1 183 ? 5.229 -9.016 -25.106 1.00 90.38 183 ASN A N 1
ATOM 1427 C CA . ASN A 1 183 ? 4.410 -9.697 -26.109 1.00 90.38 183 ASN A CA 1
ATOM 1428 C C . ASN A 1 183 ? 4.965 -9.548 -27.534 1.00 90.38 183 ASN A C 1
ATOM 1430 O O . ASN A 1 183 ? 5.013 -10.539 -28.263 1.00 90.38 183 ASN A O 1
ATOM 1434 N N . SER A 1 184 ? 5.436 -8.359 -27.921 1.00 88.00 184 SER A N 1
ATOM 1435 C CA . SER A 1 184 ? 6.075 -8.132 -29.226 1.00 88.00 184 SER A CA 1
ATOM 1436 C C . SER A 1 184 ? 7.313 -9.002 -29.418 1.00 88.00 184 SER A C 1
ATOM 1438 O O . SER A 1 184 ? 7.476 -9.650 -30.449 1.00 88.00 184 SER A O 1
ATOM 1440 N N . ILE A 1 185 ? 8.159 -9.110 -28.392 1.00 87.88 185 ILE A N 1
ATOM 1441 C CA . ILE A 1 185 ? 9.362 -9.945 -28.461 1.00 87.88 185 ILE A CA 1
ATOM 1442 C C . ILE A 1 185 ? 8.998 -11.432 -28.562 1.00 87.88 185 ILE A C 1
ATOM 1444 O O . ILE A 1 185 ? 9.584 -12.152 -29.365 1.00 87.88 185 ILE A O 1
ATOM 1448 N N . GLN A 1 186 ? 8.018 -11.897 -27.782 1.00 85.25 186 GLN A N 1
ATOM 1449 C CA . GLN A 1 186 ? 7.581 -13.298 -27.804 1.00 85.25 186 GLN A CA 1
ATOM 1450 C C . GLN A 1 186 ? 6.869 -13.692 -29.107 1.00 85.25 186 GLN A C 1
ATOM 1452 O O . GLN A 1 186 ? 6.902 -14.862 -29.493 1.00 85.25 186 GLN A O 1
ATOM 1457 N N . ALA A 1 187 ? 6.234 -12.739 -29.796 1.00 84.25 187 ALA A N 1
ATOM 1458 C CA . ALA A 1 187 ? 5.593 -12.973 -31.087 1.00 84.25 187 ALA A CA 1
ATOM 1459 C C . ALA A 1 187 ? 6.610 -13.239 -32.212 1.00 84.25 187 ALA A C 1
ATOM 1461 O O . ALA A 1 187 ? 6.284 -13.918 -33.193 1.00 84.25 187 ALA A O 1
ATOM 1462 N N . GLN A 1 188 ? 7.842 -12.742 -32.074 1.00 83.62 188 GLN A N 1
ATOM 1463 C CA . GLN A 1 188 ? 8.901 -12.951 -33.053 1.00 83.62 188 GLN A CA 1
ATOM 1464 C C . GLN A 1 188 ? 9.500 -14.353 -32.912 1.00 83.62 188 GLN A C 1
ATOM 1466 O O . GLN A 1 188 ? 10.097 -14.720 -31.902 1.00 83.62 188 GLN A O 1
ATOM 1471 N N . GLN A 1 189 ? 9.361 -15.162 -33.961 1.00 75.12 189 GLN A N 1
ATOM 1472 C CA . GLN A 1 189 ? 9.908 -16.515 -33.977 1.00 75.12 189 GLN A CA 1
ATOM 1473 C C . GLN A 1 189 ? 11.372 -16.511 -34.415 1.00 75.12 189 GLN A C 1
ATOM 1475 O O . GLN A 1 189 ? 11.732 -15.913 -35.429 1.00 75.12 189 GLN A O 1
ATOM 1480 N N . MET A 1 190 ? 12.203 -17.262 -33.691 1.00 78.50 190 MET A N 1
ATOM 1481 C CA . MET A 1 190 ? 13.573 -17.562 -34.090 1.00 78.50 190 MET A CA 1
ATOM 1482 C C . MET A 1 190 ? 13.799 -19.073 -34.181 1.00 78.50 190 MET A C 1
ATOM 1484 O O . MET A 1 190 ? 13.239 -19.851 -33.411 1.00 78.50 190 MET A O 1
ATOM 1488 N N . SER A 1 191 ? 14.668 -19.489 -35.104 1.00 72.06 191 SER A N 1
ATOM 1489 C CA . SER A 1 191 ? 15.079 -20.887 -35.290 1.00 72.06 191 SER A CA 1
ATOM 1490 C C . SER A 1 191 ? 15.757 -21.491 -34.050 1.00 72.06 191 SER A C 1
ATOM 1492 O O . SER A 1 191 ? 15.788 -22.708 -33.895 1.00 72.06 191 SER A O 1
ATOM 1494 N N . SER A 1 192 ? 16.338 -20.648 -33.189 1.00 77.44 192 SER A N 1
ATOM 1495 C CA . SER A 1 192 ? 17.040 -21.046 -31.963 1.00 77.44 192 SER A CA 1
ATOM 1496 C C . SER A 1 192 ? 16.216 -20.668 -30.738 1.00 77.44 192 SER A C 1
ATOM 1498 O O . SER A 1 192 ? 15.540 -19.641 -30.746 1.00 77.44 192 SER A O 1
ATOM 1500 N N . LYS A 1 193 ? 16.289 -21.473 -29.674 1.00 84.44 193 LYS A N 1
ATOM 1501 C CA . LYS A 1 193 ? 15.721 -21.081 -28.380 1.00 84.44 193 LYS A CA 1
ATOM 1502 C C . LYS A 1 193 ? 16.499 -19.869 -27.848 1.00 84.44 193 LYS A C 1
ATOM 1504 O O . LYS A 1 193 ? 17.728 -19.856 -27.895 1.00 84.44 193 LYS A O 1
ATOM 1509 N N . LEU A 1 194 ? 15.769 -18.864 -27.383 1.00 87.81 194 LEU A N 1
ATOM 1510 C CA . LEU A 1 194 ? 16.314 -17.662 -26.766 1.00 87.81 194 LEU A CA 1
ATOM 1511 C C . LEU A 1 194 ? 15.935 -17.665 -25.290 1.00 87.81 194 LEU A C 1
ATOM 1513 O O . LEU A 1 194 ? 14.785 -17.966 -24.962 1.00 87.81 194 LEU A O 1
ATOM 1517 N N . ASP A 1 195 ? 16.891 -17.326 -24.438 1.00 89.75 195 ASP A N 1
ATOM 1518 C CA . ASP A 1 195 ? 16.623 -16.866 -23.087 1.00 89.75 195 ASP A CA 1
ATOM 1519 C C . ASP A 1 195 ? 16.541 -15.337 -23.115 1.00 89.75 195 ASP A C 1
ATOM 1521 O O . ASP A 1 195 ? 17.398 -14.657 -23.690 1.00 89.75 195 ASP A O 1
ATOM 1525 N N . ILE A 1 196 ? 15.445 -14.801 -22.588 1.00 91.44 196 ILE A N 1
ATOM 1526 C CA . ILE A 1 196 ? 15.129 -13.375 -22.656 1.00 91.44 196 ILE A CA 1
ATOM 1527 C C . ILE A 1 196 ? 14.876 -12.903 -21.238 1.00 91.44 196 ILE A C 1
ATOM 1529 O O . ILE A 1 196 ? 13.910 -13.308 -20.596 1.00 91.44 196 ILE A O 1
ATOM 1533 N N . SER A 1 197 ? 15.757 -12.029 -20.773 1.00 92.50 197 SER A N 1
ATOM 1534 C CA . SER A 1 197 ? 15.682 -11.418 -19.454 1.00 92.50 197 SER A CA 1
ATOM 1535 C C . SER A 1 197 ? 15.371 -9.932 -19.578 1.00 92.50 197 SER A C 1
ATOM 1537 O O . SER A 1 197 ? 15.797 -9.267 -20.524 1.00 92.50 197 SER A O 1
ATOM 1539 N N . TYR A 1 198 ? 14.645 -9.401 -18.602 1.00 92.44 198 TYR A N 1
ATOM 1540 C CA . TYR A 1 198 ? 14.189 -8.014 -18.580 1.00 92.44 198 TYR A CA 1
ATOM 1541 C C . TYR A 1 198 ? 14.719 -7.306 -17.333 1.00 92.44 198 TYR A C 1
ATOM 1543 O O . TYR A 1 198 ? 14.858 -7.907 -16.267 1.00 92.44 198 TYR A O 1
ATOM 1551 N N . THR A 1 199 ? 15.069 -6.033 -17.476 1.00 91.38 199 THR A N 1
ATOM 1552 C CA . THR A 1 199 ? 15.523 -5.160 -16.391 1.00 91.38 199 THR A CA 1
ATOM 1553 C C . THR A 1 199 ? 15.335 -3.694 -16.797 1.00 91.38 199 THR A C 1
ATOM 1555 O O . THR A 1 199 ? 14.614 -3.389 -17.744 1.00 91.38 199 THR A O 1
ATOM 1558 N N . GLY A 1 200 ? 15.977 -2.767 -16.093 1.00 88.25 200 GLY A N 1
ATOM 1559 C CA . GLY A 1 200 ? 15.748 -1.336 -16.243 1.00 88.25 200 GLY A CA 1
ATOM 1560 C C . GLY A 1 200 ? 14.660 -0.840 -15.299 1.00 88.25 200 GLY A C 1
ATOM 1561 O O . GLY A 1 200 ? 13.943 -1.631 -14.689 1.00 88.25 200 GLY A O 1
ATOM 1562 N N . GLN A 1 201 ? 14.584 0.481 -15.174 1.00 84.12 201 GLN A N 1
ATOM 1563 C CA . GLN A 1 201 ? 13.733 1.154 -14.202 1.00 84.12 201 GLN A CA 1
ATOM 1564 C C . GLN A 1 201 ? 12.267 0.753 -14.395 1.00 84.12 201 GLN A C 1
ATOM 1566 O O . GLN A 1 201 ? 11.685 0.192 -13.481 1.00 84.12 201 GLN A O 1
ATOM 1571 N N . LEU A 1 202 ? 11.750 0.840 -15.627 1.00 85.44 202 LEU A N 1
ATOM 1572 C CA . LEU A 1 202 ? 10.356 0.504 -15.941 1.00 85.44 202 LEU A CA 1
ATOM 1573 C C . LEU A 1 202 ? 9.970 -0.946 -15.581 1.00 85.44 202 LEU A C 1
ATOM 1575 O O . LEU A 1 202 ? 8.853 -1.196 -15.148 1.00 85.44 202 LEU A O 1
ATOM 1579 N N . TYR A 1 203 ? 10.879 -1.911 -15.763 1.00 88.44 203 TYR A N 1
ATOM 1580 C CA . TYR A 1 203 ? 10.613 -3.307 -15.394 1.00 88.44 203 TYR A CA 1
ATOM 1581 C C . TYR A 1 203 ? 10.628 -3.511 -13.876 1.00 88.44 203 TYR A C 1
ATOM 1583 O O . TYR A 1 203 ? 9.814 -4.258 -13.341 1.00 88.44 203 TYR A O 1
ATOM 1591 N N . ILE A 1 204 ? 11.595 -2.891 -13.190 1.00 86.44 204 ILE A N 1
ATOM 1592 C CA . ILE A 1 204 ? 11.734 -2.995 -11.732 1.00 86.44 204 ILE A CA 1
ATOM 1593 C C . ILE A 1 204 ? 10.512 -2.377 -11.051 1.00 86.44 204 ILE A C 1
ATOM 1595 O O . ILE A 1 204 ? 9.971 -2.982 -10.131 1.00 86.44 204 ILE A O 1
ATOM 1599 N N . ASP A 1 205 ? 10.088 -1.223 -11.547 1.00 80.56 205 ASP A N 1
ATOM 1600 C CA . ASP A 1 205 ? 8.927 -0.447 -11.119 1.00 80.56 205 ASP A CA 1
ATOM 1601 C C . ASP A 1 205 ? 7.632 -1.260 -11.241 1.00 80.56 205 ASP A C 1
ATOM 1603 O O . ASP A 1 205 ? 6.975 -1.555 -10.236 1.00 80.56 205 ASP A O 1
ATOM 1607 N N . GLU A 1 206 ? 7.352 -1.783 -12.441 1.00 83.12 206 GLU A N 1
ATOM 1608 C CA . GLU A 1 206 ? 6.220 -2.684 -12.684 1.00 83.12 206 GLU A CA 1
ATOM 1609 C C . GLU A 1 206 ? 6.246 -3.901 -11.743 1.00 83.12 206 GLU A C 1
ATOM 1611 O O . GLU A 1 206 ? 5.263 -4.185 -11.052 1.00 83.12 206 GLU A O 1
ATOM 1616 N N . ALA A 1 207 ? 7.377 -4.613 -11.682 1.00 84.88 207 ALA A N 1
ATOM 1617 C CA . ALA A 1 207 ? 7.501 -5.824 -10.877 1.00 84.88 207 ALA A CA 1
ATOM 1618 C C . ALA A 1 207 ? 7.330 -5.534 -9.377 1.00 84.88 207 ALA A C 1
ATOM 1620 O O . ALA A 1 207 ? 6.732 -6.324 -8.643 1.00 84.88 207 ALA A O 1
ATOM 1621 N N . PHE A 1 208 ? 7.838 -4.394 -8.903 1.00 82.38 208 PHE A N 1
ATOM 1622 C CA . PHE A 1 208 ? 7.684 -3.977 -7.516 1.00 82.38 208 PHE A CA 1
ATOM 1623 C C . PHE A 1 208 ? 6.235 -3.609 -7.204 1.00 82.38 208 PHE A C 1
ATOM 1625 O O . PHE A 1 208 ? 5.731 -3.977 -6.138 1.00 82.38 208 PHE A O 1
ATOM 1632 N N . GLN A 1 209 ? 5.546 -2.936 -8.125 1.00 79.12 209 GLN A N 1
ATOM 1633 C CA . GLN A 1 209 ? 4.143 -2.581 -7.975 1.00 79.12 209 GLN A CA 1
ATOM 1634 C C . GLN A 1 209 ? 3.238 -3.822 -7.966 1.00 79.12 209 GLN A C 1
ATOM 1636 O O . GLN A 1 209 ? 2.407 -3.955 -7.062 1.00 79.12 209 GLN A O 1
ATOM 1641 N N . GLU A 1 210 ? 3.412 -4.747 -8.913 1.00 82.19 210 GLU A N 1
ATOM 1642 C CA . GLU A 1 210 ? 2.643 -5.996 -8.990 1.00 82.19 210 GLU A CA 1
ATOM 1643 C C . GLU A 1 210 ? 2.842 -6.839 -7.723 1.00 82.19 210 GLU A C 1
ATOM 1645 O O . GLU A 1 210 ? 1.877 -7.190 -7.031 1.00 82.19 210 GLU A O 1
ATOM 1650 N N . GLN A 1 211 ? 4.102 -7.074 -7.343 1.00 83.69 211 GLN A N 1
ATOM 1651 C CA . GLN A 1 211 ? 4.428 -7.874 -6.166 1.00 83.69 211 GLN A CA 1
ATOM 1652 C C . GLN A 1 211 ? 3.933 -7.220 -4.870 1.00 83.69 211 GLN A C 1
ATOM 1654 O O . GLN A 1 211 ? 3.536 -7.924 -3.933 1.00 83.69 211 GLN A O 1
ATOM 1659 N N . SER A 1 212 ? 3.939 -5.886 -4.794 1.00 83.06 212 SER A N 1
ATOM 1660 C CA . SER A 1 212 ? 3.435 -5.149 -3.631 1.00 83.06 212 SER A CA 1
ATOM 1661 C C . SER A 1 212 ? 1.918 -5.241 -3.509 1.00 83.06 212 SER A C 1
ATOM 1663 O O . SER A 1 212 ? 1.430 -5.472 -2.403 1.00 83.06 212 SER A O 1
ATOM 1665 N N . GLN A 1 213 ? 1.170 -5.130 -4.611 1.00 80.38 213 GLN A N 1
ATOM 1666 C CA . GLN A 1 213 ? -0.289 -5.298 -4.604 1.00 80.38 213 GLN A CA 1
ATOM 1667 C C . GLN A 1 213 ? -0.688 -6.721 -4.194 1.00 80.38 213 GLN A C 1
ATOM 1669 O O . GLN A 1 213 ? -1.541 -6.905 -3.315 1.00 80.38 213 GLN A O 1
ATOM 1674 N N . GLU A 1 214 ? -0.028 -7.734 -4.764 1.00 84.19 214 GLU A N 1
ATOM 1675 C CA . GLU A 1 214 ? -0.247 -9.130 -4.384 1.00 84.19 214 GLU A CA 1
ATOM 1676 C C . GLU A 1 214 ? 0.043 -9.329 -2.888 1.00 84.19 214 GLU A C 1
ATOM 1678 O O . GLU A 1 214 ? -0.814 -9.804 -2.134 1.00 84.19 214 GLU A O 1
ATOM 1683 N N . SER A 1 215 ? 1.213 -8.873 -2.428 1.00 84.94 215 SER A N 1
ATOM 1684 C CA . SER A 1 215 ? 1.633 -8.988 -1.028 1.00 84.94 215 SER A CA 1
ATOM 1685 C C . SER A 1 215 ? 0.690 -8.255 -0.076 1.00 84.94 215 SER A C 1
ATOM 1687 O O . SER A 1 215 ? 0.381 -8.767 1.002 1.00 84.94 215 SER A O 1
ATOM 1689 N N . GLN A 1 216 ? 0.192 -7.077 -0.446 1.00 83.81 216 GLN A N 1
ATOM 1690 C CA . GLN A 1 216 ? -0.751 -6.304 0.359 1.00 83.81 216 GLN A CA 1
ATOM 1691 C C . GLN A 1 216 ? -2.082 -7.039 0.521 1.00 83.81 216 GLN A C 1
ATOM 1693 O O . GLN A 1 216 ? -2.596 -7.144 1.637 1.00 83.81 216 GLN A O 1
ATOM 1698 N N . SER A 1 217 ? -2.618 -7.598 -0.567 1.00 85.25 217 SER A N 1
ATOM 1699 C CA . SER A 1 217 ? -3.867 -8.362 -0.527 1.00 85.25 217 SER A CA 1
ATOM 1700 C C . SER A 1 217 ? -3.731 -9.624 0.336 1.00 85.25 217 SER A C 1
ATOM 1702 O O . SER A 1 217 ? -4.570 -9.883 1.207 1.00 85.25 217 SER A O 1
ATOM 1704 N N . LEU A 1 218 ? -2.626 -10.360 0.173 1.00 90.19 218 LEU A N 1
ATOM 1705 C CA . LEU A 1 218 ? -2.346 -11.584 0.914 1.00 90.19 218 LEU A CA 1
ATOM 1706 C C . LEU A 1 218 ? -2.111 -11.296 2.400 1.00 90.19 218 LEU A C 1
ATOM 1708 O O . LEU A 1 218 ? -2.740 -11.912 3.261 1.00 90.19 218 LEU A O 1
ATOM 1712 N N . THR A 1 219 ? -1.228 -10.348 2.722 1.00 89.88 219 THR A N 1
ATOM 1713 C CA . THR A 1 219 ? -0.912 -10.001 4.115 1.00 89.88 219 THR A CA 1
ATOM 1714 C C . THR A 1 219 ? -2.099 -9.364 4.824 1.00 89.88 219 THR A C 1
ATOM 1716 O O . THR A 1 219 ? -2.328 -9.680 5.992 1.00 89.88 219 THR A O 1
ATOM 1719 N N . GLY A 1 220 ? -2.900 -8.549 4.134 1.00 89.81 220 GLY A N 1
ATOM 1720 C CA . GLY A 1 220 ? -4.137 -7.988 4.669 1.00 89.81 220 GLY A CA 1
ATOM 1721 C C . GLY A 1 220 ? -5.150 -9.079 5.018 1.00 89.81 220 GLY A C 1
ATOM 1722 O O . GLY A 1 220 ? -5.674 -9.101 6.135 1.00 89.81 220 GLY A O 1
ATOM 1723 N N . LEU A 1 221 ? -5.369 -10.041 4.112 1.00 91.94 221 LEU A N 1
ATOM 1724 C CA . LEU A 1 221 ? -6.263 -11.177 4.353 1.00 91.94 221 LEU A CA 1
ATOM 1725 C C . LEU A 1 221 ? -5.770 -12.058 5.508 1.00 91.94 221 LEU A C 1
ATOM 1727 O O . LEU A 1 221 ? -6.545 -12.392 6.406 1.00 91.94 221 LEU A O 1
ATOM 1731 N N . LEU A 1 222 ? -4.482 -12.412 5.515 1.00 94.31 222 LEU A N 1
ATOM 1732 C CA . LEU A 1 222 ? -3.882 -13.219 6.578 1.00 94.31 222 LEU A CA 1
ATOM 1733 C C . LEU A 1 222 ? -3.929 -12.502 7.932 1.00 94.31 222 LEU A C 1
ATOM 1735 O O . LEU A 1 222 ? -4.242 -13.135 8.940 1.00 94.31 222 LEU A O 1
ATOM 1739 N N . SER A 1 223 ? -3.688 -11.189 7.960 1.00 93.94 223 SER A N 1
ATOM 1740 C CA . SER A 1 223 ? -3.789 -10.373 9.175 1.00 93.94 223 SER A CA 1
ATOM 1741 C C . SER A 1 223 ? -5.222 -10.334 9.694 1.00 93.94 223 SER A C 1
ATOM 1743 O O . SER A 1 223 ? -5.446 -10.562 10.881 1.00 93.94 223 SER A O 1
ATOM 1745 N N . LEU A 1 224 ? -6.208 -10.122 8.815 1.00 94.19 224 LEU A N 1
ATOM 1746 C CA . LEU A 1 224 ? -7.620 -10.119 9.195 1.00 94.19 224 LEU A CA 1
ATOM 1747 C C . LEU A 1 224 ? -8.052 -11.479 9.753 1.00 94.19 224 LEU A C 1
ATOM 1749 O O . LEU A 1 224 ? -8.672 -11.531 10.815 1.00 94.19 224 LEU A O 1
ATOM 1753 N N . LEU A 1 225 ? -7.708 -12.580 9.079 1.00 95.88 225 LEU A N 1
ATOM 1754 C CA . LEU A 1 225 ? -8.022 -13.935 9.543 1.00 95.88 225 LEU A CA 1
ATOM 1755 C C . LEU A 1 225 ? -7.322 -14.256 10.868 1.00 95.88 225 LEU A C 1
ATOM 1757 O O . LEU A 1 225 ? -7.963 -14.757 11.794 1.00 95.88 225 LEU A O 1
ATOM 1761 N N . GLY A 1 226 ? -6.033 -13.930 10.977 1.00 96.06 226 GLY A N 1
ATOM 1762 C CA . GLY A 1 226 ? -5.236 -14.145 12.180 1.00 96.06 226 GLY A CA 1
ATOM 1763 C C . GLY A 1 226 ? -5.800 -13.386 13.377 1.00 96.06 226 GLY A C 1
ATOM 1764 O O . GLY A 1 226 ? -6.080 -13.988 14.414 1.00 96.06 226 GLY A O 1
ATOM 1765 N N . VAL A 1 227 ? -6.057 -12.086 13.217 1.00 95.94 227 VAL A N 1
ATOM 1766 C CA . VAL A 1 227 ? -6.654 -11.250 14.264 1.00 95.94 227 VAL A CA 1
ATOM 1767 C C . VAL A 1 227 ? -8.051 -11.740 14.630 1.00 95.94 227 VAL A C 1
ATOM 1769 O O . VAL A 1 227 ? -8.335 -11.890 15.817 1.00 95.94 227 VAL A O 1
ATOM 1772 N N . THR A 1 228 ? -8.897 -12.068 13.647 1.00 95.81 228 THR A N 1
ATOM 1773 C CA . THR A 1 228 ? -10.243 -12.624 13.880 1.00 95.81 228 THR A CA 1
ATOM 1774 C C . THR A 1 228 ? -10.181 -13.884 14.742 1.00 95.81 228 THR A C 1
ATOM 1776 O O . THR A 1 228 ? -10.915 -14.012 15.724 1.00 95.81 228 THR A O 1
ATOM 1779 N N . LEU A 1 229 ? -9.278 -14.808 14.412 1.00 96.50 229 LEU A N 1
ATOM 1780 C CA . LEU A 1 229 ? -9.087 -16.042 15.165 1.00 96.50 229 LEU A CA 1
ATOM 1781 C C . LEU A 1 229 ? -8.626 -15.754 16.600 1.00 96.50 229 LEU A C 1
ATOM 1783 O O . LEU A 1 229 ? -9.199 -16.298 17.546 1.00 96.50 229 LEU A O 1
ATOM 1787 N N . VAL A 1 230 ? -7.656 -14.854 16.775 1.00 95.88 230 VAL A N 1
ATOM 1788 C CA . VAL A 1 230 ? -7.150 -14.457 18.096 1.00 95.88 230 VAL A CA 1
ATOM 1789 C C . VAL A 1 230 ? -8.257 -13.850 18.959 1.00 95.88 230 VAL A C 1
ATOM 1791 O O . VAL A 1 230 ? -8.425 -14.281 20.100 1.00 95.88 230 VAL A O 1
ATOM 1794 N N . VAL A 1 231 ? -9.060 -12.914 18.441 1.00 95.12 231 VAL A N 1
ATOM 1795 C CA . VAL A 1 231 ? -10.122 -12.274 19.241 1.00 95.12 231 VAL A CA 1
ATOM 1796 C C . VAL A 1 231 ? -11.280 -13.221 19.558 1.00 95.12 231 VAL A C 1
ATOM 1798 O O . VAL A 1 231 ? -11.833 -13.166 20.658 1.00 95.12 231 VAL A O 1
ATOM 1801 N N . ILE A 1 232 ? -11.621 -14.146 18.653 1.00 93.69 232 ILE A N 1
ATOM 1802 C CA . ILE A 1 232 ? -12.627 -15.184 18.927 1.00 93.69 232 ILE A CA 1
ATOM 1803 C C . ILE A 1 232 ? -12.142 -16.115 20.042 1.00 93.69 232 ILE A C 1
ATOM 1805 O O . ILE A 1 232 ? -12.924 -16.446 20.938 1.00 93.69 232 ILE A O 1
ATOM 1809 N N . ILE A 1 233 ? -10.864 -16.508 20.028 1.00 93.69 233 ILE A N 1
ATOM 1810 C CA . ILE A 1 233 ? -10.259 -17.329 21.086 1.00 93.69 233 ILE A CA 1
ATOM 1811 C C . ILE A 1 233 ? -10.207 -16.555 22.407 1.00 93.69 233 ILE A C 1
ATOM 1813 O O . ILE A 1 233 ? -10.605 -17.095 23.442 1.00 93.69 233 ILE A O 1
ATOM 1817 N N . LEU A 1 234 ? -9.776 -15.290 22.369 1.00 92.62 234 LEU A N 1
ATOM 1818 C CA . LEU A 1 234 ? -9.664 -14.411 23.534 1.00 92.62 234 LEU A CA 1
ATOM 1819 C C . LEU A 1 234 ? -11.010 -14.266 24.249 1.00 92.62 234 LEU A C 1
ATOM 1821 O O . LEU A 1 234 ? -11.112 -14.484 25.457 1.00 92.62 234 LEU A O 1
ATOM 1825 N N . PHE A 1 235 ? -12.066 -13.939 23.502 1.00 89.50 235 PHE A N 1
ATOM 1826 C CA . PHE A 1 235 ? -13.393 -13.766 24.081 1.00 89.50 235 PHE A CA 1
ATOM 1827 C C . PHE A 1 235 ? -14.147 -15.081 24.282 1.00 89.50 235 PHE A C 1
ATOM 1829 O O . PHE A 1 235 ? -15.121 -15.101 25.038 1.00 89.50 235 PHE A O 1
ATOM 1836 N N . A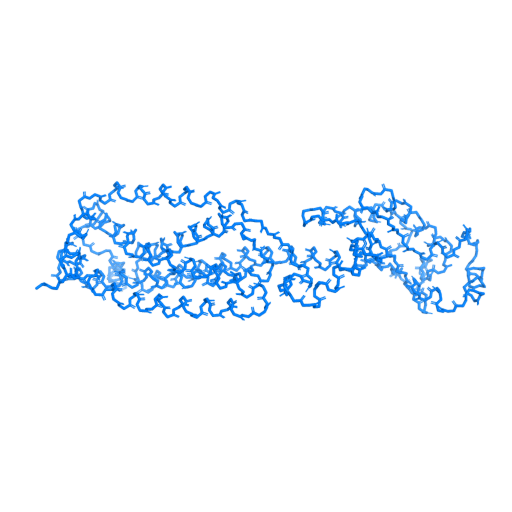RG A 1 236 ? -13.706 -16.180 23.658 1.00 90.44 236 ARG A N 1
ATOM 1837 C CA . ARG A 1 236 ? -14.436 -17.459 23.589 1.00 90.44 236 ARG A CA 1
ATOM 1838 C C . ARG A 1 236 ? -15.867 -17.279 23.072 1.00 90.44 236 ARG A C 1
ATOM 1840 O O . ARG A 1 236 ? -16.799 -17.935 23.535 1.00 90.44 236 ARG A O 1
ATOM 1847 N N . SER A 1 237 ? -16.047 -16.336 22.151 1.00 87.56 237 SER A N 1
ATOM 1848 C CA . SER A 1 237 ? -17.348 -15.950 21.613 1.00 87.56 237 SER A CA 1
ATOM 1849 C C . SER A 1 237 ? -17.179 -15.333 20.232 1.00 87.56 237 SER A C 1
ATOM 1851 O O . SER A 1 237 ? -16.482 -14.329 20.075 1.00 87.56 237 SER A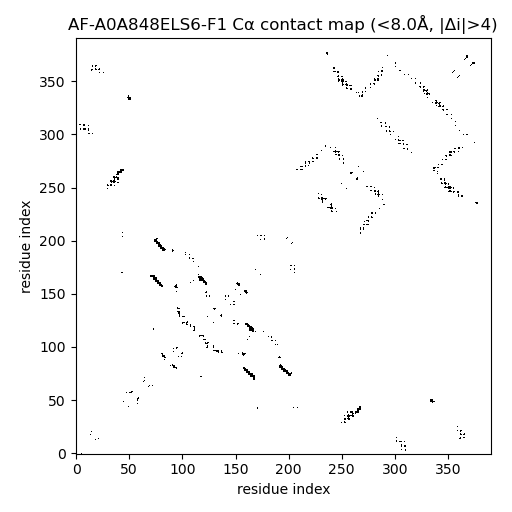 O 1
ATOM 1853 N N . ILE A 1 238 ? -17.851 -15.925 19.241 1.00 89.81 238 ILE A N 1
ATOM 1854 C CA . ILE A 1 238 ? -17.839 -15.441 17.853 1.00 89.81 238 ILE A CA 1
ATOM 1855 C C . ILE A 1 238 ? -18.414 -14.026 17.787 1.00 89.81 238 ILE A C 1
ATOM 1857 O O . ILE A 1 238 ? -17.854 -13.173 17.112 1.00 89.81 238 ILE A O 1
ATOM 1861 N N . TYR A 1 239 ? -19.490 -13.755 18.531 1.00 90.56 239 TYR A N 1
ATOM 1862 C CA . TYR A 1 239 ? -20.119 -12.439 18.533 1.00 90.56 239 TYR A CA 1
ATOM 1863 C C . TYR A 1 239 ? -19.160 -11.352 19.033 1.00 90.56 239 TYR A C 1
ATOM 1865 O O . TYR A 1 239 ? -18.933 -10.376 18.327 1.00 90.56 239 TYR A O 1
ATOM 1873 N N . TYR A 1 240 ? -18.551 -11.528 20.211 1.00 91.06 240 TYR A N 1
ATOM 1874 C CA . TYR A 1 240 ? -17.623 -10.528 20.750 1.00 91.06 240 TYR A CA 1
ATOM 1875 C C . TYR A 1 240 ? -16.357 -10.385 19.897 1.00 91.06 240 TYR A C 1
ATOM 1877 O O . TYR A 1 240 ? -15.887 -9.265 19.718 1.00 91.06 240 TYR A O 1
ATOM 1885 N N . GLY A 1 241 ? -15.853 -11.482 19.321 1.00 92.44 241 GLY A N 1
ATOM 1886 C CA . GLY A 1 241 ? -14.728 -11.436 18.387 1.00 92.44 241 GLY A CA 1
ATOM 1887 C C . GLY A 1 241 ? -15.048 -10.664 17.103 1.00 92.44 241 GLY A C 1
ATOM 1888 O O . GLY A 1 241 ? -14.312 -9.762 16.727 1.00 92.44 241 GLY A O 1
ATOM 1889 N N . LEU A 1 242 ? -16.177 -10.939 16.447 1.00 93.81 242 LEU A N 1
ATOM 1890 C CA . LEU A 1 242 ? -16.576 -10.187 15.250 1.00 93.81 242 LEU A CA 1
ATOM 1891 C C . LEU A 1 242 ? -16.930 -8.732 15.574 1.00 93.81 242 LEU A C 1
ATOM 1893 O O . LEU A 1 242 ? -16.687 -7.836 14.772 1.00 93.81 242 LEU A O 1
ATOM 1897 N N . ASN A 1 243 ? -17.467 -8.474 16.765 1.00 94.12 243 ASN A N 1
ATOM 1898 C CA . ASN A 1 243 ? -17.811 -7.127 17.188 1.00 94.12 243 ASN A CA 1
ATOM 1899 C C . ASN A 1 243 ? -16.575 -6.242 17.419 1.00 94.12 243 ASN A C 1
ATOM 1901 O O . ASN A 1 243 ? -16.644 -5.045 17.151 1.00 94.12 243 ASN A O 1
ATOM 1905 N N . SER A 1 244 ? -15.437 -6.799 17.862 1.00 95.06 244 SER A N 1
ATOM 1906 C CA . SER A 1 244 ? -14.190 -6.020 17.939 1.00 95.06 244 SER A CA 1
ATOM 1907 C C . SER A 1 244 ? -13.681 -5.624 16.556 1.00 95.06 244 SER A C 1
ATOM 1909 O O . SER A 1 244 ? -13.091 -4.563 16.415 1.00 95.06 244 SER A O 1
ATOM 1911 N N . LEU A 1 245 ? -13.956 -6.416 15.514 1.00 96.06 245 LEU A N 1
ATOM 1912 C CA . LEU A 1 245 ? -13.559 -6.078 14.142 1.00 96.06 245 LEU A CA 1
ATOM 1913 C C . LEU A 1 245 ? -14.331 -4.882 13.569 1.00 96.06 245 LEU A C 1
ATOM 1915 O O . LEU A 1 245 ? -13.900 -4.313 12.571 1.00 96.06 245 LEU A O 1
ATOM 1919 N N . LEU A 1 246 ? -15.427 -4.440 14.198 1.00 95.50 246 LEU A N 1
ATOM 1920 C CA . LEU A 1 246 ? -16.116 -3.218 13.771 1.00 95.50 246 LEU A CA 1
ATOM 1921 C C . LEU A 1 246 ? -15.221 -1.979 13.895 1.00 95.50 246 LEU A C 1
ATOM 1923 O O . LEU A 1 246 ? -15.361 -1.062 13.089 1.00 95.50 246 LEU A O 1
ATOM 1927 N N . THR A 1 247 ? -14.289 -1.945 14.857 1.00 96.62 247 THR A N 1
ATOM 1928 C CA . THR A 1 247 ? -13.316 -0.843 14.951 1.00 96.62 247 THR A CA 1
ATOM 1929 C C . THR A 1 247 ? -12.289 -0.900 13.837 1.00 96.62 247 THR A C 1
ATOM 1931 O O . THR A 1 247 ? -11.894 0.150 13.344 1.00 96.62 247 THR A O 1
ATOM 1934 N N . VAL A 1 248 ? -11.909 -2.105 13.405 1.00 96.12 248 VAL A N 1
ATOM 1935 C CA . VAL A 1 248 ? -11.017 -2.322 12.262 1.00 96.12 248 VAL A CA 1
ATOM 1936 C C . VAL A 1 248 ? -11.684 -1.834 10.986 1.00 96.12 248 VAL A C 1
ATOM 1938 O O . VAL A 1 248 ? -11.139 -0.964 10.319 1.00 96.12 248 VAL A O 1
ATOM 1941 N N . VAL A 1 249 ? -12.885 -2.335 10.680 1.00 94.38 249 VAL A N 1
ATOM 1942 C CA . VAL A 1 249 ? -13.611 -1.981 9.452 1.00 94.38 249 VAL A CA 1
ATOM 1943 C C . VAL A 1 249 ? -13.873 -0.481 9.395 1.00 94.38 249 VAL A C 1
ATOM 1945 O O . VAL A 1 249 ? -13.567 0.146 8.390 1.00 94.38 249 VAL A O 1
ATOM 1948 N N . PHE A 1 250 ? -14.390 0.113 10.472 1.00 95.38 250 PHE A N 1
ATOM 1949 C CA . PHE A 1 250 ? -14.665 1.548 10.493 1.00 95.38 250 PHE A CA 1
ATOM 1950 C C . PHE A 1 250 ? -13.382 2.388 10.476 1.00 95.38 250 PHE A C 1
ATOM 1952 O O . PHE A 1 250 ? -13.312 3.377 9.753 1.00 95.38 250 PHE A O 1
ATOM 1959 N N . GLY A 1 251 ? -12.366 1.993 11.249 1.00 96.00 251 GLY A N 1
ATOM 1960 C CA . GLY A 1 251 ? -11.085 2.691 11.331 1.00 96.00 251 GLY A CA 1
ATOM 1961 C C . GLY A 1 251 ? -10.370 2.746 9.986 1.00 96.00 251 GLY A C 1
ATOM 1962 O O . GLY A 1 251 ? -9.989 3.829 9.555 1.00 96.00 251 GLY A O 1
ATOM 1963 N N . LEU A 1 252 ? -10.265 1.608 9.293 1.00 93.88 252 LEU A N 1
ATOM 1964 C CA . LEU A 1 252 ? -9.719 1.534 7.936 1.00 93.88 252 LEU A CA 1
ATOM 1965 C C . LEU A 1 252 ? -10.608 2.286 6.942 1.00 93.88 252 LEU A C 1
ATOM 1967 O O . LEU A 1 252 ? -10.118 3.162 6.244 1.00 93.88 252 LEU A O 1
ATOM 1971 N N . ALA A 1 253 ? -11.907 1.987 6.879 1.00 93.44 253 ALA A N 1
ATOM 1972 C CA . ALA A 1 253 ? -12.781 2.550 5.850 1.00 93.44 253 ALA A CA 1
ATOM 1973 C C . ALA A 1 253 ? -12.841 4.085 5.916 1.00 93.44 253 ALA A C 1
ATOM 1975 O O . ALA A 1 253 ? -12.732 4.760 4.896 1.00 93.44 253 ALA A O 1
ATOM 1976 N N . VAL A 1 254 ? -12.966 4.646 7.122 1.00 95.38 254 VAL A N 1
ATOM 1977 C CA . VAL A 1 254 ? -12.985 6.100 7.315 1.00 95.38 254 VAL A CA 1
ATOM 1978 C C . VAL A 1 254 ? -11.578 6.695 7.264 1.00 95.38 254 VAL A C 1
ATOM 1980 O O . VAL A 1 254 ? -11.409 7.784 6.722 1.00 95.38 254 VAL A O 1
ATOM 1983 N N . GLY A 1 255 ? -10.570 5.986 7.781 1.00 94.12 255 GLY A N 1
ATOM 1984 C CA . GLY A 1 255 ? -9.170 6.402 7.720 1.00 94.12 255 GLY A CA 1
ATOM 1985 C C . GLY A 1 255 ? -8.691 6.579 6.281 1.00 94.12 255 GLY A C 1
ATOM 1986 O O . GLY A 1 255 ? -8.270 7.674 5.923 1.00 94.12 255 GLY A O 1
ATOM 1987 N N . PHE A 1 256 ? -8.850 5.550 5.442 1.00 91.44 256 PHE A N 1
ATOM 1988 C CA . PHE A 1 256 ? -8.553 5.606 4.007 1.00 91.44 256 PHE A CA 1
ATOM 1989 C C . PHE A 1 256 ? -9.466 6.578 3.257 1.00 91.44 256 PHE A C 1
ATOM 1991 O O . PHE A 1 256 ? -9.005 7.282 2.367 1.00 91.44 256 PHE A O 1
ATOM 1998 N N . GLY A 1 257 ? -10.742 6.676 3.640 1.00 92.75 257 GLY A N 1
ATOM 1999 C CA . GLY A 1 257 ? -11.662 7.655 3.065 1.00 92.75 257 GLY A CA 1
ATOM 2000 C C . GLY A 1 257 ? -11.189 9.098 3.245 1.00 92.75 257 GLY A C 1
ATOM 2001 O O . GLY A 1 257 ? -11.171 9.884 2.302 1.00 92.75 257 GLY A O 1
ATOM 2002 N N . ILE A 1 258 ? -10.748 9.448 4.455 1.00 93.19 258 ILE A N 1
ATOM 2003 C CA . ILE A 1 258 ? -10.203 10.780 4.738 1.00 93.19 258 ILE A CA 1
ATOM 2004 C C . ILE A 1 258 ? -8.818 10.958 4.127 1.00 93.19 258 ILE A C 1
ATOM 2006 O O . ILE A 1 258 ? -8.517 12.041 3.641 1.00 93.19 258 ILE A O 1
ATOM 2010 N N . TYR A 1 259 ? -8.002 9.908 4.098 1.00 91.62 259 TYR A N 1
ATOM 2011 C CA . TYR A 1 259 ? -6.714 9.928 3.413 1.00 91.62 259 TYR A CA 1
ATOM 2012 C C . TYR A 1 259 ? -6.877 10.288 1.922 1.00 91.62 259 TYR A C 1
ATOM 2014 O O . TYR A 1 259 ? -6.232 11.218 1.444 1.00 91.62 259 TYR A O 1
ATOM 2022 N N . GLY A 1 260 ? -7.849 9.677 1.235 1.00 88.94 260 GLY A N 1
ATOM 2023 C CA . GLY A 1 260 ? -8.209 10.021 -0.146 1.00 88.94 260 GLY A CA 1
ATOM 2024 C C . GLY A 1 260 ? -8.846 11.402 -0.306 1.00 88.94 260 GLY A C 1
ATOM 2025 O O . GLY A 1 260 ? -8.603 12.082 -1.298 1.00 88.94 260 GLY A O 1
ATOM 2026 N N . LEU A 1 261 ? -9.615 11.881 0.681 1.00 89.69 261 LEU A N 1
ATOM 2027 C CA . LEU A 1 261 ? -10.118 13.266 0.690 1.00 89.69 261 LEU A CA 1
ATOM 2028 C C . LEU A 1 261 ? -9.003 14.310 0.766 1.00 89.69 261 LEU A C 1
ATOM 2030 O O . LEU A 1 261 ? -9.173 15.417 0.259 1.00 89.69 261 LEU A O 1
ATOM 2034 N N . LEU A 1 262 ? -7.893 13.977 1.422 1.00 88.75 262 LEU A N 1
ATOM 2035 C CA . LEU A 1 262 ? -6.716 14.837 1.500 1.00 88.75 262 LEU A CA 1
ATOM 2036 C C . LEU A 1 262 ? -5.877 14.798 0.213 1.00 88.75 262 LEU A C 1
ATOM 2038 O O . LEU A 1 262 ? -4.921 15.561 0.112 1.00 88.75 262 LEU A O 1
ATOM 2042 N N . GLY A 1 263 ? -6.240 13.953 -0.761 1.00 83.88 263 GLY A N 1
ATOM 2043 C CA . GLY A 1 263 ? -5.489 13.766 -2.002 1.00 83.88 263 GLY A CA 1
ATOM 2044 C C . GLY A 1 263 ? -4.152 13.058 -1.790 1.00 83.88 263 GLY A C 1
ATOM 2045 O O . GLY A 1 263 ? -3.225 13.280 -2.561 1.00 83.88 263 GLY A O 1
ATOM 2046 N N . LEU A 1 264 ? -4.033 12.266 -0.719 1.00 84.88 264 LEU A N 1
ATOM 2047 C CA . LEU A 1 264 ? -2.831 11.494 -0.427 1.00 84.88 264 LEU A CA 1
ATOM 2048 C C . LEU A 1 264 ? -2.923 10.118 -1.093 1.00 84.88 264 LEU A C 1
ATOM 2050 O O . LEU A 1 264 ? -3.968 9.462 -1.046 1.00 84.88 264 LEU A O 1
ATOM 2054 N N . ASN A 1 265 ? -1.813 9.683 -1.682 1.00 83.00 265 ASN A N 1
ATOM 2055 C CA . ASN A 1 265 ? -1.722 8.443 -2.444 1.00 83.00 265 ASN A CA 1
ATOM 2056 C C . ASN A 1 265 ? -1.019 7.351 -1.642 1.00 83.00 265 ASN A C 1
ATOM 2058 O O . ASN A 1 265 ? -0.192 7.626 -0.775 1.00 83.00 265 ASN A O 1
ATOM 2062 N N . ILE A 1 266 ? -1.356 6.095 -1.932 1.00 79.88 266 ILE A N 1
ATOM 2063 C CA . ILE A 1 266 ? -0.627 4.954 -1.374 1.00 79.88 266 ILE A CA 1
ATOM 2064 C C . ILE A 1 266 ? 0.530 4.645 -2.303 1.00 79.88 266 ILE A C 1
ATOM 2066 O O . ILE A 1 266 ? 0.404 4.681 -3.521 1.00 79.88 266 ILE A O 1
ATOM 2070 N N . THR A 1 267 ? 1.642 4.272 -1.702 1.00 81.19 267 THR A N 1
ATOM 2071 C CA . THR A 1 267 ? 2.847 3.865 -2.409 1.00 81.19 267 THR A CA 1
ATOM 2072 C C . THR A 1 267 ? 3.136 2.401 -2.094 1.00 81.19 267 THR A C 1
ATOM 2074 O O . THR A 1 267 ? 2.759 1.909 -1.021 1.00 81.19 267 THR A O 1
ATOM 2077 N N . PRO A 1 268 ? 3.835 1.667 -2.969 1.00 80.25 268 PRO A N 1
ATOM 2078 C CA . PRO A 1 268 ? 4.277 0.308 -2.660 1.00 80.25 268 PRO A CA 1
ATOM 2079 C C . PRO A 1 268 ? 5.019 0.197 -1.309 1.00 80.25 268 PRO A C 1
ATOM 2081 O O . PRO A 1 268 ? 4.845 -0.774 -0.570 1.00 80.25 268 PRO A O 1
ATOM 2084 N N . GLN A 1 269 ? 5.763 1.235 -0.914 1.00 82.81 269 GLN A N 1
ATOM 2085 C CA . GLN A 1 269 ? 6.494 1.337 0.355 1.00 82.81 269 GLN A CA 1
ATOM 2086 C C . GLN A 1 269 ? 5.559 1.441 1.574 1.00 82.81 269 GLN A C 1
ATOM 2088 O O . GLN A 1 269 ? 5.912 1.003 2.670 1.00 82.81 269 GLN A O 1
ATOM 2093 N N . THR A 1 270 ? 4.350 1.981 1.395 1.00 84.81 270 THR A N 1
ATOM 2094 C CA . THR A 1 270 ? 3.319 2.091 2.440 1.00 84.81 270 THR A CA 1
ATOM 2095 C C . THR A 1 270 ? 2.299 0.947 2.400 1.00 84.81 270 THR A C 1
ATOM 2097 O O . THR A 1 270 ? 1.391 0.912 3.233 1.00 84.81 270 THR A O 1
ATOM 2100 N N . SER A 1 271 ? 2.467 -0.045 1.517 1.00 78.62 271 SER A N 1
ATOM 2101 C CA . SER A 1 271 ? 1.561 -1.200 1.358 1.00 78.62 271 SER A CA 1
ATOM 2102 C C . SER A 1 271 ? 1.294 -1.971 2.663 1.00 78.62 271 SER A C 1
ATOM 2104 O O . SER A 1 271 ? 0.165 -2.393 2.929 1.00 78.62 271 SER A O 1
ATOM 2106 N N . GLY A 1 272 ? 2.297 -2.081 3.543 1.00 82.31 272 GLY A N 1
ATOM 2107 C CA . GLY A 1 272 ? 2.183 -2.736 4.854 1.00 82.31 272 GLY A CA 1
ATOM 2108 C C . GLY A 1 272 ? 1.275 -2.021 5.870 1.00 82.31 272 GLY A C 1
ATOM 2109 O O . GLY A 1 272 ? 0.953 -2.590 6.917 1.00 82.31 272 GLY A O 1
ATOM 2110 N N . SER A 1 273 ? 0.831 -0.797 5.573 1.00 87.31 273 SER A N 1
ATOM 2111 C CA . SER A 1 273 ? -0.014 0.021 6.452 1.00 87.31 273 SER A CA 1
ATOM 2112 C C . SER A 1 273 ? -1.369 -0.614 6.771 1.00 87.31 273 SER A C 1
ATOM 2114 O O . SER A 1 273 ? -1.832 -0.482 7.901 1.00 87.31 273 SER A O 1
ATOM 2116 N N . ILE A 1 274 ? -1.985 -1.348 5.833 1.00 88.75 274 ILE A N 1
ATOM 2117 C CA . ILE A 1 274 ? -3.274 -2.027 6.061 1.00 88.75 274 ILE A CA 1
ATOM 2118 C C . ILE A 1 274 ? -3.121 -3.091 7.148 1.00 88.75 274 ILE A C 1
ATOM 2120 O O . ILE A 1 274 ? -3.857 -3.084 8.133 1.00 88.75 274 ILE A O 1
ATOM 2124 N N . SER A 1 275 ? -2.140 -3.982 6.997 1.00 90.94 275 SER A N 1
ATOM 2125 C CA . SER A 1 275 ? -1.868 -5.063 7.951 1.00 90.94 275 SER A CA 1
ATOM 2126 C C . SER A 1 275 ? -1.520 -4.517 9.339 1.00 90.94 275 SER A C 1
ATOM 2128 O O . SER A 1 275 ? -2.036 -5.006 10.347 1.00 90.94 275 SER A O 1
ATOM 2130 N N . LEU A 1 276 ? -0.716 -3.449 9.401 1.00 92.06 276 LEU A N 1
ATOM 2131 C CA . LEU A 1 276 ? -0.395 -2.767 10.656 1.00 92.06 276 LEU A CA 1
ATOM 2132 C C . LEU A 1 276 ? -1.636 -2.096 11.274 1.00 92.06 276 LEU A C 1
ATOM 2134 O O . LEU A 1 276 ? -1.894 -2.226 12.472 1.00 92.06 276 LEU A O 1
ATOM 2138 N N . GLY A 1 277 ? -2.433 -1.423 10.443 1.00 94.00 277 GLY A N 1
ATOM 2139 C CA . GLY A 1 277 ? -3.669 -0.750 10.826 1.00 94.00 277 GLY A CA 1
ATOM 2140 C C . GLY A 1 277 ? -4.704 -1.709 11.408 1.00 94.00 277 GLY A C 1
ATOM 2141 O O . GLY A 1 277 ? -5.337 -1.371 12.404 1.00 94.00 277 GLY A O 1
ATOM 2142 N N . ILE A 1 278 ? -4.828 -2.929 10.868 1.00 95.06 278 ILE A N 1
ATOM 2143 C CA . ILE A 1 278 ? -5.694 -3.984 11.425 1.00 95.06 278 ILE A CA 1
ATOM 2144 C C . ILE A 1 278 ? -5.297 -4.307 12.871 1.00 95.06 278 ILE A C 1
ATOM 2146 O O . ILE A 1 278 ? -6.163 -4.350 13.749 1.00 95.06 278 ILE A O 1
ATOM 2150 N N . GLY A 1 279 ? -4.000 -4.510 13.122 1.00 92.88 279 GLY A N 1
ATOM 2151 C CA . GLY A 1 279 ? -3.482 -4.834 14.453 1.00 92.88 279 GLY A CA 1
ATOM 2152 C C . GLY A 1 279 ? -3.718 -3.715 15.467 1.00 92.88 279 GLY A C 1
ATOM 2153 O O . GLY A 1 279 ? -4.195 -3.967 16.567 1.00 92.88 279 GLY A O 1
ATOM 2154 N N . ILE A 1 280 ? -3.468 -2.464 15.082 1.00 93.44 280 ILE A N 1
ATOM 2155 C CA . ILE A 1 280 ? -3.676 -1.318 15.978 1.00 93.44 280 ILE A CA 1
ATOM 2156 C C . ILE A 1 280 ? -5.173 -1.064 16.213 1.00 93.44 280 ILE A C 1
ATOM 2158 O O . ILE A 1 280 ? -5.603 -0.803 17.336 1.00 93.44 280 ILE A O 1
ATOM 2162 N N . ALA A 1 281 ? -5.999 -1.145 15.167 1.00 96.06 281 ALA A N 1
ATOM 2163 C CA . ALA A 1 281 ? -7.416 -0.813 15.257 1.00 96.06 281 ALA A CA 1
ATOM 2164 C C . ALA A 1 281 ? -8.220 -1.826 16.085 1.00 96.06 281 ALA A C 1
ATOM 2166 O O . ALA A 1 281 ? -9.183 -1.434 16.756 1.00 96.06 281 ALA A O 1
ATOM 2167 N N . VAL A 1 282 ? -7.851 -3.115 16.066 1.00 96.31 282 VAL A N 1
ATOM 2168 C CA . VAL A 1 282 ? -8.571 -4.141 16.837 1.00 96.31 282 VAL A CA 1
ATOM 2169 C C . VAL A 1 282 ? -8.392 -3.957 18.344 1.00 96.31 282 VAL A C 1
ATOM 2171 O O . VAL A 1 282 ? -9.343 -4.182 19.097 1.00 96.31 282 VAL A O 1
ATOM 2174 N N . ASP A 1 283 ? -7.231 -3.465 18.788 1.00 92.88 283 ASP A N 1
ATOM 2175 C CA . ASP A 1 283 ? -6.944 -3.230 20.206 1.00 92.88 283 ASP A CA 1
ATOM 2176 C C . ASP A 1 283 ? -7.941 -2.247 20.831 1.00 92.88 283 ASP A C 1
ATOM 2178 O O . ASP A 1 283 ? -8.396 -2.444 21.964 1.00 92.88 283 ASP A O 1
ATOM 2182 N N . PHE A 1 284 ? -8.371 -1.231 20.072 1.00 95.69 284 PHE A N 1
ATOM 2183 C CA . PHE A 1 284 ? -9.418 -0.307 20.512 1.00 95.69 284 PHE A CA 1
ATOM 2184 C C . PHE A 1 284 ? -10.776 -0.990 20.664 1.00 95.69 284 PHE A C 1
ATOM 2186 O O . PHE A 1 284 ? -11.528 -0.619 21.558 1.00 95.69 284 PHE A O 1
ATOM 2193 N N . GLY A 1 285 ? -11.101 -1.991 19.843 1.00 95.25 285 GLY A N 1
ATOM 2194 C CA . GLY A 1 285 ? -12.349 -2.752 19.952 1.00 95.25 285 GLY A CA 1
ATOM 2195 C C . GLY A 1 285 ? -12.364 -3.709 21.144 1.00 95.25 285 GLY A C 1
ATOM 2196 O O . GLY A 1 285 ? -13.403 -3.887 21.784 1.00 95.25 285 GLY A O 1
ATOM 2197 N N . ILE A 1 286 ? -11.210 -4.289 21.485 1.00 95.69 286 ILE A N 1
ATOM 2198 C CA . ILE A 1 286 ? -11.072 -5.263 22.576 1.00 95.69 286 ILE A CA 1
ATOM 2199 C C . ILE A 1 286 ? -11.384 -4.629 23.941 1.00 95.69 286 ILE A C 1
ATOM 2201 O O . ILE A 1 286 ? -12.120 -5.217 24.736 1.00 95.69 286 ILE A O 1
ATOM 2205 N N . GLN A 1 287 ? -10.871 -3.425 24.210 1.00 94.38 287 GLN A N 1
ATOM 2206 C CA . GLN A 1 287 ? -10.989 -2.744 25.510 1.00 94.38 287 GLN A CA 1
ATOM 2207 C C . GLN A 1 287 ? -12.440 -2.521 25.999 1.00 94.38 287 GLN A C 1
ATOM 2209 O O . GLN A 1 287 ? -12.770 -2.972 27.103 1.00 94.38 287 GLN A O 1
ATOM 2214 N N . PRO A 1 288 ? -13.347 -1.883 25.227 1.00 95.44 288 PRO A N 1
ATOM 2215 C CA . PRO A 1 288 ? -14.736 -1.688 25.638 1.00 95.44 288 PRO A CA 1
ATOM 2216 C C . PRO A 1 288 ? -15.505 -3.008 25.744 1.00 95.44 288 PRO A C 1
ATOM 2218 O O . PRO A 1 288 ? -16.350 -3.137 26.627 1.00 95.44 288 PRO A O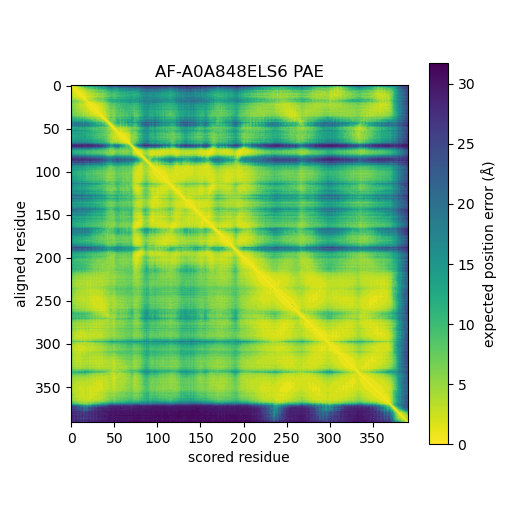 1
ATOM 2221 N N . ILE A 1 289 ? -15.212 -4.005 24.900 1.00 95.25 289 ILE A N 1
ATOM 2222 C CA . ILE A 1 289 ? -15.870 -5.321 24.958 1.00 95.25 289 ILE A CA 1
ATOM 2223 C C . ILE A 1 289 ? -15.482 -6.065 26.234 1.00 95.25 289 ILE A C 1
ATOM 2225 O O . ILE A 1 289 ? -16.359 -6.561 26.945 1.00 95.25 289 ILE A O 1
ATOM 2229 N N . ALA A 1 290 ? -14.183 -6.122 26.540 1.00 94.12 290 ALA A N 1
ATOM 2230 C CA . ALA A 1 290 ? -13.674 -6.776 27.738 1.00 94.12 290 ALA A CA 1
ATOM 2231 C C . ALA A 1 290 ? -14.293 -6.155 28.994 1.00 94.12 290 ALA A C 1
ATOM 2233 O O . ALA A 1 290 ? -14.855 -6.872 29.827 1.00 94.12 290 ALA A O 1
ATOM 2234 N N . ARG A 1 291 ? -14.283 -4.817 29.076 1.00 94.75 291 ARG A N 1
ATOM 2235 C CA . ARG A 1 291 ? -14.847 -4.107 30.223 1.00 94.75 291 ARG A CA 1
ATOM 2236 C C . ARG A 1 291 ? -16.360 -4.268 30.320 1.00 94.75 291 ARG A C 1
ATOM 2238 O O . ARG A 1 2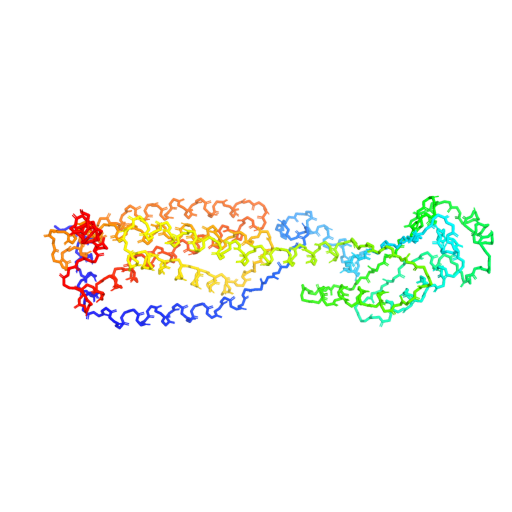91 ? -16.868 -4.527 31.404 1.00 94.75 291 ARG A O 1
ATOM 2245 N N . TYR A 1 292 ? -17.086 -4.193 29.207 1.00 93.56 292 TYR A N 1
ATOM 2246 C CA . TYR A 1 292 ? -18.531 -4.412 29.218 1.00 93.56 292 TYR A CA 1
ATOM 2247 C C . TYR A 1 292 ? -18.903 -5.806 29.712 1.00 93.56 292 TYR A C 1
ATOM 2249 O O . TYR A 1 292 ? -19.833 -5.954 30.503 1.00 93.56 292 TYR A O 1
ATOM 2257 N N . ARG A 1 293 ? -18.172 -6.832 29.272 1.00 90.75 293 ARG A N 1
ATOM 2258 C CA . ARG A 1 293 ? -18.438 -8.215 29.667 1.00 90.75 293 ARG A CA 1
ATOM 2259 C C . ARG A 1 293 ? -18.185 -8.446 31.155 1.00 90.75 293 ARG A C 1
ATOM 2261 O O . ARG A 1 293 ? -18.971 -9.150 31.777 1.00 90.75 293 ARG A O 1
ATOM 2268 N N . GLU A 1 294 ? -17.145 -7.835 31.718 1.00 90.56 294 GLU A N 1
ATOM 2269 C CA . GLU A 1 294 ? -16.894 -7.820 33.165 1.00 90.56 294 GLU A CA 1
ATOM 2270 C C . GLU A 1 294 ? -18.054 -7.136 33.907 1.00 90.56 294 GLU A C 1
ATOM 2272 O O . GLU A 1 294 ? -18.679 -7.711 34.795 1.00 90.56 294 GLU A O 1
ATOM 2277 N N . GLU A 1 295 ? -18.430 -5.937 33.465 1.00 91.44 295 GLU A N 1
ATOM 2278 C CA . GLU A 1 295 ? -19.487 -5.134 34.076 1.00 91.44 295 GLU A CA 1
ATOM 2279 C C . GLU A 1 295 ? -20.884 -5.777 33.972 1.00 91.44 295 GLU A C 1
ATOM 2281 O O . GLU A 1 295 ? -21.741 -5.523 34.821 1.00 91.44 295 GLU A O 1
ATOM 2286 N N . ARG A 1 296 ? -21.163 -6.593 32.945 1.00 88.38 296 ARG A N 1
ATOM 2287 C CA . ARG A 1 296 ? -22.458 -7.284 32.782 1.00 88.38 296 ARG A CA 1
ATOM 2288 C C . ARG A 1 296 ? -22.642 -8.512 33.660 1.00 88.38 296 ARG A C 1
ATOM 2290 O O . ARG A 1 296 ? -23.775 -8.976 33.766 1.00 88.38 296 ARG A O 1
ATOM 2297 N N . GLN A 1 297 ? -21.592 -9.021 34.303 1.00 86.69 297 GLN A N 1
ATOM 2298 C CA . GLN A 1 297 ? -21.741 -10.136 35.246 1.00 86.69 297 GLN A CA 1
ATOM 2299 C C . GLN A 1 297 ? -22.575 -9.735 36.470 1.00 86.69 297 GLN A C 1
ATOM 2301 O O . GLN A 1 297 ? -23.319 -10.555 37.002 1.00 86.69 297 GLN A O 1
ATOM 2306 N N . GLU A 1 298 ? -22.492 -8.467 36.880 1.00 85.12 298 GLU A N 1
ATOM 2307 C CA . GLU A 1 298 ? -23.093 -7.971 38.124 1.00 85.12 298 GLU A CA 1
ATOM 2308 C C . GLU A 1 298 ? -24.141 -6.868 37.912 1.00 85.12 298 GLU A C 1
ATOM 2310 O O . GLU A 1 298 ? -24.906 -6.547 38.825 1.00 85.12 298 GLU A O 1
ATOM 2315 N N . ARG A 1 299 ? -24.180 -6.246 36.726 1.00 88.00 299 ARG A N 1
ATOM 2316 C CA . ARG A 1 299 ? -24.998 -5.053 36.464 1.00 88.00 299 ARG A CA 1
ATOM 2317 C C . ARG A 1 299 ? -25.916 -5.231 35.250 1.00 88.00 299 ARG A C 1
ATOM 2319 O O . ARG A 1 299 ? -25.681 -6.048 34.360 1.00 88.00 299 ARG A O 1
ATOM 2326 N N . ASP A 1 300 ? -26.993 -4.446 35.219 1.00 89.19 300 ASP A N 1
ATOM 2327 C CA . ASP A 1 300 ? -27.908 -4.369 34.079 1.00 89.19 300 ASP A CA 1
ATOM 2328 C C . ASP A 1 300 ? -27.280 -3.598 32.905 1.00 89.19 300 ASP A C 1
ATOM 2330 O O . ASP A 1 300 ? -26.322 -2.846 33.087 1.00 89.19 300 ASP A O 1
ATOM 2334 N N . ILE A 1 301 ? -27.872 -3.718 31.708 1.00 87.62 301 ILE A N 1
ATOM 2335 C CA . ILE A 1 301 ? -27.363 -3.127 30.451 1.00 87.62 301 ILE A CA 1
ATOM 2336 C C . ILE A 1 301 ? -26.937 -1.666 30.644 1.00 87.62 301 ILE A C 1
ATOM 2338 O O . ILE A 1 301 ? -25.879 -1.250 30.176 1.00 87.62 301 ILE A O 1
ATOM 2342 N N . GLN A 1 302 ? -27.779 -0.877 31.323 1.00 89.06 302 GLN A N 1
ATOM 2343 C CA . GLN A 1 302 ? -27.572 0.561 31.446 1.00 89.06 302 GLN A CA 1
ATOM 2344 C C . GLN A 1 302 ? -26.392 0.883 32.359 1.00 89.06 302 GLN A C 1
ATOM 2346 O O . GLN A 1 302 ? -25.551 1.710 32.003 1.00 89.06 302 GLN A O 1
ATOM 2351 N N . LYS A 1 303 ? -26.327 0.249 33.535 1.00 89.81 303 LYS A N 1
ATOM 2352 C CA . LYS A 1 303 ? -25.229 0.474 34.474 1.00 89.81 303 LYS A CA 1
ATOM 2353 C C . LYS A 1 303 ? -23.918 -0.047 33.903 1.00 89.81 303 LYS A C 1
ATOM 2355 O O . LYS A 1 303 ? -22.937 0.688 33.950 1.00 89.81 303 LYS A O 1
ATOM 2360 N N . SER A 1 304 ? -23.899 -1.237 33.303 1.00 91.31 304 SER A N 1
ATOM 2361 C CA . SER A 1 304 ? -22.675 -1.775 32.704 1.00 91.31 304 SER A CA 1
ATOM 2362 C C . SER A 1 304 ? -22.153 -0.894 31.581 1.00 91.31 304 SER A C 1
ATOM 2364 O O . SER A 1 304 ? -20.955 -0.643 31.523 1.00 91.31 304 SER A O 1
ATOM 2366 N N . LEU A 1 305 ? -23.034 -0.356 30.729 1.00 91.88 305 LEU A N 1
ATOM 2367 C CA . LEU A 1 305 ? -22.633 0.568 29.669 1.00 91.88 305 LEU A CA 1
ATOM 2368 C C . LEU A 1 305 ? -22.040 1.862 30.240 1.00 91.88 305 LEU A C 1
ATOM 2370 O O . LEU A 1 305 ? -20.979 2.296 29.798 1.00 91.88 305 LEU A O 1
ATOM 2374 N N . LYS A 1 306 ? -22.695 2.464 31.244 1.00 93.19 306 LYS A N 1
ATOM 2375 C CA . LYS A 1 306 ? -22.190 3.674 31.910 1.00 93.19 306 LYS A CA 1
ATOM 2376 C C . LYS A 1 306 ? -20.806 3.429 32.520 1.00 93.19 306 LYS A C 1
ATOM 2378 O O . LYS A 1 306 ? -19.895 4.224 32.290 1.00 93.19 306 LYS A O 1
ATOM 2383 N N . HIS A 1 307 ? -20.649 2.351 33.288 1.00 92.69 307 HIS A N 1
ATOM 2384 C CA . HIS A 1 307 ? -19.381 2.017 33.936 1.00 92.69 307 HIS A CA 1
ATOM 2385 C C . HIS A 1 307 ? -18.293 1.706 32.911 1.00 92.69 307 HIS A C 1
ATOM 2387 O O . HIS A 1 307 ? -17.209 2.264 33.016 1.00 92.69 307 HIS A O 1
ATOM 2393 N N . THR A 1 308 ? -18.609 0.934 31.869 1.00 93.75 308 THR A N 1
ATOM 2394 C CA . THR A 1 308 ? -17.689 0.663 30.755 1.00 93.75 308 THR A CA 1
ATOM 2395 C C . THR A 1 308 ? -17.146 1.953 30.165 1.00 93.75 308 THR A C 1
ATOM 2397 O O . THR A 1 308 ? -15.939 2.157 30.170 1.00 93.75 308 THR A O 1
ATOM 2400 N N . LEU A 1 309 ? -18.027 2.858 29.729 1.00 93.06 309 LEU A N 1
ATOM 2401 C CA . LEU A 1 309 ? -17.623 4.124 29.115 1.00 93.06 309 LEU A CA 1
ATOM 2402 C C . LEU A 1 309 ? -16.793 4.987 30.072 1.00 93.06 309 LEU A C 1
ATOM 2404 O O . LEU A 1 309 ? -15.787 5.555 29.667 1.00 93.06 309 LEU A O 1
ATOM 2408 N N . THR A 1 310 ? -17.168 5.043 31.350 1.00 92.25 310 THR A N 1
ATOM 2409 C CA . THR A 1 310 ? -16.418 5.826 32.347 1.00 92.25 310 THR A CA 1
ATOM 2410 C C . THR A 1 310 ? -15.031 5.224 32.616 1.00 92.25 310 THR A C 1
ATOM 2412 O O . THR A 1 310 ? -14.088 5.958 32.881 1.00 92.25 310 THR A O 1
ATOM 2415 N N . SER A 1 311 ? -14.888 3.898 32.531 1.00 91.38 311 SER A N 1
ATOM 2416 C CA . SER A 1 311 ? -13.623 3.199 32.775 1.00 91.38 311 SER A CA 1
ATOM 2417 C C . SER A 1 311 ? -12.673 3.213 31.580 1.00 91.38 311 SER A C 1
ATOM 2419 O O . SER A 1 311 ? -11.466 3.245 31.792 1.00 91.38 311 SER A O 1
ATOM 2421 N N . VAL A 1 312 ? -13.184 3.156 30.345 1.00 94.31 312 VAL A N 1
ATOM 2422 C CA . VAL A 1 312 ? -12.332 2.977 29.156 1.00 94.31 312 VAL A CA 1
ATOM 2423 C C . VAL A 1 312 ? -11.947 4.286 28.470 1.00 94.31 312 VAL A C 1
ATOM 2425 O O . VAL A 1 312 ? -10.861 4.360 27.911 1.00 94.31 312 VAL A O 1
ATOM 2428 N N . VAL A 1 313 ? -12.768 5.343 28.546 1.00 93.00 313 VAL A N 1
ATOM 2429 C CA . VAL A 1 313 ? -12.516 6.597 27.806 1.00 93.00 313 VAL A CA 1
ATOM 2430 C C . VAL A 1 313 ? -11.168 7.218 28.173 1.00 93.00 313 VAL A C 1
ATOM 2432 O O . VAL A 1 313 ? -10.372 7.503 27.281 1.00 93.00 313 VAL A O 1
ATOM 2435 N N . THR A 1 314 ? -10.872 7.392 29.463 1.00 92.38 314 THR A N 1
ATOM 2436 C CA . THR A 1 314 ? -9.621 8.019 29.918 1.00 92.38 314 THR A CA 1
ATOM 2437 C C . THR A 1 314 ? -8.370 7.234 29.501 1.00 92.38 314 THR A C 1
ATOM 2439 O O . THR A 1 314 ? -7.528 7.819 28.816 1.00 92.38 314 THR A O 1
ATOM 2442 N N . PRO A 1 315 ? -8.215 5.933 29.832 1.00 94.00 315 PRO A N 1
ATOM 2443 C CA . PRO A 1 315 ? -7.024 5.186 29.428 1.00 94.00 315 PRO A CA 1
ATOM 2444 C C . PRO A 1 315 ? -6.898 5.060 27.904 1.00 94.00 315 PRO A C 1
ATOM 2446 O O . PRO A 1 315 ? -5.795 5.208 27.378 1.00 94.00 315 PRO A O 1
ATOM 2449 N N . MET A 1 316 ? -8.007 4.877 27.178 1.00 95.56 316 MET A N 1
ATOM 2450 C CA . MET A 1 316 ? -7.980 4.821 25.713 1.00 95.56 316 MET A CA 1
ATOM 2451 C C . MET A 1 316 ? -7.562 6.151 25.088 1.00 95.56 316 MET A C 1
ATOM 2453 O O . MET A 1 316 ? -6.813 6.147 24.119 1.00 95.56 316 MET A O 1
ATOM 2457 N N . THR A 1 317 ? -8.009 7.284 25.639 1.00 96.06 317 THR A N 1
ATOM 2458 C CA . THR A 1 317 ? -7.618 8.615 25.144 1.00 96.06 317 THR A CA 1
ATOM 2459 C C . THR A 1 317 ? -6.120 8.837 25.318 1.00 96.06 317 THR A C 1
ATOM 2461 O O . THR A 1 317 ? -5.459 9.312 24.400 1.00 96.06 317 THR A O 1
ATOM 2464 N N . VAL A 1 318 ? -5.564 8.463 26.476 1.00 96.50 318 VAL A N 1
ATOM 2465 C CA . VAL A 1 318 ? -4.119 8.566 26.728 1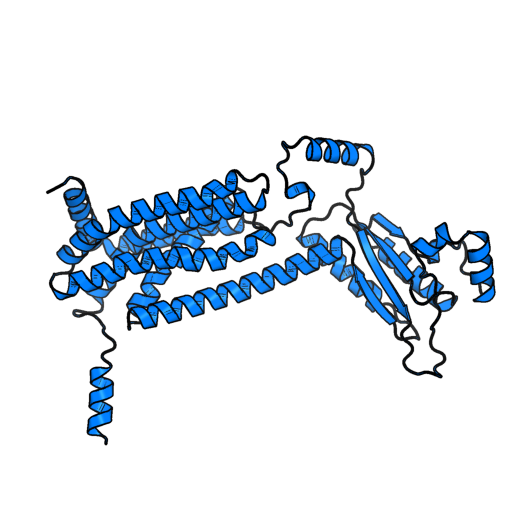.00 96.50 318 VAL A CA 1
ATOM 2466 C C . VAL A 1 318 ? -3.339 7.685 25.749 1.00 96.50 318 VAL A C 1
ATOM 2468 O O . VAL A 1 318 ? -2.367 8.151 25.157 1.00 96.50 318 VAL A O 1
ATOM 2471 N N . GLY A 1 319 ? -3.797 6.448 25.529 1.00 95.75 319 GLY A N 1
ATOM 2472 C CA . GLY A 1 319 ? -3.205 5.538 24.547 1.00 95.75 319 GLY A CA 1
ATOM 2473 C C . GLY A 1 319 ? -3.264 6.082 23.117 1.00 95.75 319 GLY A C 1
ATOM 2474 O O . GLY A 1 319 ? -2.253 6.068 22.423 1.00 95.75 319 GLY A O 1
ATOM 2475 N N . LEU A 1 320 ? -4.410 6.631 22.701 1.00 97.31 320 LEU A N 1
ATOM 2476 C CA . LEU A 1 320 ? -4.583 7.266 21.392 1.00 97.31 320 LEU A CA 1
ATOM 2477 C C . LEU A 1 320 ? -3.621 8.442 21.206 1.00 97.31 320 LEU A C 1
ATOM 2479 O O . LEU A 1 320 ? -2.968 8.534 20.173 1.00 97.31 320 LEU A O 1
ATOM 2483 N N . ILE A 1 321 ? -3.528 9.338 22.192 1.00 97.94 321 ILE A N 1
ATOM 2484 C CA . ILE A 1 321 ? -2.635 10.501 22.117 1.00 97.94 321 ILE A CA 1
ATOM 2485 C C . ILE A 1 321 ? -1.181 10.037 22.000 1.00 97.94 321 ILE A C 1
ATOM 2487 O O . ILE A 1 321 ? -0.458 10.532 21.141 1.00 97.94 321 ILE A O 1
ATOM 2491 N N . ALA A 1 322 ? -0.760 9.065 22.813 1.00 96.94 322 ALA A N 1
ATOM 2492 C CA . ALA A 1 322 ? 0.593 8.521 22.750 1.00 96.94 322 ALA A CA 1
ATOM 2493 C C . ALA A 1 322 ? 0.894 7.867 21.388 1.00 96.94 322 ALA A C 1
ATOM 2495 O O . ALA A 1 322 ? 1.943 8.135 20.802 1.00 96.94 322 ALA A O 1
ATOM 2496 N N . ALA A 1 323 ? -0.038 7.066 20.861 1.00 95.62 323 ALA A N 1
ATOM 2497 C CA . ALA A 1 323 ? 0.093 6.426 19.554 1.00 95.62 323 ALA A CA 1
ATOM 2498 C C . ALA A 1 323 ? 0.168 7.459 18.423 1.00 95.62 323 ALA A C 1
ATOM 2500 O O . ALA A 1 323 ? 1.085 7.408 17.608 1.00 95.62 323 ALA A O 1
ATOM 2501 N N . ASN A 1 324 ? -0.730 8.448 18.415 1.00 97.06 324 ASN A N 1
ATOM 2502 C CA . ASN A 1 324 ? -0.736 9.503 17.404 1.00 97.06 324 ASN A CA 1
ATOM 2503 C C . ASN A 1 324 ? 0.522 10.374 17.470 1.00 97.06 324 ASN A C 1
ATOM 2505 O O . ASN A 1 324 ? 1.027 10.752 16.422 1.00 97.06 324 ASN A O 1
ATOM 2509 N N . ILE A 1 325 ? 1.065 10.664 18.658 1.00 97.31 325 ILE A N 1
ATOM 2510 C CA . ILE A 1 325 ? 2.370 11.336 18.775 1.00 97.31 325 ILE A CA 1
ATOM 2511 C C . ILE A 1 325 ? 3.461 10.485 18.113 1.00 97.31 325 ILE A C 1
ATOM 2513 O O . ILE A 1 325 ? 4.270 11.022 17.365 1.00 97.31 325 ILE A O 1
ATOM 2517 N N . GLY A 1 326 ? 3.465 9.169 18.345 1.00 95.75 326 GLY A N 1
ATOM 2518 C CA . GLY A 1 326 ? 4.415 8.248 17.718 1.00 95.75 326 GLY A CA 1
ATOM 2519 C C . GLY A 1 326 ? 4.283 8.184 16.193 1.00 95.75 326 GLY A C 1
ATOM 2520 O O . GLY A 1 326 ? 5.285 8.292 15.493 1.00 95.75 326 GLY A O 1
ATOM 2521 N N . PHE A 1 327 ? 3.062 8.061 15.668 1.00 95.31 327 PHE A N 1
ATOM 2522 C CA . PHE A 1 327 ? 2.823 8.011 14.223 1.00 95.31 327 PHE A CA 1
ATOM 2523 C C . PHE A 1 327 ? 3.123 9.345 13.543 1.00 95.31 327 PHE A C 1
ATOM 2525 O O . PHE A 1 327 ? 3.819 9.372 12.534 1.00 95.31 327 PHE A O 1
ATOM 2532 N N . LEU A 1 328 ? 2.671 10.462 14.114 1.00 95.62 328 LEU A N 1
ATOM 2533 C CA . LEU A 1 328 ? 2.939 11.789 13.560 1.00 95.62 328 LEU A CA 1
ATOM 2534 C C . LEU A 1 328 ? 4.409 12.192 13.699 1.00 95.62 328 LEU A C 1
ATOM 2536 O O . LEU A 1 328 ? 4.874 13.027 12.930 1.00 95.62 328 LEU A O 1
ATOM 2540 N N . ALA A 1 329 ? 5.169 11.580 14.612 1.00 96.12 329 ALA A N 1
ATOM 2541 C CA . ALA A 1 329 ? 6.611 11.785 14.659 1.00 96.12 329 ALA A CA 1
ATOM 2542 C C . ALA A 1 329 ? 7.316 11.300 13.380 1.00 96.12 329 ALA A C 1
ATOM 2544 O O . ALA A 1 329 ? 8.364 11.844 13.032 1.00 96.12 329 ALA A O 1
ATOM 2545 N N . LEU A 1 330 ? 6.732 10.341 12.647 1.00 92.88 330 LEU A N 1
ATOM 2546 C CA . LEU A 1 330 ? 7.252 9.902 11.348 1.00 92.88 330 LEU A CA 1
ATOM 2547 C C . LEU A 1 330 ? 7.223 11.027 10.303 1.00 92.88 330 LEU A C 1
ATOM 2549 O O . LEU A 1 330 ? 8.101 11.074 9.446 1.00 92.88 330 LEU A O 1
ATOM 2553 N N . ALA A 1 331 ? 6.293 11.980 10.426 1.00 88.19 331 ALA A N 1
ATOM 2554 C CA . ALA A 1 331 ? 6.199 13.133 9.533 1.00 88.19 331 ALA A CA 1
ATOM 2555 C C . ALA A 1 331 ? 7.316 14.174 9.735 1.00 88.19 331 ALA A C 1
ATOM 2557 O O . ALA A 1 331 ? 7.470 15.069 8.913 1.00 88.19 331 ALA A O 1
ATOM 2558 N N . PHE A 1 332 ? 8.123 14.065 10.799 1.00 88.00 332 PHE A N 1
ATOM 2559 C CA . PHE A 1 332 ? 9.346 14.869 10.931 1.00 88.00 332 PHE A CA 1
ATOM 2560 C C . PHE A 1 332 ? 10.523 14.302 10.127 1.00 88.00 332 PHE A C 1
ATOM 2562 O O . PHE A 1 332 ? 11.555 14.966 10.002 1.00 88.00 332 PHE A O 1
ATOM 2569 N N . GLY A 1 333 ? 10.403 13.074 9.616 1.00 84.75 333 GLY A N 1
ATOM 2570 C CA . GLY A 1 333 ? 11.390 12.494 8.718 1.00 84.75 333 GLY A CA 1
ATOM 2571 C C . GLY A 1 333 ? 11.409 13.219 7.374 1.00 84.75 333 GLY A C 1
ATOM 2572 O O . GLY A 1 333 ? 10.386 13.695 6.899 1.00 84.75 333 GLY A O 1
ATOM 2573 N N . LYS A 1 334 ? 12.582 13.270 6.734 1.00 83.50 334 LYS A N 1
ATOM 2574 C CA . LYS A 1 334 ? 12.697 13.771 5.355 1.00 83.50 334 LYS A CA 1
ATOM 2575 C C . LYS A 1 334 ? 12.086 12.816 4.330 1.00 83.50 334 LYS A C 1
ATOM 2577 O O . LYS A 1 334 ? 11.804 13.235 3.223 1.00 83.50 334 LYS A O 1
ATOM 2582 N N . LEU A 1 335 ? 11.924 11.543 4.687 1.00 87.94 335 LEU A N 1
ATOM 2583 C CA . LEU A 1 335 ? 11.377 10.543 3.782 1.00 87.94 335 LEU A CA 1
ATOM 2584 C C . LEU A 1 335 ? 9.853 10.665 3.726 1.00 87.94 335 LEU A C 1
ATOM 2586 O O . LEU A 1 335 ? 9.181 10.401 4.726 1.00 87.94 335 LEU A O 1
ATOM 2590 N N . THR A 1 336 ? 9.326 11.042 2.564 1.00 85.75 336 THR A N 1
ATOM 2591 C CA . THR A 1 336 ? 7.892 11.294 2.325 1.00 85.75 336 THR A CA 1
ATOM 2592 C C . THR A 1 336 ? 7.031 10.077 2.676 1.00 85.75 336 THR A C 1
ATOM 2594 O O . THR A 1 336 ? 6.082 10.211 3.449 1.00 85.75 336 THR A O 1
ATOM 2597 N N . PHE A 1 337 ? 7.438 8.866 2.277 1.00 86.12 337 PHE A N 1
ATOM 2598 C CA . PHE A 1 337 ? 6.687 7.638 2.573 1.00 86.12 337 PHE A CA 1
ATOM 2599 C C . PHE A 1 337 ? 6.521 7.355 4.080 1.00 86.12 337 PHE A C 1
ATOM 2601 O O . PHE A 1 337 ? 5.544 6.727 4.495 1.00 86.12 337 PHE A O 1
ATOM 2608 N N . LEU A 1 338 ? 7.458 7.804 4.931 1.00 90.62 338 LEU A N 1
ATOM 2609 C CA . LEU A 1 338 ? 7.317 7.682 6.388 1.00 90.62 338 LEU A CA 1
ATOM 2610 C C . LEU A 1 338 ? 6.238 8.634 6.907 1.00 90.62 338 LEU A C 1
ATOM 2612 O O . LEU A 1 338 ? 5.471 8.261 7.797 1.00 90.62 338 LEU A O 1
ATOM 2616 N N . SER A 1 339 ? 6.169 9.845 6.350 1.00 90.56 339 SER A N 1
ATOM 2617 C CA . SER A 1 339 ? 5.132 10.816 6.696 1.00 90.56 339 SER A CA 1
ATOM 2618 C C . SER A 1 339 ? 3.742 10.309 6.306 1.00 90.56 339 SER A C 1
ATOM 2620 O O . SER A 1 339 ? 2.837 10.323 7.142 1.00 90.56 339 SER A O 1
ATOM 2622 N N . ASP A 1 340 ? 3.611 9.728 5.112 1.00 89.75 340 ASP A N 1
ATOM 2623 C CA . ASP A 1 340 ? 2.381 9.113 4.610 1.00 89.75 340 ASP A CA 1
ATOM 2624 C C . ASP A 1 340 ? 1.910 7.958 5.491 1.00 89.75 340 ASP A C 1
ATOM 2626 O O . ASP A 1 340 ? 0.757 7.932 5.936 1.00 89.75 340 ASP A O 1
ATOM 2630 N N . LEU A 1 341 ? 2.829 7.050 5.838 1.00 91.62 341 LEU A N 1
ATOM 2631 C CA . LEU A 1 341 ? 2.562 5.968 6.783 1.00 91.62 341 LEU A CA 1
ATOM 2632 C C . LEU A 1 341 ? 2.084 6.516 8.137 1.00 91.62 341 LEU A C 1
ATOM 2634 O O . LEU A 1 341 ? 1.119 6.007 8.711 1.00 91.62 341 LEU A O 1
ATOM 2638 N N . GLY A 1 342 ? 2.730 7.569 8.643 1.00 93.50 342 GLY A N 1
ATOM 2639 C CA . GLY A 1 342 ? 2.358 8.232 9.891 1.00 93.50 342 GLY A CA 1
ATOM 2640 C C . GLY A 1 342 ? 0.945 8.814 9.864 1.00 93.50 342 GLY A C 1
ATOM 2641 O O . GLY A 1 342 ? 0.154 8.557 10.778 1.00 93.50 342 GLY A O 1
ATOM 2642 N N . TYR A 1 343 ? 0.594 9.555 8.811 1.00 93.25 343 TYR A N 1
ATOM 2643 C CA . TYR A 1 343 ? -0.743 10.131 8.649 1.00 93.25 343 TYR A CA 1
ATOM 2644 C C . TYR A 1 343 ? -1.820 9.053 8.551 1.00 93.25 343 TYR A C 1
ATOM 2646 O O . TYR A 1 343 ? -2.836 9.130 9.250 1.00 93.25 343 TYR A O 1
ATOM 2654 N N . LEU A 1 344 ? -1.583 8.020 7.744 1.00 93.19 344 LEU A N 1
ATOM 2655 C CA . LEU A 1 344 ? -2.541 6.943 7.534 1.00 93.19 344 LEU A CA 1
ATOM 2656 C C . LEU A 1 344 ? -2.827 6.162 8.826 1.00 93.19 344 LEU A C 1
ATOM 2658 O O . LEU A 1 344 ? -3.988 5.888 9.151 1.00 93.19 344 LEU A O 1
ATOM 2662 N N . LEU A 1 345 ? -1.790 5.850 9.610 1.00 94.69 345 LEU A N 1
ATOM 2663 C CA . LEU A 1 345 ? -1.943 5.161 10.894 1.00 94.69 345 LEU A CA 1
ATOM 2664 C C . LEU A 1 345 ? -2.609 6.044 11.949 1.00 94.69 345 LEU A C 1
ATOM 2666 O O . LEU A 1 345 ? -3.475 5.558 12.681 1.00 94.69 345 LEU A O 1
ATOM 2670 N N . ALA A 1 346 ? -2.267 7.334 12.013 1.00 95.94 346 ALA A N 1
ATOM 2671 C CA . ALA A 1 346 ? -2.905 8.275 12.930 1.00 95.94 346 ALA A CA 1
ATOM 2672 C C . ALA A 1 346 ? -4.407 8.428 12.631 1.00 95.94 346 ALA A C 1
ATOM 2674 O O . ALA A 1 346 ? -5.230 8.382 13.551 1.00 95.94 346 ALA A O 1
ATOM 2675 N N . LEU A 1 347 ? -4.786 8.542 11.352 1.00 95.69 347 LEU A N 1
ATOM 2676 C CA . LEU A 1 347 ? -6.188 8.576 10.927 1.00 95.69 347 LEU A CA 1
ATOM 2677 C C . LEU A 1 347 ? -6.899 7.272 11.300 1.00 95.69 347 LEU A C 1
ATOM 2679 O O . LEU A 1 347 ? -7.890 7.301 12.033 1.00 95.69 347 LEU A O 1
ATOM 2683 N N . THR A 1 348 ? -6.354 6.130 10.880 1.00 95.75 348 THR A N 1
ATOM 2684 C CA . THR A 1 348 ? -6.923 4.799 11.148 1.00 95.75 348 THR A CA 1
ATOM 2685 C C . THR A 1 348 ? -7.175 4.577 12.641 1.00 95.75 348 THR A C 1
ATOM 2687 O O . THR A 1 348 ? -8.273 4.194 13.048 1.00 95.75 348 THR A O 1
ATOM 2690 N N . THR A 1 349 ? -6.178 4.878 13.474 1.00 96.44 349 THR A N 1
ATOM 2691 C CA . THR A 1 349 ? -6.230 4.727 14.937 1.00 96.44 349 THR A CA 1
ATOM 2692 C C . THR A 1 349 ? -7.273 5.658 15.557 1.00 96.44 349 THR A C 1
ATOM 2694 O O . THR A 1 349 ? -8.055 5.246 16.417 1.00 96.44 349 THR A O 1
ATOM 2697 N N . THR A 1 350 ? -7.347 6.904 15.085 1.00 97.44 350 THR A N 1
ATOM 2698 C CA . THR A 1 350 ? -8.326 7.890 15.562 1.00 97.44 350 THR A CA 1
ATOM 2699 C C . THR A 1 350 ? -9.758 7.446 15.265 1.00 97.44 350 THR A C 1
ATOM 2701 O O . THR A 1 350 ? -10.619 7.500 16.147 1.00 97.44 350 THR A O 1
ATOM 2704 N N . PHE A 1 351 ? -10.028 6.942 14.059 1.00 96.81 351 PHE A N 1
ATOM 2705 C CA . PHE A 1 351 ? -11.364 6.456 13.707 1.00 96.81 351 PHE A CA 1
ATOM 2706 C C . PHE A 1 351 ? -11.696 5.109 14.355 1.00 96.81 351 PHE A C 1
ATOM 2708 O O . PHE A 1 351 ? -12.842 4.908 14.764 1.00 96.81 351 PHE A O 1
ATOM 2715 N N . ALA A 1 352 ? -10.712 4.233 14.571 1.00 97.50 352 ALA A N 1
ATOM 2716 C CA . ALA A 1 352 ? -10.890 3.019 15.366 1.00 97.50 352 ALA A CA 1
ATOM 2717 C C . ALA A 1 352 ? -11.286 3.341 16.819 1.00 97.50 352 ALA A C 1
ATOM 2719 O O . ALA A 1 352 ? -12.217 2.735 17.357 1.00 97.50 352 ALA A O 1
ATOM 2720 N N . TYR A 1 353 ? -10.651 4.344 17.435 1.00 97.56 353 TYR A N 1
ATOM 2721 C CA . TYR A 1 353 ? -11.032 4.854 18.754 1.00 97.56 353 TYR A CA 1
ATOM 2722 C C . TYR A 1 353 ? -12.468 5.402 18.773 1.00 97.56 353 TYR A C 1
ATOM 2724 O O . TYR A 1 353 ? -13.245 5.078 19.676 1.00 97.56 353 TYR A O 1
ATOM 2732 N N . ILE A 1 354 ? -12.864 6.176 17.755 1.00 96.25 354 ILE A N 1
ATOM 2733 C CA . ILE A 1 354 ? -14.243 6.674 17.633 1.00 96.25 354 ILE A CA 1
ATOM 2734 C C . ILE A 1 354 ? -15.223 5.499 17.560 1.00 96.25 354 ILE A C 1
ATOM 2736 O O . ILE A 1 354 ? -16.196 5.476 18.319 1.00 96.25 354 ILE A O 1
ATOM 2740 N N . ALA A 1 355 ? -14.964 4.496 16.716 1.00 96.44 355 ALA A N 1
ATOM 2741 C CA . ALA A 1 355 ? -15.793 3.294 16.615 1.00 96.44 355 ALA A CA 1
ATOM 2742 C C . ALA A 1 355 ? -15.892 2.536 17.945 1.00 96.44 355 ALA A C 1
ATOM 2744 O O . ALA A 1 355 ? -16.973 2.072 18.319 1.00 96.44 355 ALA A O 1
ATOM 2745 N N . ALA A 1 356 ? -14.794 2.455 18.692 1.00 96.69 356 ALA A N 1
ATOM 2746 C CA . ALA A 1 356 ? -14.742 1.764 19.970 1.00 96.69 356 ALA A CA 1
ATOM 2747 C C . ALA A 1 356 ? -15.618 2.410 21.056 1.00 96.69 356 ALA A C 1
ATOM 2749 O O . ALA A 1 356 ? -16.132 1.715 21.931 1.00 96.69 356 ALA A O 1
ATOM 2750 N N . LEU A 1 357 ? -15.837 3.726 20.992 1.00 94.75 357 LEU A N 1
ATOM 2751 C CA . LEU A 1 357 ? -16.712 4.450 21.922 1.00 94.75 357 LEU A CA 1
ATOM 2752 C C . LEU A 1 357 ? -18.151 4.620 21.419 1.00 94.75 357 LEU A C 1
ATOM 2754 O O . LEU A 1 357 ? -19.024 5.081 22.161 1.00 94.75 357 LEU A O 1
ATOM 2758 N N . THR A 1 358 ? -18.418 4.269 20.162 1.00 93.56 358 THR A N 1
ATOM 2759 C CA . THR A 1 358 ? -19.701 4.530 19.500 1.00 93.56 358 THR A CA 1
ATOM 2760 C C . THR A 1 358 ? -20.335 3.245 18.975 1.00 93.56 358 THR A C 1
ATOM 2762 O O . THR A 1 358 ? -21.304 2.753 19.553 1.00 93.56 358 THR A O 1
ATOM 2765 N N . ILE A 1 359 ? -19.774 2.681 17.908 1.00 94.38 359 ILE A N 1
ATOM 2766 C CA . ILE A 1 359 ? -20.284 1.520 17.178 1.00 94.38 359 ILE A CA 1
ATOM 2767 C C . ILE A 1 359 ? -20.226 0.268 18.046 1.00 94.38 359 ILE A C 1
ATOM 2769 O O . ILE A 1 359 ? -21.224 -0.442 18.155 1.00 94.38 359 ILE A O 1
ATOM 2773 N N . VAL A 1 360 ? -19.093 0.018 18.706 1.00 94.88 360 VAL A N 1
ATOM 2774 C CA . VAL A 1 360 ? -18.906 -1.193 19.512 1.00 94.88 360 VAL A CA 1
ATOM 2775 C C . VAL A 1 360 ? -19.913 -1.261 20.667 1.00 94.88 360 VAL A C 1
ATOM 2777 O O . VAL A 1 360 ? -20.657 -2.242 20.725 1.00 94.88 360 VAL A O 1
ATOM 2780 N N . PRO A 1 361 ? -20.047 -0.246 21.546 1.00 92.25 361 PRO A N 1
ATOM 2781 C CA . PRO A 1 361 ? -21.017 -0.296 22.633 1.00 92.25 361 PRO A CA 1
ATOM 2782 C C . PRO A 1 361 ? -22.463 -0.320 22.125 1.00 92.25 361 PRO A C 1
ATOM 2784 O O . PRO A 1 361 ? -23.299 -1.001 22.717 1.00 92.25 361 PRO A O 1
ATOM 2787 N N . ALA A 1 362 ? -22.771 0.373 21.020 1.00 92.69 362 ALA A N 1
ATOM 2788 C CA . ALA A 1 362 ? -24.096 0.323 20.405 1.00 92.69 362 ALA A CA 1
ATOM 2789 C C . ALA A 1 362 ? -24.439 -1.090 19.906 1.00 92.69 362 ALA A C 1
ATOM 2791 O O . ALA A 1 362 ? -25.508 -1.609 20.219 1.00 92.69 362 ALA A O 1
ATOM 2792 N N . SER A 1 363 ? -23.522 -1.740 19.191 1.00 92.50 363 SER A N 1
ATOM 2793 C CA . SER A 1 363 ? -23.696 -3.113 18.713 1.00 92.50 363 SER A CA 1
ATOM 2794 C C . SER A 1 363 ? -23.921 -4.085 19.872 1.00 92.50 363 SER A C 1
ATOM 2796 O O . SER A 1 363 ? -24.883 -4.855 19.845 1.00 92.50 363 SER A O 1
ATOM 2798 N N . ILE A 1 364 ? -23.117 -3.981 20.938 1.00 91.25 364 ILE A N 1
ATOM 2799 C CA . ILE A 1 364 ? -23.268 -4.824 22.133 1.00 91.25 364 ILE A CA 1
ATOM 2800 C C . ILE A 1 364 ? -24.651 -4.644 22.758 1.00 91.25 364 ILE A C 1
ATOM 2802 O O . ILE A 1 364 ? -25.334 -5.624 23.036 1.00 91.25 364 ILE A O 1
ATOM 2806 N N . VAL A 1 365 ? -25.093 -3.400 22.957 1.00 89.62 365 VAL A N 1
ATOM 2807 C CA . VAL A 1 365 ? -26.409 -3.106 23.545 1.00 89.62 365 VAL A CA 1
ATOM 2808 C C . VAL A 1 365 ? -27.544 -3.618 22.664 1.00 89.62 365 VAL A C 1
ATOM 2810 O O . VAL A 1 365 ? -28.552 -4.086 23.187 1.00 89.62 365 VAL A O 1
ATOM 2813 N N . PHE A 1 366 ? -27.401 -3.533 21.340 1.00 88.88 366 PHE A N 1
ATOM 2814 C CA . PHE A 1 366 ? -28.380 -4.079 20.406 1.00 88.88 366 PHE A CA 1
ATOM 2815 C C . PHE A 1 366 ? -28.501 -5.597 20.575 1.00 88.88 366 PHE A C 1
ATOM 2817 O O . PHE A 1 366 ? -29.601 -6.115 20.770 1.00 88.88 366 PHE A O 1
ATOM 2824 N N . TYR A 1 367 ? -27.372 -6.301 20.577 1.00 86.56 367 TYR A N 1
ATOM 2825 C CA . TYR A 1 367 ? -27.337 -7.749 20.751 1.00 86.56 367 TYR A CA 1
ATOM 2826 C C . TYR A 1 367 ? -27.931 -8.195 22.092 1.00 86.56 367 TYR A C 1
ATOM 2828 O O . TYR A 1 367 ? -28.776 -9.085 22.153 1.00 86.56 367 TYR A O 1
ATOM 2836 N N . ASP A 1 368 ? -27.552 -7.514 23.164 1.00 84.00 368 ASP A N 1
ATOM 2837 C CA . ASP A 1 368 ? -27.939 -7.845 24.535 1.00 84.00 368 ASP A CA 1
ATOM 2838 C C . ASP A 1 368 ? -29.389 -7.436 24.873 1.00 84.00 368 ASP A C 1
ATOM 2840 O O . ASP A 1 368 ? -29.942 -7.844 25.888 1.00 84.00 368 ASP A O 1
ATOM 2844 N N . LYS A 1 369 ? -30.029 -6.606 24.036 1.00 80.88 369 LYS A N 1
ATOM 2845 C CA . LYS A 1 369 ? -31.439 -6.204 24.188 1.00 80.88 369 LYS A CA 1
ATOM 2846 C C . LYS A 1 369 ? -32.397 -7.039 23.338 1.00 80.88 369 LYS A C 1
ATOM 2848 O O . LYS A 1 369 ? -33.546 -7.211 23.736 1.00 80.88 369 LYS A O 1
ATOM 2853 N N . TYR A 1 370 ? -31.967 -7.480 22.155 1.00 77.56 370 TYR A N 1
ATOM 2854 C CA . TYR A 1 370 ? -32.858 -8.097 21.164 1.00 77.56 370 TYR A CA 1
ATOM 2855 C C . TYR A 1 370 ? -32.542 -9.561 20.856 1.00 77.56 370 TYR A C 1
ATOM 2857 O O . TYR A 1 370 ? -33.409 -10.248 20.325 1.00 77.56 370 TYR A O 1
ATOM 2865 N N . ILE A 1 371 ? -31.328 -10.036 21.153 1.00 72.44 371 ILE A N 1
ATOM 2866 C CA . ILE A 1 371 ? -30.881 -11.379 20.758 1.00 72.44 371 ILE A CA 1
ATOM 2867 C C . ILE A 1 371 ? -30.691 -12.291 21.974 1.00 72.44 371 ILE A C 1
ATOM 2869 O O . ILE A 1 371 ? -31.068 -13.458 21.899 1.00 72.44 371 ILE A O 1
ATOM 2873 N N . THR A 1 372 ? -30.166 -11.794 23.102 1.00 63.03 372 THR A N 1
ATOM 2874 C CA . THR A 1 372 ? -29.948 -12.653 24.283 1.00 63.03 372 THR A CA 1
ATOM 2875 C C . THR A 1 372 ? -30.227 -11.947 25.610 1.00 63.03 372 THR A C 1
ATOM 2877 O O . THR A 1 372 ? -29.734 -10.851 25.822 1.00 63.03 372 THR A O 1
ATOM 2880 N N . ASP A 1 373 ? -30.930 -12.615 26.538 1.00 56.00 373 ASP A N 1
ATOM 2881 C CA . ASP A 1 373 ? -31.101 -12.172 27.941 1.00 56.00 373 ASP A CA 1
ATOM 2882 C C . ASP A 1 373 ? -29.897 -12.532 28.848 1.00 56.00 373 ASP A C 1
ATOM 2884 O O . ASP A 1 373 ? -29.834 -12.118 30.010 1.00 56.00 373 ASP A O 1
ATOM 2888 N N . LYS A 1 374 ? -28.930 -13.323 28.348 1.00 54.38 374 LYS A N 1
ATOM 2889 C CA . LYS A 1 374 ? -27.680 -13.703 29.037 1.00 54.38 374 LYS A CA 1
ATOM 2890 C C . LYS A 1 374 ? -26.519 -13.886 28.059 1.00 54.38 374 LYS A C 1
ATOM 2892 O O . LYS A 1 374 ? -26.698 -14.434 26.984 1.00 54.38 374 LYS A O 1
ATOM 2897 N N . ILE A 1 375 ? -25.321 -13.496 28.493 1.00 51.97 375 ILE A N 1
ATOM 2898 C CA . ILE A 1 375 ? -24.044 -13.587 27.765 1.00 51.97 375 ILE A CA 1
ATOM 2899 C C . ILE A 1 375 ? -23.898 -14.957 27.061 1.00 51.97 375 ILE A C 1
ATOM 2901 O O . ILE A 1 375 ? -23.974 -15.987 27.741 1.00 51.97 375 ILE A O 1
ATOM 2905 N N . PRO A 1 376 ? -23.635 -15.009 25.741 1.00 47.03 376 PRO A N 1
ATOM 2906 C CA . PRO A 1 376 ? -23.297 -16.241 25.047 1.00 47.03 376 PRO A CA 1
ATOM 2907 C C . PRO A 1 376 ? -21.838 -16.565 25.355 1.00 47.03 376 PRO A C 1
ATOM 2909 O O . PRO A 1 376 ? -20.921 -16.245 24.596 1.00 47.03 376 PRO A O 1
ATOM 2912 N N . ASP A 1 377 ? -21.618 -17.195 26.503 1.00 49.78 377 ASP A N 1
ATOM 2913 C CA . ASP A 1 377 ? -20.474 -18.078 26.639 1.00 49.78 377 ASP A CA 1
ATOM 2914 C C . ASP A 1 377 ? -20.768 -19.291 25.766 1.00 49.78 377 ASP A C 1
ATOM 2916 O O . ASP A 1 377 ? -21.780 -19.972 25.955 1.00 49.78 377 ASP A O 1
ATOM 2920 N N . ILE A 1 378 ? -19.885 -19.577 24.807 1.00 45.91 378 ILE A N 1
ATOM 2921 C CA . ILE A 1 378 ? -19.831 -20.898 24.188 1.00 45.91 378 ILE A CA 1
ATOM 2922 C C . ILE A 1 378 ? -19.580 -21.863 25.346 1.00 45.91 378 ILE A C 1
ATOM 2924 O O . ILE A 1 378 ? -18.468 -21.990 25.861 1.00 45.91 378 ILE A O 1
ATOM 2928 N N . ASN A 1 379 ? -20.658 -22.459 25.845 1.00 44.44 379 ASN A N 1
ATOM 2929 C CA . ASN A 1 379 ? -20.658 -23.205 27.084 1.00 44.44 379 ASN A CA 1
ATOM 2930 C C . ASN A 1 379 ? -20.045 -24.577 26.791 1.00 44.44 379 ASN A C 1
ATOM 2932 O O . ASN A 1 379 ? -20.749 -25.576 26.656 1.00 44.44 379 ASN A O 1
ATOM 2936 N N . ILE A 1 380 ? -18.713 -24.636 26.677 1.00 48.69 380 ILE A N 1
ATOM 2937 C CA . ILE A 1 380 ? -17.961 -25.887 26.519 1.00 48.69 380 ILE A CA 1
ATOM 2938 C C . ILE A 1 380 ? -18.291 -26.845 27.672 1.00 48.69 380 ILE A C 1
ATOM 2940 O O . ILE A 1 380 ? -18.236 -28.049 27.469 1.00 48.69 380 ILE A O 1
ATOM 2944 N N . LYS A 1 381 ? -18.765 -26.365 28.837 1.00 44.75 381 LYS A N 1
ATOM 2945 C CA . LYS A 1 381 ? -19.310 -27.243 29.888 1.00 44.75 381 LYS A CA 1
ATOM 2946 C C . LYS A 1 381 ? -20.470 -28.113 29.400 1.00 44.75 381 LYS A C 1
ATOM 2948 O O . LYS A 1 381 ? -20.546 -29.253 29.832 1.00 44.75 381 LYS A O 1
ATOM 2953 N N . GLN A 1 382 ? -21.334 -27.648 28.495 1.00 44.12 382 GLN A N 1
ATOM 2954 C CA . GLN A 1 382 ? -22.382 -28.497 27.910 1.00 44.12 382 GLN A CA 1
ATOM 2955 C C . GLN A 1 382 ? -21.824 -29.520 26.910 1.00 44.12 382 GLN A C 1
ATOM 2957 O O . GLN A 1 382 ? -22.348 -30.630 26.841 1.00 44.12 382 GLN A O 1
ATOM 2962 N N . LEU A 1 383 ? -20.747 -29.193 26.183 1.00 42.16 383 LEU A N 1
ATOM 2963 C CA . LEU A 1 383 ? -20.045 -30.158 25.324 1.00 42.16 383 LEU A CA 1
ATOM 2964 C C . LEU A 1 383 ? -19.301 -31.212 26.159 1.00 42.16 383 LEU A C 1
ATOM 2966 O O . LEU A 1 383 ? -19.432 -32.403 25.897 1.00 42.16 383 LEU A O 1
ATOM 2970 N N . TYR A 1 384 ? -18.600 -30.786 27.212 1.00 42.16 384 TYR A N 1
ATOM 2971 C CA . TYR A 1 384 ? -17.905 -31.664 28.151 1.00 42.16 384 TYR A CA 1
ATOM 2972 C C . TYR A 1 384 ? -18.891 -32.586 28.866 1.00 42.16 384 TYR A C 1
ATOM 2974 O O . TYR A 1 384 ? -18.658 -33.788 28.917 1.00 42.16 384 TYR A O 1
ATOM 2982 N N . TYR A 1 385 ? -20.027 -32.055 29.338 1.00 42.06 385 TYR A N 1
ATOM 2983 C CA . TYR A 1 385 ? -21.072 -32.836 30.007 1.00 42.06 385 TYR A CA 1
ATOM 2984 C C . TYR A 1 385 ? -21.797 -33.808 29.060 1.00 42.06 385 TYR A C 1
ATOM 2986 O O . TYR A 1 385 ? -22.260 -34.854 29.507 1.00 42.06 385 TYR A O 1
ATOM 2994 N N . LYS A 1 386 ? -21.880 -33.510 27.753 1.00 43.91 386 LYS A N 1
ATOM 2995 C CA . LYS A 1 386 ? -22.377 -34.463 26.741 1.00 43.91 386 LYS A CA 1
ATOM 2996 C C . LYS A 1 386 ? -21.374 -35.579 26.444 1.00 43.91 386 LYS A C 1
ATOM 2998 O O . LYS A 1 386 ? -21.795 -36.718 26.293 1.00 43.91 386 LYS A O 1
ATOM 3003 N N . VAL A 1 387 ? -20.077 -35.273 26.407 1.00 50.28 387 VAL A N 1
ATOM 3004 C CA . VAL A 1 387 ? -19.019 -36.256 26.113 1.00 50.28 387 VAL A CA 1
ATOM 3005 C C . VAL A 1 387 ? -18.755 -37.172 27.316 1.00 50.28 387 VAL A C 1
ATOM 3007 O O . VAL A 1 387 ? -18.626 -38.374 27.131 1.00 50.28 387 VAL A O 1
ATOM 3010 N N . THR A 1 388 ? -18.788 -36.662 28.556 1.00 48.69 388 THR A N 1
ATOM 3011 C CA . THR A 1 388 ? -18.591 -37.493 29.772 1.00 48.69 388 THR A CA 1
ATOM 3012 C C . THR A 1 388 ? -19.808 -38.314 30.200 1.00 48.69 388 THR A C 1
ATOM 3014 O O . THR A 1 388 ? -19.682 -39.153 31.082 1.00 48.69 388 THR A O 1
ATOM 3017 N N . LYS A 1 389 ? -20.989 -38.104 29.602 1.00 41.78 389 LYS A N 1
ATOM 3018 C CA . LYS A 1 389 ? -22.159 -38.984 29.794 1.00 41.78 389 LYS A CA 1
ATOM 3019 C C . LYS A 1 389 ? -22.323 -40.035 28.690 1.00 41.78 389 LYS A C 1
ATOM 3021 O O . LYS A 1 389 ? -23.261 -40.824 28.759 1.00 41.78 389 LYS A O 1
ATOM 3026 N N . GLN A 1 390 ? -21.461 -40.015 27.673 1.00 46.72 390 GLN A N 1
ATOM 3027 C CA . GLN A 1 390 ? -21.425 -41.008 26.592 1.00 46.72 390 GLN A CA 1
ATOM 3028 C C . GLN A 1 390 ? -20.161 -41.888 26.619 1.00 46.72 390 GLN A C 1
ATOM 3030 O O . GLN A 1 390 ? -20.042 -42.783 25.786 1.00 46.72 390 GLN A O 1
ATOM 3035 N N . SER A 1 391 ? -19.260 -41.664 27.581 1.00 39.78 391 SER A N 1
ATOM 3036 C CA . SER A 1 391 ? -18.196 -42.584 28.012 1.00 39.78 391 SER A CA 1
ATOM 3037 C C . SER A 1 391 ? -18.580 -43.218 29.339 1.00 39.78 391 SER A C 1
ATOM 3039 O O . SER A 1 391 ? -18.328 -44.426 29.514 1.00 39.78 391 SER A O 1
#

pLDDT: mean 85.84, std 11.84, range [39.78, 97.94]

Radius of gyration: 31.41 Å; Cα contacts (8 Å, |Δi|>4): 549; chains: 1; bounding box: 70×65×85 Å

Solvent-accessible surface area (backbone atoms only — not comparable to full-atom values): 20323 Å² total; per-residue (Å²): 130,54,73,64,54,51,50,28,46,56,49,39,53,49,43,72,73,42,27,71,64,50,49,52,49,52,50,52,50,35,52,65,34,28,61,30,31,76,58,37,47,80,44,77,72,55,85,68,58,39,43,53,77,84,39,70,68,50,51,53,47,55,52,46,36,63,74,75,40,76,66,65,39,47,40,33,31,39,38,45,28,49,45,56,93,48,98,84,56,92,45,54,57,46,54,56,33,41,69,52,38,49,51,50,41,50,49,44,54,53,53,54,67,40,85,63,43,72,45,58,50,44,61,45,73,78,36,98,66,82,43,94,38,47,67,55,38,49,56,51,50,65,73,66,34,64,84,64,52,54,76,23,31,44,95,84,32,47,32,37,36,36,42,35,32,28,42,76,65,55,70,76,49,43,48,55,50,52,51,49,54,53,51,57,55,69,70,56,85,65,99,39,54,68,45,78,47,79,37,46,57,51,47,51,51,41,53,48,47,53,53,32,53,54,47,34,55,52,46,35,50,52,42,52,54,50,52,45,52,50,38,21,61,73,63,46,20,66,66,62,17,57,47,17,44,48,6,24,55,45,2,48,37,35,19,43,5,50,41,14,69,70,67,45,62,44,31,60,89,40,39,64,50,58,39,52,40,46,61,58,8,30,55,39,16,46,55,48,51,56,43,30,59,60,37,48,75,83,37,54,76,68,58,13,46,24,51,26,50,58,64,43,51,61,61,51,49,55,50,49,52,55,50,35,52,58,26,50,52,33,49,74,47,67,41,42,62,45,24,52,46,10,52,50,46,33,38,16,45,52,38,2,45,51,25,24,76,44,51,40,56,26,51,51,52,47,44,56,71,77,74,38,98,62,85,73,62,68,57,56,67,59,56,50,56,53,53,68,72,74,109